Protein AF-C8WSC5-F1 (afdb_monomer_lite)

Secondary structure (DSSP, 8-state):
-------PPPP-----------PPP-------------------PPPPTT-----PPPPTT---EEEEEEEEEETTEEEEEEEEEESSTTTPPEEEEHHHHHHHHHHTT-EEEEETTTTEEEEE-SS--TTS-------SSEEEEETTEEEEEE--EEEEE-TT-SSPEEEEEEEHHHHHHHHHHTT-EEEEETTTTEEEEE--EEESS-BS-SSS-EEE-S-EEEEEEEEEEEEEEESS-EEEEEEEEEEEEEEEEEESSEEEEEEPTT-EEEEEEEEEEEEEEEESS-EEEEEEEEEEEEEEE-S-SS-EEEEEES-EEEEEEE--SSPEEEEES-EEEEEE-STT-EEEEES-EEEEEE-STTEEEEEPTT-EEEEEEE-TT-S-EEEEESSEEEEEEE-SSSPEEEESS-EEEEEES-EE---------------

Structure (mmCIF, N/CA/C/O backbone):
data_AF-C8WSC5-F1
#
_entry.id   AF-C8WSC5-F1
#
loop_
_atom_site.group_PDB
_atom_site.id
_atom_site.type_symbol
_atom_site.label_atom_id
_atom_site.label_alt_id
_atom_site.label_comp_id
_atom_site.label_asym_id
_atom_site.label_entity_id
_atom_site.label_seq_id
_atom_site.pdbx_PDB_ins_code
_atom_site.Cartn_x
_atom_site.Cartn_y
_atom_site.Cartn_z
_atom_site.occupancy
_atom_site.B_iso_or_equiv
_atom_site.auth_seq_id
_atom_site.auth_comp_id
_atom_site.auth_asym_id
_atom_site.auth_atom_id
_atom_site.pdbx_PDB_model_num
ATOM 1 N N . MET A 1 1 ? 73.359 50.278 -56.690 1.00 32.72 1 MET A N 1
ATOM 2 C CA . MET A 1 1 ? 73.506 49.893 -55.268 1.00 32.72 1 MET A CA 1
ATOM 3 C C . MET A 1 1 ? 72.119 49.590 -54.715 1.00 32.72 1 MET A C 1
ATOM 5 O O . MET A 1 1 ? 71.242 50.425 -54.876 1.00 32.72 1 MET A O 1
ATOM 9 N N . ARG A 1 2 ? 71.890 48.386 -54.171 1.00 31.44 2 ARG A N 1
ATOM 10 C CA . ARG A 1 2 ? 70.640 47.993 -53.488 1.00 31.44 2 ARG A CA 1
ATOM 11 C C . ARG A 1 2 ? 70.838 48.146 -51.980 1.00 31.44 2 ARG A C 1
ATOM 13 O O . ARG A 1 2 ? 71.867 47.702 -51.483 1.00 31.44 2 ARG A O 1
ATOM 20 N N . ALA A 1 3 ? 69.851 48.700 -51.281 1.00 26.72 3 ALA A N 1
ATOM 21 C CA . ALA A 1 3 ? 69.757 48.633 -49.827 1.00 26.72 3 ALA A CA 1
ATOM 22 C C . ALA A 1 3 ? 68.298 48.442 -49.389 1.00 26.72 3 ALA A C 1
ATOM 24 O O . ALA A 1 3 ? 67.372 49.033 -49.945 1.00 26.72 3 ALA A O 1
ATOM 25 N N . THR A 1 4 ? 68.156 47.547 -48.422 1.00 28.67 4 THR A N 1
ATOM 26 C CA . THR A 1 4 ? 66.962 46.999 -47.775 1.00 28.67 4 THR A CA 1
ATOM 27 C C . THR A 1 4 ? 66.506 47.887 -46.610 1.00 28.67 4 THR A C 1
ATOM 29 O O . THR A 1 4 ? 67.339 48.521 -45.969 1.00 28.67 4 THR A O 1
ATOM 32 N N . TRP A 1 5 ? 65.211 47.861 -46.272 1.00 26.12 5 TRP A N 1
ATOM 33 C CA . TRP A 1 5 ? 64.649 48.505 -45.074 1.00 26.12 5 TRP A CA 1
ATOM 34 C C . TRP A 1 5 ? 63.967 47.475 -44.159 1.00 26.12 5 TRP A C 1
ATOM 36 O O . TRP A 1 5 ? 63.264 46.585 -44.636 1.00 26.12 5 TRP A O 1
ATOM 46 N N . ARG A 1 6 ? 64.175 47.615 -42.841 1.00 28.05 6 ARG A N 1
ATOM 47 C CA . ARG A 1 6 ? 63.417 46.969 -41.752 1.00 28.05 6 ARG A CA 1
ATOM 48 C C . ARG A 1 6 ? 62.602 48.038 -41.024 1.00 28.05 6 ARG A C 1
ATOM 50 O O . ARG A 1 6 ? 63.104 49.138 -40.818 1.00 28.05 6 ARG A O 1
ATOM 57 N N . VAL A 1 7 ? 61.403 47.679 -40.570 1.00 34.06 7 VAL A N 1
ATOM 58 C CA . VAL A 1 7 ? 60.561 48.489 -39.675 1.00 34.06 7 VAL A CA 1
ATOM 59 C C . VAL A 1 7 ? 60.089 47.600 -38.518 1.00 34.06 7 VAL A C 1
ATOM 61 O O . VAL A 1 7 ? 59.642 46.479 -38.750 1.00 34.06 7 VAL A O 1
ATOM 64 N N . GLN A 1 8 ? 60.220 48.094 -37.283 1.00 35.59 8 GLN A N 1
ATOM 65 C CA . GLN A 1 8 ? 59.576 47.566 -36.071 1.00 35.59 8 GLN A CA 1
ATOM 66 C C . GLN A 1 8 ? 58.288 48.356 -35.789 1.00 35.59 8 GLN A C 1
ATOM 68 O O . GLN A 1 8 ? 58.288 49.563 -36.039 1.00 35.59 8 GLN A O 1
ATOM 73 N N . PRO A 1 9 ? 57.237 47.754 -35.202 1.00 39.75 9 PRO A N 1
ATOM 74 C CA . PRO A 1 9 ? 56.115 48.512 -34.673 1.00 39.75 9 PRO A CA 1
ATOM 75 C C . PRO A 1 9 ? 56.131 48.646 -33.143 1.00 39.75 9 PRO A C 1
ATOM 77 O O . PRO A 1 9 ? 56.631 47.796 -32.406 1.00 39.75 9 PRO A O 1
ATOM 80 N N . VAL A 1 10 ? 55.551 49.772 -32.730 1.00 32.19 10 VAL A N 1
ATOM 81 C CA . VAL A 1 10 ? 55.397 50.327 -31.383 1.00 32.19 10 VAL A CA 1
ATOM 82 C C . VAL A 1 10 ? 54.025 49.949 -30.810 1.00 32.19 10 VAL A C 1
ATOM 84 O O . VAL A 1 10 ? 53.044 49.830 -31.540 1.00 32.19 10 VAL A O 1
ATOM 87 N N . THR A 1 11 ? 53.978 49.786 -29.491 1.00 33.41 11 THR A N 1
ATOM 88 C CA . THR A 1 11 ? 52.814 49.486 -28.647 1.00 33.41 11 THR A CA 1
ATOM 89 C C . THR A 1 11 ? 51.817 50.651 -28.576 1.00 33.41 11 THR A C 1
ATOM 91 O O . THR A 1 11 ? 52.223 51.794 -28.377 1.00 33.41 11 THR A O 1
ATOM 94 N N . ALA A 1 12 ? 50.513 50.362 -28.627 1.00 30.44 12 ALA A N 1
ATOM 95 C CA . ALA A 1 12 ? 49.452 51.299 -28.253 1.00 30.44 12 ALA A CA 1
ATOM 96 C C . ALA A 1 12 ? 48.488 50.641 -27.254 1.00 30.44 12 ALA A C 1
ATOM 98 O O . ALA A 1 12 ? 48.054 49.507 -27.447 1.00 30.44 12 ALA A O 1
ATOM 99 N N . VAL A 1 13 ? 48.179 51.376 -26.186 1.00 34.44 13 VAL A N 1
ATOM 100 C CA . VAL A 1 13 ? 47.208 51.042 -25.137 1.00 34.44 13 VAL A CA 1
ATOM 101 C C . VAL A 1 13 ? 45.932 51.833 -25.410 1.00 34.44 13 VAL A C 1
ATOM 103 O O . VAL A 1 13 ? 45.999 53.053 -25.547 1.00 34.44 13 VAL A O 1
ATOM 106 N N . VAL A 1 14 ? 44.778 51.165 -25.426 1.00 28.23 14 VAL A N 1
ATOM 107 C CA . VAL A 1 14 ? 43.463 51.798 -25.249 1.00 28.23 14 VAL A CA 1
ATOM 108 C C . VAL A 1 14 ? 42.635 50.924 -24.312 1.00 28.23 14 VAL A C 1
ATOM 110 O O . VAL A 1 14 ? 42.521 49.717 -24.505 1.00 28.23 14 VAL A O 1
ATOM 113 N N . SER A 1 15 ? 42.099 51.568 -23.278 1.00 31.45 15 SER A N 1
ATOM 114 C CA . SER A 1 15 ? 41.223 51.006 -22.255 1.00 31.45 15 SER A CA 1
ATOM 115 C C . SER A 1 15 ? 39.762 51.219 -22.658 1.00 31.45 15 SER A C 1
ATOM 117 O O . SER A 1 15 ? 39.415 52.315 -23.101 1.00 31.45 15 SER A O 1
ATOM 119 N N . LEU A 1 16 ? 38.905 50.214 -22.468 1.00 27.38 16 LEU A N 1
ATOM 120 C CA . LEU A 1 16 ? 37.455 50.397 -22.413 1.00 27.38 16 LEU A CA 1
ATOM 121 C C . LEU A 1 16 ? 36.891 49.522 -21.289 1.00 27.38 16 LEU A C 1
ATOM 123 O O . LEU A 1 16 ? 36.988 48.297 -21.329 1.00 27.38 16 LEU A O 1
ATOM 127 N N . ALA A 1 17 ? 36.324 50.174 -20.279 1.00 33.12 17 ALA A N 1
ATOM 128 C CA . ALA A 1 17 ? 35.579 49.536 -19.208 1.00 33.12 17 ALA A CA 1
ATOM 129 C C . ALA A 1 17 ? 34.135 49.278 -19.661 1.00 33.12 17 ALA A C 1
ATOM 131 O O . ALA A 1 17 ? 33.486 50.175 -20.199 1.00 33.12 17 ALA A O 1
ATOM 132 N N . CYS A 1 18 ? 33.609 48.086 -19.378 1.00 26.58 18 CYS A N 1
ATOM 133 C CA . CYS A 1 18 ? 32.172 47.866 -19.280 1.00 26.58 18 CYS A CA 1
ATOM 134 C C . CYS A 1 18 ? 31.895 46.891 -18.131 1.00 26.58 18 CYS A C 1
ATOM 136 O O . CYS A 1 18 ? 32.432 45.787 -18.087 1.00 26.58 18 CYS A O 1
ATOM 138 N N . LEU A 1 19 ? 31.104 47.369 -17.174 1.00 34.03 19 LEU A N 1
ATOM 139 C CA . LEU A 1 19 ? 30.620 46.660 -15.998 1.00 34.03 19 LEU A CA 1
ATOM 140 C C . LEU A 1 19 ? 29.357 45.888 -16.408 1.00 34.03 19 LEU A C 1
ATOM 142 O O . LEU A 1 19 ? 28.382 46.514 -16.815 1.00 34.03 19 LEU A O 1
ATOM 146 N N . CYS A 1 20 ? 29.352 44.563 -16.281 1.00 27.62 20 CYS A N 1
ATOM 147 C CA . CYS A 1 20 ? 28.131 43.756 -16.215 1.00 27.62 20 CYS A CA 1
ATOM 148 C C . CYS A 1 20 ? 28.404 42.544 -15.322 1.00 27.62 20 CYS A C 1
ATOM 150 O O . CYS A 1 20 ? 29.174 41.653 -15.664 1.00 27.62 20 CYS A O 1
ATOM 152 N N . THR A 1 21 ? 27.782 42.560 -14.150 1.00 40.00 21 THR A N 1
ATOM 153 C CA . THR A 1 21 ? 27.680 41.463 -13.188 1.00 40.00 21 THR A CA 1
ATOM 154 C C . THR A 1 21 ? 26.959 40.270 -13.811 1.00 40.00 21 THR A C 1
ATOM 156 O O . THR A 1 21 ? 25.807 40.417 -14.216 1.00 40.00 21 THR A O 1
ATOM 159 N N . TRP A 1 22 ? 27.601 39.102 -13.839 1.00 28.38 22 TRP A N 1
ATOM 160 C CA . TRP A 1 22 ? 26.946 37.812 -14.056 1.00 28.38 22 TRP A CA 1
ATOM 161 C C . TRP A 1 22 ? 27.435 36.805 -13.017 1.00 28.38 22 TRP A C 1
ATOM 163 O O . TRP A 1 22 ? 28.603 36.784 -12.646 1.00 28.38 22 TRP A O 1
ATOM 173 N N . ILE A 1 23 ? 26.467 36.044 -12.521 1.00 32.72 23 ILE A N 1
ATOM 174 C CA . ILE A 1 23 ? 26.560 34.994 -11.514 1.00 32.72 23 ILE A CA 1
ATOM 175 C C . ILE A 1 23 ? 27.330 33.812 -12.117 1.00 32.72 23 ILE A C 1
ATOM 177 O O . ILE A 1 23 ? 26.934 33.295 -13.162 1.00 32.72 23 ILE A O 1
ATOM 181 N N . ASP A 1 24 ? 28.412 33.394 -11.462 1.00 29.98 24 ASP A N 1
ATOM 182 C CA . ASP A 1 24 ? 29.173 32.202 -11.829 1.00 29.98 24 ASP A CA 1
ATOM 183 C C . ASP A 1 24 ? 28.349 30.935 -11.549 1.00 29.98 24 ASP A C 1
ATOM 185 O O . ASP A 1 24 ? 28.020 30.624 -10.403 1.00 29.98 24 ASP A O 1
ATOM 189 N N . ALA A 1 25 ? 28.043 30.177 -12.601 1.00 34.03 25 ALA A N 1
ATOM 190 C CA . ALA A 1 25 ? 27.758 28.750 -12.494 1.00 34.03 25 ALA A CA 1
ATOM 191 C C . ALA A 1 25 ? 29.091 27.992 -12.642 1.00 34.03 25 ALA A C 1
ATOM 193 O O . ALA A 1 25 ? 29.854 28.308 -13.563 1.00 34.03 25 ALA A O 1
ATOM 194 N N . PRO A 1 26 ? 29.408 26.998 -11.794 1.00 35.03 26 PRO A N 1
ATOM 195 C CA . PRO A 1 26 ? 30.661 26.271 -11.925 1.00 35.03 26 PRO A CA 1
ATOM 196 C C . PRO A 1 26 ? 30.627 25.404 -13.189 1.00 35.03 26 PRO A C 1
ATOM 198 O O . PRO A 1 26 ? 29.871 24.438 -13.290 1.00 35.03 26 PRO A O 1
ATOM 201 N N . LYS A 1 27 ? 31.473 25.749 -14.165 1.00 31.86 27 LYS A N 1
ATOM 202 C CA . LYS A 1 27 ? 31.879 24.837 -15.236 1.00 31.86 27 LYS A CA 1
ATOM 203 C C . LYS A 1 27 ? 32.670 23.684 -14.617 1.00 31.86 27 LYS A C 1
ATOM 205 O O . LYS A 1 27 ? 33.62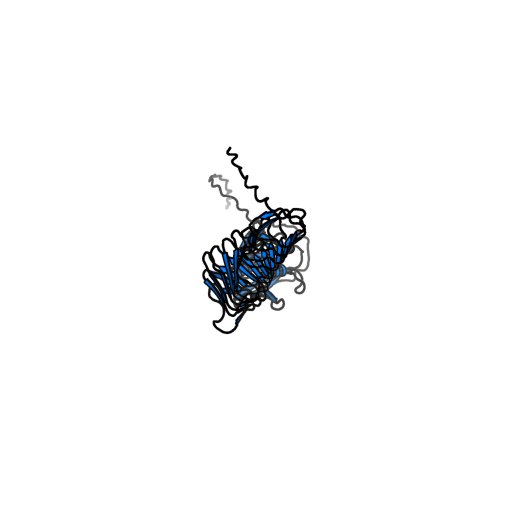2 23.919 -13.877 1.00 31.86 27 LYS A O 1
ATOM 210 N N . LEU A 1 28 ? 32.306 22.453 -14.970 1.00 30.97 28 LEU A N 1
ATOM 211 C CA . LEU A 1 28 ? 33.149 21.273 -14.789 1.00 30.97 28 LEU A CA 1
ATOM 212 C C . LEU A 1 28 ? 34.435 21.455 -15.612 1.00 30.97 28 LEU A C 1
ATOM 214 O O . LEU A 1 28 ? 34.480 21.155 -16.803 1.00 30.97 28 LEU A O 1
ATOM 218 N N . GLU A 1 29 ? 35.485 21.980 -14.987 1.00 29.72 29 GLU A N 1
ATOM 219 C CA . GLU A 1 29 ? 36.839 21.877 -15.520 1.00 29.72 29 GLU A CA 1
ATOM 220 C C . GLU A 1 29 ? 37.386 20.491 -15.176 1.00 29.72 29 GLU A C 1
ATOM 222 O O . GLU A 1 29 ? 37.747 20.198 -14.035 1.00 29.72 29 GLU A O 1
ATOM 227 N N . ALA A 1 30 ? 37.442 19.616 -16.179 1.00 31.42 30 ALA A N 1
ATOM 228 C CA . ALA A 1 30 ? 38.207 18.384 -16.095 1.00 31.42 30 ALA A CA 1
ATOM 229 C C . ALA A 1 30 ? 39.689 18.741 -15.878 1.00 31.42 30 ALA A C 1
ATOM 231 O O . ALA A 1 30 ? 40.370 19.215 -16.790 1.00 31.42 30 ALA A O 1
ATOM 232 N N . GLN A 1 31 ? 40.195 18.530 -14.661 1.00 27.47 31 GLN A N 1
ATOM 233 C CA . GLN A 1 31 ? 41.621 18.647 -14.378 1.00 27.47 31 GLN A CA 1
ATOM 234 C C . GLN A 1 31 ? 42.391 17.593 -15.181 1.00 27.47 31 GLN A C 1
ATOM 236 O O . GLN A 1 31 ? 42.363 16.399 -14.885 1.00 27.47 31 GLN A O 1
ATOM 241 N N . VAL A 1 32 ? 43.121 18.052 -16.196 1.00 27.70 32 VAL A N 1
ATOM 242 C CA . VAL A 1 32 ? 44.117 17.251 -16.910 1.00 27.70 32 VAL A CA 1
ATOM 243 C C . VAL A 1 32 ? 45.326 17.067 -15.989 1.00 27.70 32 VAL A C 1
ATOM 245 O O . VAL A 1 32 ? 46.221 17.909 -15.925 1.00 27.70 32 VAL A O 1
ATOM 248 N N . ILE A 1 33 ? 45.358 15.960 -15.246 1.00 27.14 33 ILE A N 1
ATOM 249 C CA . ILE A 1 33 ? 46.526 15.565 -14.453 1.00 27.14 33 ILE A CA 1
ATOM 250 C C . ILE A 1 33 ? 47.559 14.928 -15.393 1.00 27.14 33 ILE A C 1
ATOM 252 O O . ILE A 1 33 ? 47.468 13.758 -15.762 1.00 27.14 33 ILE A O 1
ATOM 256 N N . HIS A 1 34 ? 48.584 15.693 -15.769 1.00 28.08 34 HIS A N 1
ATOM 257 C CA . HIS A 1 34 ? 49.787 15.154 -16.402 1.00 28.08 34 HIS A CA 1
ATOM 258 C C . HIS A 1 34 ? 50.714 14.527 -15.351 1.00 28.08 34 HIS A C 1
ATOM 260 O O . HIS A 1 34 ? 51.577 15.216 -14.811 1.00 28.08 34 HIS A O 1
ATOM 266 N N . ARG A 1 35 ? 50.597 13.215 -15.105 1.00 28.25 35 ARG A N 1
ATOM 267 C CA . ARG A 1 35 ? 51.726 12.363 -14.675 1.00 28.25 35 ARG A CA 1
ATOM 268 C C . ARG A 1 35 ? 51.558 10.940 -15.211 1.00 28.25 35 ARG A C 1
ATOM 270 O O . ARG A 1 35 ? 50.638 10.233 -14.828 1.00 28.25 35 ARG A O 1
ATOM 277 N N . LEU A 1 36 ? 52.479 10.536 -16.083 1.00 29.09 36 LEU A N 1
ATOM 278 C CA . LEU A 1 36 ? 52.669 9.152 -16.523 1.00 29.09 36 LEU A CA 1
ATOM 279 C C . LEU A 1 36 ? 53.683 8.453 -15.604 1.00 29.09 36 LEU A C 1
ATOM 281 O O . LEU A 1 36 ? 54.706 9.055 -15.267 1.00 29.09 36 LEU A O 1
ATOM 285 N N . PRO A 1 37 ? 53.481 7.156 -15.336 1.00 30.27 37 PRO A N 1
ATOM 286 C CA . PRO A 1 37 ? 54.521 6.168 -15.562 1.00 30.27 37 PRO A CA 1
ATOM 287 C C . PRO A 1 37 ? 54.110 5.208 -16.688 1.00 30.27 37 PRO A C 1
ATOM 289 O O . PRO A 1 37 ? 52.939 4.900 -16.892 1.00 30.27 37 PRO A O 1
ATOM 292 N N . SER A 1 38 ? 55.110 4.791 -17.454 1.00 39.75 38 SER A N 1
ATOM 293 C CA . SER A 1 38 ? 55.037 3.892 -18.606 1.00 39.75 38 SER A CA 1
ATOM 294 C C . SER A 1 38 ? 54.356 2.553 -18.302 1.00 39.75 38 SER A C 1
ATOM 296 O O . SER A 1 38 ? 54.788 1.850 -17.390 1.00 39.75 38 SER A O 1
ATOM 298 N N . VAL A 1 39 ? 53.399 2.153 -19.143 1.00 30.36 39 VAL A N 1
ATOM 299 C CA . VAL A 1 39 ? 52.979 0.754 -19.300 1.00 30.36 39 VAL A CA 1
ATOM 300 C C . VAL A 1 39 ? 52.957 0.437 -20.796 1.00 30.36 39 VAL A C 1
ATOM 302 O O . VAL A 1 39 ? 52.232 1.058 -21.574 1.00 30.36 39 VAL A O 1
ATOM 305 N N . GLU A 1 40 ? 53.833 -0.486 -21.191 1.00 32.34 40 GLU A N 1
ATOM 306 C CA . GLU A 1 40 ? 53.875 -1.115 -22.508 1.00 32.34 40 GLU A CA 1
ATOM 307 C C . GLU A 1 40 ? 52.635 -1.988 -22.740 1.00 32.34 40 GLU A C 1
ATOM 309 O O . GLU A 1 40 ? 52.090 -2.569 -21.809 1.00 32.34 40 GLU A O 1
ATOM 314 N N . THR A 1 41 ? 52.263 -2.139 -24.015 1.00 32.47 41 THR A N 1
ATOM 315 C CA . THR A 1 41 ? 51.208 -3.007 -24.584 1.00 32.47 41 THR A CA 1
ATOM 316 C C . THR A 1 41 ? 49.756 -2.507 -24.588 1.00 32.47 41 THR A C 1
ATOM 318 O O . THR A 1 41 ? 48.842 -3.170 -24.119 1.00 32.47 41 THR A O 1
ATOM 321 N N . ALA A 1 42 ? 49.508 -1.413 -25.318 1.00 28.50 42 ALA A N 1
ATOM 322 C CA . ALA A 1 42 ? 48.234 -1.223 -26.019 1.00 28.50 42 ALA A CA 1
ATOM 323 C C . ALA A 1 42 ? 48.250 -2.009 -27.348 1.00 28.50 42 ALA A C 1
ATOM 325 O O . ALA A 1 42 ? 49.066 -1.729 -28.231 1.00 28.50 42 ALA A O 1
ATOM 326 N N . ARG A 1 43 ? 47.359 -2.998 -27.512 1.00 28.28 43 ARG A N 1
ATOM 327 C CA . ARG A 1 43 ? 47.069 -3.581 -28.833 1.00 28.28 43 ARG A CA 1
ATOM 328 C C . ARG A 1 43 ? 46.292 -2.556 -29.661 1.00 28.28 43 ARG A C 1
ATOM 330 O O . ARG A 1 43 ? 45.354 -1.937 -29.174 1.00 28.28 43 ARG A O 1
ATOM 337 N N . ALA A 1 44 ? 46.732 -2.367 -30.901 1.00 25.89 44 ALA A N 1
ATOM 338 C CA . ALA A 1 44 ? 46.262 -1.325 -31.799 1.00 25.89 44 ALA A CA 1
ATOM 339 C C . ALA A 1 44 ? 44.773 -1.473 -32.158 1.00 25.89 44 ALA A C 1
ATOM 341 O O . ALA A 1 44 ? 44.390 -2.369 -32.909 1.00 25.89 44 ALA A O 1
ATOM 342 N N . SER A 1 45 ? 43.957 -0.531 -31.694 1.00 31.28 45 SER A N 1
ATOM 343 C CA . SER A 1 45 ? 42.722 -0.137 -32.373 1.00 31.28 45 SER A CA 1
ATOM 344 C C . SER A 1 45 ? 43.103 0.761 -33.555 1.00 31.28 45 SER A C 1
ATOM 346 O O . SER A 1 45 ? 43.936 1.653 -33.400 1.00 31.28 45 SER A O 1
ATOM 348 N N . PHE A 1 46 ? 42.545 0.514 -34.743 1.00 30.39 46 PHE A N 1
ATOM 349 C CA . PHE A 1 46 ? 42.816 1.283 -35.965 1.00 30.39 46 PHE A CA 1
ATOM 350 C C . PHE A 1 46 ? 42.651 2.799 -35.734 1.00 30.39 46 PHE A C 1
ATOM 352 O O . PHE A 1 46 ? 41.563 3.273 -35.413 1.00 30.39 46 PHE A O 1
ATOM 359 N N . VAL A 1 47 ? 43.736 3.556 -35.924 1.00 30.75 47 VAL A N 1
ATOM 360 C CA . VAL A 1 47 ? 43.779 5.020 -35.792 1.00 30.75 47 VAL A CA 1
ATOM 361 C C . VAL A 1 47 ? 43.686 5.650 -37.182 1.00 30.75 47 VAL A C 1
ATOM 363 O O . VAL A 1 47 ? 44.570 5.447 -38.012 1.00 30.75 47 VAL A O 1
ATOM 366 N N . LEU A 1 48 ? 42.638 6.442 -37.431 1.00 32.09 48 LEU A N 1
ATOM 367 C CA . LEU A 1 48 ? 42.629 7.435 -38.511 1.00 32.09 48 LEU A CA 1
ATOM 368 C C . LEU A 1 48 ? 43.110 8.786 -37.943 1.00 32.09 48 LEU A C 1
ATOM 370 O O . LEU A 1 48 ? 42.637 9.193 -36.876 1.00 32.09 48 LEU A O 1
ATOM 374 N N . PRO A 1 49 ? 44.047 9.480 -38.611 1.00 34.16 49 PRO A N 1
ATOM 375 C CA . PRO A 1 49 ? 44.762 10.614 -38.042 1.00 34.16 49 PRO A CA 1
ATOM 376 C C . PRO A 1 49 ? 43.979 11.914 -38.246 1.00 34.16 49 PRO A C 1
ATOM 378 O O . PRO A 1 49 ? 44.316 12.674 -39.135 1.00 34.16 49 PRO A O 1
ATOM 381 N N . GLU A 1 50 ? 42.919 12.149 -37.466 1.00 29.11 50 GLU A N 1
ATOM 382 C CA . GLU A 1 50 ? 42.313 13.492 -37.293 1.00 29.11 50 GLU A CA 1
ATOM 383 C C . GLU A 1 50 ? 41.243 13.564 -36.177 1.00 29.11 50 GLU A C 1
ATOM 385 O O . GLU A 1 50 ? 40.443 14.495 -36.123 1.00 29.11 50 GLU A O 1
ATOM 390 N N . ARG A 1 51 ? 41.195 12.589 -35.256 1.00 38.25 51 ARG A N 1
ATOM 391 C CA . ARG A 1 51 ? 40.133 12.504 -34.240 1.00 38.25 51 ARG A CA 1
ATOM 392 C C . ARG A 1 51 ? 40.663 12.622 -32.818 1.00 38.25 51 ARG A C 1
ATOM 394 O O . ARG A 1 51 ? 41.453 11.794 -32.372 1.00 38.25 51 ARG A O 1
ATOM 401 N N . THR A 1 52 ? 40.148 13.606 -32.086 1.00 35.94 52 THR A N 1
ATOM 402 C CA . THR A 1 52 ? 40.211 13.645 -30.623 1.00 35.94 52 THR A CA 1
ATOM 403 C C . THR A 1 52 ? 39.312 12.533 -30.092 1.00 35.94 52 THR A C 1
ATOM 405 O O . THR A 1 52 ? 38.090 12.637 -30.129 1.00 35.94 52 THR A O 1
ATOM 408 N N . ILE A 1 53 ? 39.912 11.431 -29.647 1.00 40.12 53 ILE A N 1
ATOM 409 C CA . ILE A 1 53 ? 39.201 10.409 -28.880 1.00 40.12 53 ILE A CA 1
ATOM 410 C C . ILE A 1 53 ? 38.908 11.039 -27.519 1.00 40.12 53 ILE A C 1
ATOM 412 O O . ILE A 1 53 ? 39.845 11.371 -26.789 1.00 40.12 53 ILE A O 1
ATOM 416 N N . TYR A 1 54 ? 37.630 11.225 -27.184 1.00 37.72 54 TYR A N 1
ATOM 417 C CA . TYR A 1 54 ? 37.236 11.505 -25.808 1.00 37.72 54 TYR A CA 1
ATOM 418 C C . TYR A 1 54 ? 37.729 10.333 -24.968 1.00 37.72 54 TYR A C 1
ATOM 420 O O . TYR A 1 54 ? 37.267 9.200 -25.111 1.00 37.72 54 TYR A O 1
ATOM 428 N N . ARG A 1 55 ? 38.769 10.584 -24.173 1.00 43.19 55 ARG A N 1
ATOM 429 C CA . ARG A 1 55 ? 39.325 9.581 -23.278 1.00 43.19 55 ARG A CA 1
ATOM 430 C C . ARG A 1 55 ? 38.268 9.361 -22.207 1.00 43.19 55 ARG A C 1
ATOM 432 O O . ARG A 1 55 ? 38.092 10.208 -21.336 1.00 43.19 55 ARG A O 1
ATOM 439 N N . VAL A 1 56 ? 37.544 8.255 -22.327 1.00 50.22 56 VAL A N 1
ATOM 440 C CA . VAL A 1 56 ? 36.695 7.730 -21.261 1.00 50.22 56 VAL A CA 1
ATOM 441 C C . VAL A 1 56 ? 37.551 7.715 -19.993 1.00 50.22 56 VAL A C 1
ATOM 443 O O . VAL A 1 56 ? 38.706 7.271 -20.040 1.00 50.22 56 VAL A O 1
ATOM 446 N N . ALA A 1 57 ? 37.053 8.303 -18.903 1.00 52.84 57 ALA A N 1
ATOM 447 C CA . ALA A 1 57 ? 37.789 8.344 -17.647 1.00 52.84 57 ALA A CA 1
ATOM 448 C C . ALA A 1 57 ? 38.206 6.912 -17.275 1.00 52.84 57 ALA A C 1
ATOM 450 O O . ALA A 1 57 ? 37.413 5.982 -17.395 1.00 52.84 57 ALA A O 1
ATOM 451 N N . SER A 1 58 ? 39.463 6.703 -16.883 1.00 51.78 58 SER A N 1
ATOM 452 C CA . SER A 1 58 ? 39.900 5.382 -16.426 1.00 51.78 58 SER A CA 1
ATOM 453 C C . SER A 1 58 ? 39.001 4.930 -15.266 1.00 51.78 58 SER A C 1
ATOM 455 O O . SER A 1 58 ? 38.739 5.749 -14.380 1.00 51.78 58 SER A O 1
ATOM 457 N N . PRO A 1 59 ? 38.508 3.677 -15.256 1.00 51.53 59 PRO A N 1
ATOM 458 C CA . PRO A 1 59 ? 37.625 3.215 -14.193 1.00 51.53 59 PRO A CA 1
ATOM 459 C C . PRO A 1 59 ? 38.315 3.341 -12.823 1.00 51.53 59 PRO A C 1
ATOM 461 O O . PRO A 1 59 ? 39.548 3.254 -12.755 1.00 51.53 59 PRO A O 1
ATOM 464 N N . PRO A 1 60 ? 37.550 3.492 -11.722 1.00 52.28 60 PRO A N 1
ATOM 465 C CA . PRO A 1 60 ? 38.100 3.696 -10.376 1.00 52.28 60 PRO A CA 1
ATOM 466 C C . PRO A 1 60 ? 39.099 2.613 -9.939 1.00 52.28 60 PRO A C 1
ATOM 468 O O . PRO A 1 60 ? 39.966 2.866 -9.106 1.00 52.28 60 PRO A O 1
ATOM 471 N N . SER A 1 61 ? 38.988 1.410 -10.510 1.00 55.25 61 SER A N 1
ATOM 472 C CA . SER A 1 61 ? 39.780 0.224 -10.176 1.00 55.25 61 SER A CA 1
ATOM 473 C C . SER A 1 61 ? 40.952 -0.067 -11.128 1.00 55.25 61 SER A C 1
ATOM 475 O O . SER A 1 61 ? 41.632 -1.073 -10.949 1.00 55.25 61 SER A O 1
ATOM 477 N N . GLY A 1 62 ? 41.226 0.783 -12.128 1.00 55.84 62 GLY A N 1
ATOM 478 C CA . GLY A 1 62 ? 42.404 0.639 -13.000 1.00 55.84 62 GLY A CA 1
ATOM 479 C C . GLY A 1 62 ? 42.395 -0.569 -13.953 1.00 55.84 62 GLY A C 1
ATOM 480 O O . GLY A 1 62 ? 43.445 -0.907 -14.495 1.00 55.84 62 GLY A O 1
ATOM 481 N N . GLY A 1 63 ? 41.245 -1.218 -14.160 1.00 61.91 63 GLY A N 1
ATOM 482 C CA . GLY A 1 63 ? 41.078 -2.291 -15.148 1.00 61.91 63 GLY A CA 1
ATOM 483 C C . GLY A 1 63 ? 40.794 -1.777 -16.565 1.00 61.91 63 GLY A C 1
ATOM 484 O O . GLY A 1 63 ? 40.319 -0.655 -16.743 1.00 61.91 63 GLY A O 1
ATOM 485 N N . ASP A 1 64 ? 41.049 -2.612 -17.574 1.00 68.94 64 ASP A N 1
ATOM 486 C CA . ASP A 1 64 ? 40.638 -2.342 -18.954 1.00 68.94 64 ASP A CA 1
ATOM 487 C C . ASP A 1 64 ? 39.102 -2.271 -19.019 1.00 68.94 64 ASP A C 1
ATOM 489 O O . ASP A 1 64 ? 38.403 -3.223 -18.664 1.00 68.94 64 ASP A O 1
ATOM 493 N N . GLY A 1 65 ? 38.574 -1.114 -19.418 1.00 71.19 65 GLY A N 1
ATOM 494 C CA . GLY A 1 65 ? 37.157 -0.919 -19.709 1.00 71.19 65 GLY A CA 1
ATOM 495 C C . GLY A 1 65 ? 36.936 -0.858 -21.215 1.00 71.19 65 GLY A C 1
ATOM 496 O O . GLY A 1 65 ? 37.738 -0.255 -21.932 1.00 71.19 65 GLY A O 1
ATOM 497 N N . PHE A 1 66 ? 35.855 -1.459 -21.706 1.00 79.56 66 PHE A N 1
ATOM 498 C CA . PHE A 1 66 ? 35.463 -1.349 -23.111 1.00 79.56 66 PHE A CA 1
ATOM 499 C C . PHE A 1 66 ? 33.973 -1.042 -23.252 1.00 79.56 66 PHE A C 1
ATOM 501 O O . PHE A 1 66 ? 33.172 -1.338 -22.362 1.00 79.56 66 PHE A O 1
ATOM 508 N N . LEU A 1 67 ? 33.619 -0.443 -24.392 1.00 81.00 67 LEU A N 1
ATOM 509 C CA . LEU A 1 67 ? 32.232 -0.185 -24.757 1.00 81.00 67 LEU A CA 1
ATOM 510 C C . LEU A 1 67 ? 31.645 -1.392 -25.489 1.00 81.00 67 LEU A C 1
ATOM 512 O O . LEU A 1 67 ? 32.269 -1.947 -26.399 1.00 81.00 67 LEU A O 1
ATOM 516 N N . ALA A 1 68 ? 30.441 -1.791 -25.098 1.00 84.56 68 ALA A N 1
ATOM 517 C CA . ALA A 1 68 ? 29.695 -2.874 -25.719 1.00 84.56 68 ALA A CA 1
ATOM 518 C C . ALA A 1 68 ? 28.324 -2.380 -26.176 1.00 84.56 68 ALA A C 1
ATOM 520 O O . ALA A 1 68 ? 27.589 -1.793 -25.393 1.00 84.56 68 ALA A O 1
ATOM 521 N N . VAL A 1 69 ? 27.953 -2.683 -27.420 1.00 88.12 69 VAL A N 1
ATOM 522 C CA . VAL A 1 69 ? 26.601 -2.399 -27.913 1.00 88.12 69 VAL A CA 1
ATOM 523 C C . VAL A 1 69 ? 25.612 -3.367 -27.267 1.00 88.12 69 VAL A C 1
ATOM 525 O O . VAL A 1 69 ? 25.867 -4.575 -27.199 1.00 88.12 69 VAL A O 1
ATOM 528 N N . ALA A 1 70 ? 24.492 -2.822 -26.815 1.00 92.88 70 ALA A N 1
ATOM 529 C CA . ALA A 1 70 ? 23.389 -3.525 -26.185 1.00 92.88 70 ALA A CA 1
ATOM 530 C C . ALA A 1 70 ? 22.052 -2.889 -26.583 1.00 92.88 70 ALA A C 1
ATOM 532 O O . ALA A 1 70 ? 21.999 -1.897 -27.317 1.00 92.88 70 ALA A O 1
ATOM 533 N N . ALA A 1 71 ? 20.957 -3.462 -26.093 1.00 94.19 71 ALA A N 1
ATOM 534 C CA . ALA A 1 71 ? 19.635 -2.877 -26.254 1.00 94.19 71 ALA A CA 1
ATOM 535 C C . ALA A 1 71 ? 18.824 -2.965 -24.963 1.00 94.19 71 ALA A C 1
ATOM 537 O O . ALA A 1 71 ? 18.842 -3.986 -24.277 1.00 94.19 71 ALA A O 1
ATOM 538 N N . LEU A 1 72 ? 18.077 -1.904 -24.679 1.00 95.06 72 LEU A N 1
ATOM 539 C CA . LEU A 1 72 ? 17.006 -1.884 -23.697 1.00 95.06 72 LEU A CA 1
ATOM 540 C C . LEU A 1 72 ? 15.670 -2.086 -24.420 1.00 95.06 72 LEU A C 1
ATOM 542 O O . LEU A 1 72 ? 15.308 -1.301 -25.295 1.00 95.06 72 LEU A O 1
ATOM 546 N N . ARG A 1 73 ? 14.936 -3.141 -24.079 1.00 95.00 73 ARG A N 1
ATOM 547 C CA . ARG A 1 73 ? 13.604 -3.435 -24.611 1.00 95.00 73 ARG A CA 1
ATOM 548 C C . ARG A 1 73 ? 12.533 -3.055 -23.608 1.00 95.00 73 ARG A C 1
ATOM 550 O O . ARG A 1 73 ? 12.630 -3.435 -22.450 1.00 95.00 73 ARG A O 1
ATOM 557 N N . ILE A 1 74 ? 11.508 -2.351 -24.075 1.00 90.56 74 ILE A N 1
ATOM 558 C CA . ILE A 1 74 ? 10.359 -1.924 -23.272 1.00 90.56 74 ILE A CA 1
ATOM 559 C C . ILE A 1 74 ? 9.109 -2.198 -24.104 1.00 90.56 74 ILE A C 1
ATOM 561 O O . ILE A 1 74 ? 8.854 -1.517 -25.101 1.00 90.56 74 ILE A O 1
ATOM 565 N N . GLY A 1 75 ? 8.364 -3.247 -23.755 1.00 83.38 75 GLY A N 1
ATOM 566 C CA . GLY A 1 75 ? 7.286 -3.750 -24.610 1.00 83.38 75 GLY A CA 1
ATOM 567 C C . GLY A 1 75 ? 7.798 -4.094 -26.017 1.00 83.38 75 GLY A C 1
ATOM 568 O O . GLY A 1 75 ? 8.657 -4.957 -26.185 1.00 83.38 75 GLY A O 1
ATOM 569 N N . THR A 1 76 ? 7.284 -3.408 -27.042 1.00 82.38 76 THR A N 1
ATOM 570 C CA . THR A 1 76 ? 7.718 -3.577 -28.443 1.00 82.38 76 THR A CA 1
ATOM 571 C C . THR A 1 76 ? 8.853 -2.635 -28.857 1.00 82.38 76 THR A C 1
ATOM 573 O O . THR A 1 76 ? 9.429 -2.811 -29.933 1.00 82.38 76 THR A O 1
ATOM 576 N N . ALA A 1 77 ? 9.197 -1.646 -28.027 1.00 89.25 77 ALA A N 1
ATOM 577 C CA . ALA A 1 77 ? 10.281 -0.713 -28.300 1.00 89.25 77 ALA A CA 1
ATOM 578 C C . ALA A 1 77 ? 11.644 -1.342 -27.979 1.00 89.25 77 ALA A C 1
ATOM 580 O O . ALA A 1 77 ? 11.793 -2.092 -27.015 1.00 89.25 77 ALA A O 1
ATOM 581 N N . SER A 1 78 ? 12.656 -1.004 -28.778 1.00 94.00 78 SER A N 1
ATOM 582 C CA . SER A 1 78 ? 14.049 -1.396 -28.560 1.00 94.00 78 SER A CA 1
ATOM 583 C C . SER A 1 78 ? 14.931 -0.161 -28.687 1.00 94.00 78 SER A C 1
ATOM 585 O O . SER A 1 78 ? 15.037 0.420 -29.766 1.00 94.00 78 SER A O 1
ATOM 587 N N . ILE A 1 79 ? 15.564 0.230 -27.589 1.00 93.12 79 ILE A N 1
ATOM 588 C CA . ILE A 1 79 ? 16.423 1.405 -27.475 1.00 93.12 79 ILE A CA 1
ATOM 589 C C . ILE A 1 79 ? 17.876 0.915 -27.491 1.00 93.12 79 ILE A C 1
ATOM 591 O O . ILE A 1 79 ? 18.266 0.178 -26.583 1.00 93.12 79 ILE A O 1
ATOM 595 N N . PRO A 1 80 ? 18.684 1.249 -28.512 1.00 93.00 80 PRO A N 1
ATOM 596 C CA . PRO A 1 80 ? 20.101 0.906 -28.497 1.00 93.00 80 PRO A CA 1
ATOM 597 C C . PRO A 1 80 ? 20.803 1.643 -27.353 1.00 93.00 80 PRO A C 1
ATOM 599 O O . PRO A 1 80 ? 20.500 2.805 -27.089 1.00 93.00 80 PRO A O 1
ATOM 602 N N . MET A 1 81 ? 21.741 0.973 -26.689 1.00 92.69 81 MET A N 1
ATOM 603 C CA . MET A 1 81 ? 22.560 1.572 -25.636 1.00 92.69 81 MET A CA 1
ATOM 604 C C . MET A 1 81 ? 24.011 1.100 -25.723 1.00 92.69 81 MET A C 1
ATOM 606 O O . MET A 1 81 ? 24.269 -0.057 -26.066 1.00 92.69 81 MET A O 1
ATOM 610 N N . ASP A 1 82 ? 24.947 1.980 -25.378 1.00 90.12 82 ASP A N 1
ATOM 611 C CA . ASP A 1 82 ? 26.342 1.609 -25.164 1.00 90.12 82 ASP A CA 1
ATOM 612 C C . ASP A 1 82 ? 26.553 1.286 -23.688 1.00 90.12 82 ASP A C 1
ATOM 614 O O . ASP A 1 82 ? 26.277 2.100 -22.810 1.00 90.12 82 ASP A O 1
ATOM 618 N N . LEU A 1 83 ? 27.041 0.085 -23.409 1.00 89.88 83 LEU A N 1
ATOM 619 C CA . LEU A 1 83 ? 27.412 -0.350 -22.072 1.00 89.88 83 LEU A CA 1
ATOM 620 C C . LEU A 1 83 ? 28.874 -0.054 -21.821 1.00 89.88 83 LEU A C 1
ATOM 622 O O . LEU A 1 83 ? 29.710 -0.262 -22.700 1.00 89.88 83 LEU A O 1
ATOM 626 N N . TRP A 1 84 ? 29.195 0.288 -20.584 1.00 86.62 84 TRP A N 1
ATOM 627 C CA . TRP A 1 84 ? 30.565 0.246 -20.105 1.00 86.62 84 TRP A CA 1
ATOM 628 C C . TRP A 1 84 ? 30.767 -1.044 -19.320 1.00 86.62 84 TRP A C 1
ATOM 630 O O . TRP A 1 84 ? 30.145 -1.255 -18.286 1.00 86.62 84 TRP A O 1
ATOM 640 N N . VAL A 1 85 ? 31.645 -1.919 -19.804 1.00 85.69 85 VAL A N 1
ATOM 641 C CA . VAL A 1 85 ? 32.009 -3.157 -19.103 1.00 85.69 85 VAL A CA 1
ATOM 642 C C . VAL A 1 85 ? 33.381 -2.984 -18.462 1.00 85.69 85 VAL A C 1
ATOM 644 O O . VAL A 1 85 ? 34.326 -2.556 -19.127 1.00 85.69 85 VAL A O 1
ATOM 647 N N . THR A 1 86 ? 33.496 -3.284 -17.170 1.00 83.44 86 THR A N 1
ATOM 648 C CA . THR A 1 86 ? 34.782 -3.302 -16.454 1.00 83.44 86 THR A CA 1
ATOM 649 C C . THR A 1 86 ? 35.343 -4.719 -16.415 1.00 83.44 86 THR A C 1
ATOM 651 O O . THR A 1 86 ? 34.588 -5.654 -16.213 1.00 83.44 86 THR A O 1
ATOM 654 N N . GLY A 1 87 ? 36.652 -4.920 -16.577 1.00 76.25 87 GLY A N 1
ATOM 655 C CA . GLY A 1 87 ? 37.254 -6.255 -16.453 1.00 76.25 87 GLY A CA 1
ATOM 656 C C . GLY A 1 87 ? 37.031 -7.166 -17.670 1.00 76.25 87 GLY A C 1
ATOM 657 O O . GLY A 1 87 ? 36.843 -6.700 -18.792 1.00 76.25 87 GLY A O 1
ATOM 658 N N . SER A 1 88 ? 37.128 -8.485 -17.467 1.00 66.81 88 SER A N 1
ATOM 659 C CA . SER A 1 88 ? 36.970 -9.466 -18.554 1.00 66.81 88 SER A CA 1
ATOM 660 C C . SER A 1 88 ? 35.501 -9.634 -18.961 1.00 66.81 88 SER A C 1
ATOM 662 O O . SER A 1 88 ? 34.607 -9.397 -18.151 1.00 66.81 88 SER A O 1
ATOM 664 N N . SER A 1 89 ? 35.239 -10.079 -20.197 1.00 59.41 89 SER A N 1
ATOM 665 C CA . SER A 1 89 ? 33.875 -10.254 -20.733 1.00 59.41 89 SER A CA 1
ATOM 666 C C . SER A 1 89 ? 32.963 -11.147 -19.888 1.00 59.41 89 SER A C 1
ATOM 668 O O . SER A 1 89 ? 31.747 -11.025 -20.001 1.00 59.41 89 SER A O 1
ATOM 670 N N . ASP A 1 90 ? 33.544 -12.012 -19.054 1.00 64.75 90 ASP A N 1
ATOM 671 C CA . ASP A 1 90 ? 32.832 -13.087 -18.358 1.00 64.75 90 ASP A CA 1
ATOM 672 C C . ASP A 1 90 ? 32.650 -12.804 -16.857 1.00 64.75 90 ASP A C 1
ATOM 674 O O . ASP A 1 90 ? 31.898 -13.495 -16.175 1.00 64.75 90 ASP A O 1
ATOM 678 N N . SER A 1 91 ? 33.339 -11.793 -16.324 1.00 73.38 91 SER A N 1
ATOM 679 C CA . SER A 1 91 ? 33.345 -11.462 -14.890 1.00 73.38 91 SER A CA 1
ATOM 680 C C . SER A 1 91 ? 33.175 -9.969 -14.623 1.00 73.38 91 SER A C 1
ATOM 682 O O . SER A 1 91 ? 33.422 -9.506 -13.509 1.00 73.38 91 SER A O 1
ATOM 684 N N . GLY A 1 92 ? 32.890 -9.208 -15.673 1.00 82.06 92 GLY A N 1
ATOM 685 C CA . GLY A 1 92 ? 32.893 -7.765 -15.628 1.00 82.06 92 GLY A CA 1
ATOM 686 C C . GLY A 1 92 ? 31.615 -7.173 -15.070 1.00 82.06 92 GLY A C 1
ATOM 687 O O . GLY A 1 92 ? 30.522 -7.662 -15.351 1.00 82.06 92 GLY A O 1
ATOM 688 N N . GLU A 1 93 ? 31.741 -6.088 -14.309 1.00 89.31 93 GLU A N 1
ATOM 689 C CA . GLU A 1 93 ? 30.575 -5.297 -13.933 1.00 89.31 93 GLU A CA 1
ATOM 690 C C . GLU A 1 93 ? 30.144 -4.465 -15.141 1.00 89.31 93 GLU A C 1
ATOM 692 O O . GLU A 1 93 ? 30.954 -3.762 -15.758 1.00 89.31 93 GLU A O 1
ATOM 697 N N . VAL A 1 94 ? 28.867 -4.597 -15.492 1.00 93.25 94 VAL A N 1
ATOM 698 C CA . VAL A 1 94 ? 28.236 -3.898 -16.608 1.00 93.25 94 VAL A CA 1
ATOM 699 C C . VAL A 1 94 ? 27.612 -2.623 -16.078 1.00 93.25 94 VAL A C 1
ATOM 701 O O . VAL A 1 94 ? 26.848 -2.668 -15.119 1.00 93.25 94 VAL A O 1
ATOM 704 N N . TYR A 1 95 ? 27.890 -1.507 -16.735 1.00 94.50 95 TYR A N 1
ATOM 705 C CA . TYR A 1 95 ? 27.288 -0.227 -16.431 1.00 94.50 95 TYR A CA 1
ATOM 706 C C . TYR A 1 95 ? 26.451 0.278 -17.605 1.00 94.50 95 TYR A C 1
ATOM 708 O O . TYR A 1 95 ? 26.827 0.140 -18.772 1.00 94.50 95 TYR A O 1
ATOM 716 N N . VAL A 1 96 ? 25.325 0.896 -17.270 1.00 95.38 96 VAL A N 1
ATOM 717 C CA . VAL A 1 96 ? 24.316 1.416 -18.193 1.00 95.38 96 VAL A CA 1
ATOM 718 C C . VAL A 1 96 ? 24.267 2.947 -18.144 1.00 95.38 96 VAL A C 1
ATOM 720 O O . VAL A 1 96 ? 24.428 3.523 -17.065 1.00 95.38 96 VAL A O 1
ATOM 723 N N . PRO A 1 97 ? 24.050 3.622 -19.282 1.00 96.31 97 PRO A N 1
ATOM 724 C CA . PRO A 1 97 ? 24.051 5.080 -19.351 1.00 96.31 97 PRO A CA 1
ATOM 725 C C . PRO A 1 97 ? 22.749 5.673 -18.781 1.00 96.31 97 PRO A C 1
ATOM 727 O O . PRO A 1 97 ? 21.647 5.321 -19.207 1.00 96.31 97 PRO A O 1
ATOM 730 N N . LEU A 1 98 ? 22.866 6.596 -17.821 1.00 96.19 98 LEU A N 1
ATOM 731 C CA . LEU A 1 98 ? 21.739 7.145 -17.061 1.00 96.19 98 LEU A CA 1
ATOM 732 C C . LEU A 1 98 ? 20.732 7.891 -17.940 1.00 96.19 98 LEU A C 1
ATOM 734 O O . LEU A 1 98 ? 19.535 7.703 -17.772 1.00 96.19 98 LEU A O 1
ATOM 738 N N . ASN A 1 99 ? 21.177 8.684 -18.911 1.00 95.25 99 ASN A N 1
ATOM 739 C CA . ASN A 1 99 ? 20.291 9.363 -19.866 1.00 95.25 99 ASN A CA 1
ATOM 740 C C . ASN A 1 99 ? 19.326 8.395 -20.584 1.00 95.25 99 ASN A C 1
ATOM 742 O O . ASN A 1 99 ? 18.158 8.734 -20.783 1.00 95.25 99 ASN A O 1
ATOM 746 N N . ILE A 1 100 ? 19.776 7.183 -20.941 1.00 95.25 100 ILE A N 1
ATOM 747 C CA . ILE A 1 100 ? 18.910 6.157 -21.541 1.00 95.25 100 ILE A CA 1
ATOM 748 C C . ILE A 1 100 ? 17.900 5.643 -20.515 1.00 95.25 100 ILE A C 1
ATOM 750 O O . ILE A 1 100 ? 16.715 5.553 -20.835 1.00 95.25 100 ILE A O 1
ATOM 754 N N . LEU A 1 101 ? 18.336 5.383 -19.278 1.00 96.31 101 LEU A N 1
ATOM 755 C CA . LEU A 1 101 ? 17.436 4.981 -18.190 1.00 96.31 101 LEU A CA 1
ATOM 756 C C . LEU A 1 101 ? 16.379 6.048 -17.908 1.00 96.31 101 LEU A C 1
ATOM 758 O O . LEU A 1 101 ? 15.211 5.717 -17.742 1.00 96.31 101 LEU A O 1
ATOM 762 N N . GLN A 1 102 ? 16.761 7.325 -17.894 1.00 96.19 102 GLN A N 1
ATOM 763 C CA . GLN A 1 102 ? 15.838 8.432 -17.658 1.00 96.19 102 GLN A CA 1
ATOM 764 C C . GLN A 1 102 ? 14.768 8.501 -18.745 1.00 96.19 102 GLN A C 1
ATOM 766 O O . GLN A 1 102 ? 13.584 8.613 -18.440 1.00 96.19 102 GLN A O 1
ATOM 771 N N . ASN A 1 103 ? 15.169 8.393 -20.013 1.00 93.12 103 ASN A N 1
ATOM 772 C CA . ASN A 1 103 ? 14.237 8.384 -21.139 1.00 93.12 103 ASN A CA 1
ATOM 773 C C . ASN A 1 103 ? 13.305 7.168 -21.098 1.00 93.12 103 ASN A C 1
ATOM 775 O O . ASN A 1 103 ? 12.104 7.310 -21.320 1.00 93.12 103 ASN A O 1
ATOM 779 N N . ALA A 1 104 ? 13.848 5.993 -20.779 1.00 94.38 104 ALA A N 1
ATOM 780 C CA . ALA A 1 104 ? 13.093 4.759 -20.622 1.00 94.38 104 ALA A CA 1
ATOM 781 C C . ALA A 1 104 ? 12.049 4.862 -19.504 1.00 94.38 104 ALA A C 1
ATOM 783 O O . ALA A 1 104 ? 10.870 4.623 -19.753 1.00 94.38 104 ALA A O 1
ATOM 784 N N . LEU A 1 105 ? 12.454 5.300 -18.310 1.00 93.62 105 LEU A N 1
ATOM 785 C CA . LEU A 1 105 ? 11.567 5.530 -17.168 1.00 93.62 105 LEU A CA 1
ATOM 786 C C . LEU A 1 105 ? 10.463 6.537 -17.505 1.00 93.62 105 LEU A C 1
ATOM 788 O O . LEU A 1 105 ? 9.283 6.241 -17.320 1.00 93.62 105 LEU A O 1
ATOM 792 N N . ASN A 1 106 ? 10.827 7.679 -18.097 1.00 89.81 106 ASN A N 1
ATOM 793 C CA . ASN A 1 106 ? 9.859 8.698 -18.505 1.00 89.81 106 ASN A CA 1
ATOM 794 C C . ASN A 1 106 ? 8.839 8.134 -19.512 1.00 89.81 106 ASN A C 1
ATOM 796 O O . ASN A 1 106 ? 7.664 8.495 -19.458 1.00 89.81 106 ASN A O 1
ATOM 800 N N . SER A 1 107 ? 9.265 7.236 -20.412 1.00 87.00 107 SER A N 1
ATOM 801 C CA . SER A 1 107 ? 8.381 6.605 -21.405 1.00 87.00 107 SER A CA 1
ATOM 802 C C . SER A 1 107 ? 7.358 5.641 -20.801 1.00 87.00 107 SER A C 1
ATOM 804 O O . SER A 1 107 ? 6.318 5.409 -21.411 1.00 87.00 107 SER A O 1
ATOM 806 N N . ILE A 1 108 ? 7.629 5.127 -19.599 1.00 85.69 108 ILE A N 1
ATOM 807 C CA . ILE A 1 108 ? 6.728 4.259 -18.831 1.00 85.69 108 ILE A CA 1
ATOM 808 C C . ILE A 1 108 ? 6.081 5.007 -17.657 1.00 85.69 108 ILE A C 1
ATOM 810 O O . ILE A 1 108 ? 5.629 4.393 -16.700 1.00 85.69 108 ILE A O 1
ATOM 814 N N . GLY A 1 109 ? 6.053 6.343 -17.699 1.00 82.81 109 GLY A N 1
ATOM 815 C CA . GLY A 1 109 ? 5.356 7.177 -16.714 1.00 82.81 109 GLY A CA 1
ATOM 816 C C . GLY A 1 109 ? 6.086 7.392 -15.381 1.00 82.81 109 GLY A C 1
ATOM 817 O O . GLY A 1 109 ? 5.558 8.101 -14.527 1.00 82.81 109 GLY A O 1
ATOM 818 N N . LEU A 1 110 ? 7.297 6.855 -15.203 1.00 88.44 110 LEU A N 1
ATOM 819 C CA . LEU A 1 110 ? 8.149 7.123 -14.040 1.00 88.44 110 LEU A CA 1
ATOM 820 C C . LEU A 1 110 ? 9.020 8.351 -14.330 1.00 88.44 110 LEU A C 1
ATOM 822 O O . LEU A 1 110 ? 9.881 8.309 -15.209 1.00 88.44 110 LEU A O 1
ATOM 826 N N . ARG A 1 111 ? 8.823 9.468 -13.619 1.00 93.19 111 ARG A N 1
ATOM 827 C CA . ARG A 1 111 ? 9.624 10.671 -13.902 1.00 93.19 111 ARG A CA 1
ATOM 828 C C . ARG A 1 111 ? 11.036 10.479 -13.386 1.00 93.19 111 ARG A C 1
ATOM 830 O O . ARG A 1 111 ? 11.233 10.060 -12.253 1.00 93.19 111 ARG A O 1
ATOM 837 N N . SER A 1 112 ? 12.025 10.821 -14.197 1.00 95.56 112 SER A N 1
ATOM 838 C CA . SER A 1 112 ? 13.422 10.594 -13.854 1.00 95.56 112 SER A CA 1
ATOM 839 C C . SER A 1 112 ? 14.278 11.822 -14.144 1.00 95.56 112 SER A C 1
ATOM 841 O O . SER A 1 112 ? 14.221 12.388 -15.236 1.00 95.56 112 SER A O 1
ATOM 843 N N . SER A 1 113 ? 15.086 12.246 -13.170 1.00 96.56 113 SER A N 1
ATOM 844 C CA . SER A 1 113 ? 15.911 13.458 -13.257 1.00 96.56 113 SER A CA 1
ATOM 845 C C . SER A 1 113 ? 17.277 13.269 -12.597 1.00 96.56 113 SER A C 1
ATOM 847 O O . SER A 1 113 ? 17.411 12.535 -11.625 1.00 96.56 113 SER A O 1
ATOM 849 N N . TRP A 1 114 ? 18.306 13.910 -13.151 1.00 96.25 114 TRP A N 1
ATOM 850 C CA . TRP A 1 114 ? 19.682 13.817 -12.666 1.00 96.25 114 TRP A CA 1
ATOM 851 C C . TRP A 1 114 ? 20.165 15.205 -12.275 1.00 96.25 114 TRP A C 1
ATOM 853 O O . TRP A 1 114 ? 20.181 16.118 -13.103 1.00 96.25 114 TRP A O 1
ATOM 863 N N . ASN A 1 115 ? 20.580 15.357 -11.022 1.00 96.12 115 ASN A N 1
ATOM 864 C CA . ASN A 1 115 ? 21.230 16.556 -10.529 1.00 96.12 115 ASN A CA 1
ATOM 865 C C . ASN A 1 115 ? 22.746 16.341 -10.477 1.00 96.12 115 ASN A C 1
ATOM 867 O O . ASN A 1 115 ? 23.283 15.791 -9.516 1.00 96.12 115 ASN A O 1
ATOM 871 N N . ALA A 1 116 ? 23.443 16.830 -11.502 1.00 92.69 116 ALA A N 1
ATOM 872 C CA . ALA A 1 116 ? 24.889 16.676 -11.628 1.00 92.69 116 ALA A CA 1
ATOM 873 C C . ALA A 1 116 ? 25.700 17.408 -10.542 1.00 92.69 116 ALA A C 1
ATOM 875 O O . ALA A 1 116 ? 26.827 17.005 -10.274 1.00 92.69 116 ALA A O 1
ATOM 876 N N . SER A 1 117 ? 25.164 18.465 -9.913 1.00 92.75 117 SER A N 1
ATOM 877 C CA . SER A 1 117 ? 25.896 19.195 -8.864 1.00 92.75 117 SER A CA 1
ATOM 878 C C . SER A 1 117 ? 25.883 18.459 -7.523 1.00 92.75 117 SER A C 1
ATOM 880 O O . SER A 1 117 ? 26.840 18.558 -6.759 1.00 92.75 117 SER A O 1
ATOM 882 N N . GLN A 1 118 ? 24.823 17.690 -7.262 1.00 93.44 118 GLN A N 1
ATOM 883 C CA . GLN A 1 118 ? 24.657 16.888 -6.046 1.00 93.44 118 GLN A CA 1
ATOM 884 C C . GLN A 1 118 ? 24.945 15.396 -6.264 1.00 93.44 118 GLN A C 1
ATOM 886 O O . GLN A 1 118 ? 24.980 14.640 -5.298 1.00 93.44 118 GLN A O 1
ATOM 891 N N . PHE A 1 119 ? 25.173 14.978 -7.514 1.00 94.50 119 PHE A N 1
ATOM 892 C CA . PHE A 1 119 ? 25.231 13.575 -7.929 1.00 94.50 119 PHE A CA 1
ATOM 893 C C . PHE A 1 119 ? 23.991 12.779 -7.496 1.00 94.50 119 PHE A C 1
ATOM 895 O O . PHE A 1 119 ? 24.101 11.628 -7.078 1.00 94.50 119 PHE A O 1
ATOM 902 N N . THR A 1 120 ? 22.811 13.390 -7.597 1.00 96.38 120 THR A N 1
ATOM 903 C CA . THR A 1 120 ? 21.549 12.768 -7.179 1.00 96.38 120 THR A CA 1
ATOM 904 C C . THR A 1 120 ? 20.727 12.362 -8.392 1.00 96.38 120 THR A C 1
ATOM 906 O O . THR A 1 120 ? 20.383 13.200 -9.228 1.00 96.38 120 THR A O 1
ATOM 909 N N . TRP A 1 121 ? 20.383 11.082 -8.478 1.0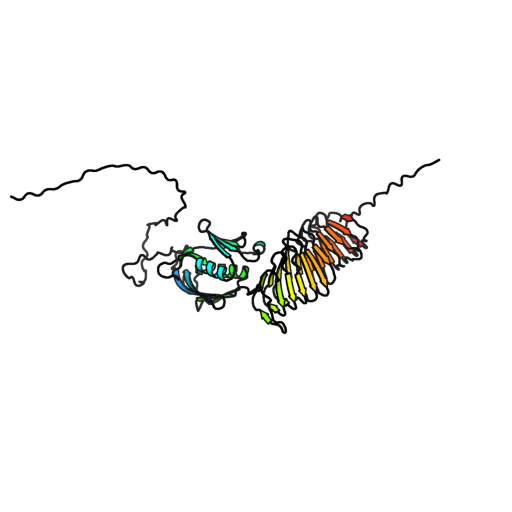0 97.25 121 TRP A N 1
ATOM 910 C CA . TRP A 1 121 ? 19.383 10.559 -9.397 1.00 97.25 121 TRP A CA 1
ATOM 911 C C . TRP A 1 121 ? 18.046 10.460 -8.671 1.00 97.25 121 TRP A C 1
ATOM 913 O O . TRP A 1 121 ? 17.914 9.672 -7.743 1.00 97.25 121 TRP A O 1
ATOM 923 N N . ALA A 1 122 ? 17.072 11.265 -9.084 1.00 96.31 122 ALA A N 1
ATOM 924 C CA . ALA A 1 122 ? 15.735 11.258 -8.511 1.00 96.31 122 ALA A CA 1
ATOM 925 C C . ALA A 1 122 ? 14.750 10.558 -9.456 1.00 96.31 122 ALA A C 1
ATOM 927 O O . ALA A 1 122 ? 14.636 10.932 -10.632 1.00 96.31 122 ALA A O 1
ATOM 928 N N . ILE A 1 123 ? 14.026 9.573 -8.930 1.00 94.69 123 ILE A N 1
ATOM 929 C CA . ILE A 1 123 ? 12.905 8.891 -9.581 1.00 94.69 123 ILE A CA 1
ATOM 930 C C . ILE A 1 123 ? 11.623 9.327 -8.864 1.00 94.69 123 ILE A C 1
ATOM 932 O O . ILE A 1 123 ? 11.585 9.403 -7.642 1.00 94.69 123 ILE A O 1
ATOM 936 N N . GLN A 1 124 ? 10.569 9.651 -9.602 1.00 90.38 124 GLN A N 1
ATOM 937 C CA . GLN A 1 124 ? 9.242 9.868 -9.033 1.00 90.38 124 GLN A CA 1
ATOM 938 C C . GLN A 1 124 ? 8.317 8.808 -9.598 1.00 90.38 124 GLN A C 1
ATOM 940 O O . GLN A 1 124 ? 8.132 8.716 -10.820 1.00 90.38 124 GLN A O 1
ATOM 945 N N . THR A 1 125 ? 7.760 8.007 -8.707 1.00 85.12 125 THR A N 1
ATOM 946 C CA . THR A 1 125 ? 6.728 7.050 -9.047 1.00 85.12 125 THR A CA 1
ATOM 947 C C . THR A 1 125 ? 5.360 7.743 -9.020 1.00 85.12 125 THR A C 1
ATOM 949 O O . THR A 1 125 ? 5.180 8.781 -8.380 1.00 85.12 125 THR A O 1
ATOM 952 N N . PRO A 1 126 ? 4.363 7.215 -9.743 1.00 67.81 126 PRO A N 1
ATOM 953 C CA . PRO A 1 126 ? 2.991 7.705 -9.663 1.00 67.81 126 PRO A CA 1
ATOM 954 C C . PRO A 1 126 ? 2.388 7.579 -8.261 1.00 67.81 126 PRO A C 1
ATOM 956 O O . PRO A 1 126 ? 1.409 8.256 -7.956 1.00 67.81 126 PRO A O 1
ATOM 959 N N . THR A 1 127 ? 2.954 6.705 -7.431 1.00 63.31 127 THR A N 1
ATOM 960 C CA . THR A 1 127 ? 2.417 6.290 -6.142 1.00 63.31 127 THR A CA 1
ATOM 961 C C . THR A 1 127 ? 3.540 6.319 -5.117 1.00 63.31 127 THR A C 1
ATOM 963 O O . THR A 1 127 ? 4.290 5.351 -5.036 1.00 63.31 127 THR A O 1
ATOM 966 N N . SER A 1 128 ? 3.683 7.419 -4.374 1.00 59.81 128 SER A N 1
ATOM 967 C CA . SER A 1 128 ? 4.762 7.583 -3.392 1.00 59.81 128 SER A CA 1
ATOM 968 C C . SER A 1 128 ? 4.857 6.365 -2.466 1.00 59.81 128 SER A C 1
ATOM 970 O O . SER A 1 128 ? 3.948 6.142 -1.674 1.00 59.81 128 SER A O 1
ATOM 972 N N . ARG A 1 129 ? 5.922 5.562 -2.598 1.00 61.41 129 ARG A N 1
ATOM 973 C CA . ARG A 1 129 ? 6.116 4.280 -1.871 1.00 61.41 129 ARG A CA 1
ATOM 974 C C . ARG A 1 129 ? 7.464 4.178 -1.144 1.00 61.41 129 ARG A C 1
ATOM 976 O O . ARG A 1 129 ? 7.825 3.118 -0.632 1.00 61.41 129 ARG A O 1
ATOM 983 N N . ALA A 1 130 ? 8.239 5.258 -1.148 1.00 56.19 130 ALA A N 1
ATOM 984 C CA . ALA A 1 130 ? 9.665 5.199 -0.852 1.00 56.19 130 ALA A CA 1
ATOM 985 C C . ALA A 1 130 ? 10.026 4.898 0.616 1.00 56.19 130 ALA A C 1
ATOM 987 O O . ALA A 1 130 ? 11.188 4.634 0.911 1.00 56.19 130 ALA A O 1
ATOM 988 N N . ASP A 1 131 ? 9.066 4.938 1.535 1.00 54.31 131 ASP A N 1
ATOM 989 C CA . ASP A 1 131 ? 9.237 4.654 2.963 1.00 54.31 131 ASP A CA 1
ATOM 990 C C . ASP A 1 131 ? 9.323 3.155 3.295 1.00 54.31 131 ASP A C 1
ATOM 992 O O . ASP A 1 131 ? 9.867 2.793 4.336 1.00 54.31 131 ASP A O 1
ATOM 996 N N . THR A 1 132 ? 8.854 2.280 2.404 1.00 56.59 132 THR A N 1
ATOM 997 C CA . THR A 1 132 ? 8.842 0.822 2.635 1.00 56.59 132 THR A CA 1
ATOM 998 C C . THR A 1 132 ? 10.037 0.076 2.049 1.00 56.59 132 THR A C 1
ATOM 1000 O O . THR A 1 132 ? 10.142 -1.141 2.210 1.00 56.59 132 THR A O 1
ATOM 1003 N N . TRP A 1 133 ? 10.943 0.763 1.353 1.00 67.94 133 TRP A N 1
ATOM 1004 C CA . TRP A 1 133 ? 11.996 0.068 0.629 1.00 67.94 133 TRP A CA 1
ATOM 1005 C C . TRP A 1 133 ? 13.272 -0.105 1.444 1.00 67.94 133 TRP A C 1
ATOM 1007 O O . TRP A 1 133 ? 14.029 0.835 1.691 1.00 67.94 133 TRP A O 1
ATOM 1017 N N . GLU A 1 134 ? 13.555 -1.353 1.802 1.00 63.47 134 GLU A N 1
ATOM 1018 C CA . GLU A 1 134 ? 14.794 -1.743 2.466 1.00 63.47 134 GLU A CA 1
ATOM 1019 C C . GLU A 1 134 ? 15.918 -1.954 1.452 1.00 63.47 134 GLU A C 1
ATOM 1021 O O . GLU A 1 134 ? 16.276 -3.073 1.082 1.00 63.47 134 GLU A O 1
ATOM 1026 N N . PHE A 1 135 ? 16.514 -0.859 1.000 1.00 67.44 135 PHE A N 1
ATOM 1027 C CA . PHE A 1 135 ? 17.703 -0.953 0.170 1.00 67.44 135 PHE A CA 1
ATOM 1028 C C . PHE A 1 135 ? 18.949 -1.159 1.029 1.00 67.44 135 PHE A C 1
ATOM 1030 O O . PHE A 1 135 ? 19.171 -0.422 1.996 1.00 67.44 135 PHE A O 1
ATOM 1037 N N . PRO A 1 136 ? 19.844 -2.092 0.661 1.00 72.81 136 PRO A N 1
ATOM 1038 C CA . PRO A 1 136 ? 21.160 -2.123 1.266 1.00 72.81 136 PRO A CA 1
ATOM 1039 C C . PRO A 1 136 ? 21.850 -0.777 1.013 1.00 72.81 136 PRO A C 1
ATOM 1041 O O . PRO A 1 136 ? 21.921 -0.292 -0.122 1.00 72.81 136 PRO A O 1
ATOM 1044 N N . ALA A 1 137 ? 22.351 -0.167 2.088 1.00 72.25 137 ALA A N 1
ATOM 1045 C CA . ALA A 1 137 ? 23.057 1.101 2.018 1.00 72.25 137 ALA A CA 1
ATOM 1046 C C . ALA A 1 137 ? 24.301 0.946 1.133 1.00 72.25 137 ALA A C 1
ATOM 1048 O O . ALA A 1 137 ? 25.304 0.349 1.531 1.00 72.25 137 ALA A O 1
ATOM 1049 N N . GLY A 1 138 ? 24.230 1.464 -0.091 1.00 77.62 138 GLY A N 1
ATOM 1050 C CA . GLY A 1 138 ? 25.373 1.483 -0.988 1.00 77.62 138 GLY A CA 1
ATOM 1051 C C . GLY A 1 138 ? 26.451 2.461 -0.512 1.00 77.62 138 GLY A C 1
ATOM 1052 O O . GLY A 1 138 ? 26.193 3.405 0.238 1.00 77.62 138 GLY A O 1
ATOM 1053 N N . THR A 1 139 ? 27.691 2.244 -0.947 1.00 82.44 139 THR A N 1
ATOM 1054 C CA . THR A 1 139 ? 28.852 3.069 -0.556 1.00 82.44 139 THR A CA 1
ATOM 1055 C C . THR A 1 139 ? 29.266 4.077 -1.628 1.00 82.44 139 THR A C 1
ATOM 1057 O O . THR A 1 139 ? 30.306 4.722 -1.500 1.00 82.44 139 THR A O 1
ATOM 1060 N N . GLY A 1 140 ? 28.504 4.171 -2.717 1.00 87.69 140 GLY A N 1
ATOM 1061 C CA . GLY A 1 140 ? 28.847 5.018 -3.849 1.00 87.69 140 GLY A CA 1
ATOM 1062 C C . GLY A 1 140 ? 28.669 6.513 -3.585 1.00 87.69 140 GLY A C 1
ATOM 1063 O O . GLY A 1 140 ? 28.079 6.943 -2.591 1.00 87.69 140 GLY A O 1
ATOM 1064 N N . ILE A 1 141 ? 29.192 7.331 -4.499 1.00 89.81 141 ILE A N 1
ATOM 1065 C CA . ILE A 1 141 ? 29.089 8.794 -4.395 1.00 89.81 141 ILE A CA 1
ATOM 1066 C C . ILE A 1 141 ? 27.759 9.335 -4.930 1.00 89.81 141 ILE A C 1
ATOM 1068 O O . ILE A 1 141 ? 27.351 10.413 -4.508 1.00 89.81 141 ILE A O 1
ATOM 1072 N N . GLY A 1 142 ? 27.086 8.612 -5.832 1.00 94.19 142 GLY A N 1
ATOM 1073 C CA . GLY A 1 142 ? 25.812 9.057 -6.388 1.00 94.19 142 GLY A CA 1
ATOM 1074 C C . GLY A 1 142 ? 24.655 8.661 -5.489 1.00 94.19 142 GLY A C 1
ATOM 1075 O O . GLY A 1 142 ? 24.518 7.486 -5.168 1.00 94.19 142 GLY A O 1
ATOM 1076 N N . ALA A 1 143 ? 23.833 9.620 -5.083 1.00 94.75 143 ALA A N 1
ATOM 1077 C CA . ALA A 1 143 ? 22.607 9.360 -4.343 1.00 94.75 143 ALA A CA 1
ATOM 1078 C C . ALA A 1 143 ? 21.489 8.937 -5.302 1.00 94.75 143 ALA A C 1
ATOM 1080 O O . ALA A 1 143 ? 21.362 9.494 -6.391 1.00 94.75 143 ALA A O 1
ATOM 1081 N N . VAL A 1 144 ? 20.673 7.972 -4.890 1.00 94.94 144 VAL A N 1
ATOM 1082 C CA . VAL A 1 144 ? 19.414 7.639 -5.555 1.00 94.94 144 VAL A CA 1
ATOM 1083 C C . VAL A 1 144 ? 18.291 7.997 -4.609 1.00 94.94 144 VAL A C 1
ATOM 1085 O O . VAL A 1 144 ? 18.194 7.440 -3.516 1.00 94.94 144 VAL A O 1
ATOM 1088 N N . GLU A 1 145 ? 17.464 8.932 -5.040 1.00 94.31 145 GLU A N 1
ATOM 1089 C CA . GLU A 1 145 ? 16.251 9.316 -4.346 1.00 94.31 145 GLU A CA 1
ATOM 1090 C C . GLU A 1 145 ? 15.052 8.791 -5.114 1.00 94.31 145 GLU A C 1
ATOM 1092 O O . GLU A 1 145 ? 15.012 8.857 -6.346 1.00 94.31 145 GLU A O 1
ATOM 1097 N N . VAL A 1 146 ? 14.053 8.309 -4.390 1.00 91.38 146 VAL A N 1
ATOM 1098 C CA . VAL A 1 146 ? 12.767 7.992 -4.989 1.00 91.38 146 VAL A CA 1
ATOM 1099 C C . VAL A 1 146 ? 11.665 8.625 -4.169 1.00 91.38 146 VAL A C 1
ATOM 1101 O O . VAL A 1 146 ? 11.700 8.583 -2.944 1.00 91.38 146 VAL A O 1
ATOM 1104 N N . ASP A 1 147 ? 10.757 9.318 -4.851 1.00 87.44 147 ASP A N 1
ATOM 1105 C CA . ASP A 1 147 ? 9.684 10.110 -4.241 1.00 87.44 147 ASP A CA 1
ATOM 1106 C C . ASP A 1 147 ? 10.177 11.077 -3.143 1.00 87.44 147 ASP A C 1
ATOM 1108 O O . ASP A 1 147 ? 9.452 11.424 -2.218 1.00 87.44 147 ASP A O 1
ATOM 1112 N N . GLY A 1 148 ? 11.426 11.547 -3.271 1.00 88.62 148 GLY A N 1
ATOM 1113 C CA . GLY A 1 148 ? 12.074 12.483 -2.345 1.00 88.62 148 GLY A CA 1
ATOM 1114 C C . GLY A 1 148 ? 12.815 11.844 -1.164 1.00 88.62 148 GLY A C 1
ATOM 1115 O O . GLY A 1 148 ? 13.504 12.561 -0.439 1.00 88.62 148 GLY A O 1
ATOM 1116 N N . SER A 1 149 ? 12.736 10.526 -0.982 1.00 89.00 149 SER A N 1
ATOM 1117 C CA . SER A 1 149 ? 13.479 9.802 0.055 1.00 89.00 149 SER A CA 1
ATOM 1118 C C . SER A 1 149 ? 14.793 9.261 -0.497 1.00 89.00 149 SER A C 1
ATOM 1120 O O . SER A 1 149 ? 14.828 8.741 -1.609 1.00 89.00 149 SER A O 1
ATOM 1122 N N . LEU A 1 150 ? 15.881 9.349 0.275 1.00 90.69 150 LEU A N 1
ATOM 1123 C CA . LEU A 1 150 ? 17.150 8.709 -0.083 1.00 90.69 150 LEU A CA 1
ATOM 1124 C C . LEU A 1 150 ? 17.015 7.197 0.074 1.00 90.69 150 LEU A C 1
ATOM 1126 O O . LEU A 1 150 ? 16.855 6.696 1.183 1.00 90.69 150 LEU A O 1
ATOM 1130 N N . VAL A 1 151 ? 17.155 6.492 -1.038 1.00 89.81 151 VAL A N 1
ATOM 1131 C CA . VAL A 1 151 ? 16.927 5.056 -1.121 1.00 89.81 151 VAL A CA 1
ATOM 1132 C C . VAL A 1 151 ? 18.250 4.293 -1.087 1.00 89.81 151 VAL A C 1
ATOM 1134 O O . VAL A 1 151 ? 18.456 3.416 -0.258 1.00 89.81 151 VAL A O 1
ATOM 1137 N N . THR A 1 152 ? 19.207 4.649 -1.944 1.00 92.56 152 THR A N 1
ATOM 1138 C CA . THR A 1 152 ? 20.529 4.005 -1.945 1.00 92.56 152 THR A CA 1
ATOM 1139 C C . THR A 1 152 ? 21.609 4.929 -2.502 1.00 92.56 152 THR A C 1
ATOM 1141 O O . THR A 1 152 ? 21.349 6.077 -2.872 1.00 92.56 152 THR A O 1
ATOM 1144 N N . ARG A 1 153 ? 22.853 4.445 -2.552 1.00 93.56 153 ARG A N 1
ATOM 1145 C CA . ARG A 1 153 ? 23.977 5.142 -3.179 1.00 93.56 153 ARG A CA 1
ATOM 1146 C C . ARG A 1 153 ? 24.715 4.240 -4.159 1.00 93.56 153 ARG A C 1
ATOM 1148 O O . ARG A 1 153 ? 25.169 3.162 -3.792 1.00 93.56 153 ARG A O 1
ATOM 1155 N N . LEU A 1 154 ? 24.908 4.711 -5.385 1.00 93.19 154 LEU A N 1
ATOM 1156 C CA . LEU A 1 154 ? 25.514 3.949 -6.477 1.00 93.19 154 LEU A CA 1
ATOM 1157 C C . LEU A 1 154 ? 26.910 4.470 -6.829 1.00 93.19 154 LEU A C 1
ATOM 1159 O O . LEU A 1 154 ? 27.220 5.663 -6.703 1.00 93.19 154 LEU A O 1
ATOM 1163 N N . ASN A 1 155 ? 27.765 3.566 -7.306 1.00 91.31 155 ASN A N 1
ATOM 1164 C CA . ASN A 1 155 ? 29.038 3.933 -7.918 1.00 91.31 155 ASN A CA 1
ATOM 1165 C C . ASN A 1 155 ? 28.764 4.506 -9.311 1.00 91.31 155 ASN A C 1
ATOM 1167 O O . ASN A 1 155 ? 28.502 3.762 -10.249 1.00 91.31 155 ASN A O 1
ATOM 1171 N N . VAL A 1 156 ? 28.800 5.831 -9.439 1.00 91.81 156 VAL A N 1
ATOM 1172 C CA . VAL A 1 156 ? 28.552 6.513 -10.715 1.00 91.81 156 VAL A CA 1
ATOM 1173 C C . VAL A 1 156 ? 29.865 6.763 -11.444 1.00 91.81 156 VAL A C 1
ATOM 1175 O O . VAL A 1 156 ? 30.853 7.172 -10.830 1.00 91.81 156 VAL A O 1
ATOM 1178 N N . VAL A 1 157 ? 29.877 6.549 -12.758 1.00 90.94 157 VAL A N 1
ATOM 1179 C CA . VAL A 1 157 ? 31.063 6.785 -13.589 1.00 90.94 157 VAL A CA 1
ATOM 1180 C C . VAL A 1 157 ? 30.730 7.795 -14.690 1.00 90.94 157 VAL A C 1
ATOM 1182 O O . VAL A 1 157 ? 29.945 7.476 -15.579 1.00 90.94 157 VAL A O 1
ATOM 1185 N N . PRO A 1 158 ? 31.281 9.020 -14.664 1.00 90.19 158 PRO A N 1
ATOM 1186 C CA . PRO A 1 158 ? 31.060 9.990 -15.734 1.00 90.19 158 PRO A CA 1
ATOM 1187 C C . PRO A 1 158 ? 31.588 9.477 -17.078 1.00 90.19 158 PRO A C 1
ATOM 1189 O O . PRO A 1 158 ? 32.686 8.921 -17.149 1.00 90.19 158 PRO A O 1
ATOM 1192 N N . GLY A 1 159 ? 30.836 9.696 -18.153 1.00 89.06 159 GLY A N 1
ATOM 1193 C CA . GLY A 1 159 ? 31.232 9.288 -19.497 1.00 89.06 159 GLY A CA 1
ATOM 1194 C C . GLY A 1 159 ? 30.375 9.924 -20.587 1.00 89.06 159 GLY A C 1
ATOM 1195 O O . GLY A 1 159 ? 29.620 10.859 -20.336 1.00 89.06 159 GLY A O 1
ATOM 1196 N N . VAL A 1 160 ? 30.507 9.408 -21.808 1.00 87.56 160 VAL A N 1
ATOM 1197 C CA . VAL A 1 160 ? 29.754 9.867 -22.981 1.00 87.56 160 VAL A CA 1
ATOM 1198 C C . VAL A 1 160 ? 29.036 8.667 -23.587 1.00 87.56 160 VAL A C 1
ATOM 1200 O O . VAL A 1 160 ? 29.677 7.665 -23.900 1.00 87.56 160 VAL A O 1
ATOM 1203 N N . ASP A 1 161 ? 27.722 8.770 -23.750 1.00 85.75 161 ASP A N 1
ATOM 1204 C CA . ASP A 1 161 ? 26.906 7.805 -24.488 1.00 85.75 161 ASP A CA 1
ATOM 1205 C C . ASP A 1 161 ? 27.018 8.090 -25.994 1.00 85.75 161 ASP A C 1
ATOM 1207 O O . ASP A 1 161 ? 26.693 9.191 -26.443 1.00 85.75 161 ASP A O 1
ATOM 1211 N N . LEU A 1 162 ? 27.501 7.121 -26.779 1.00 85.88 162 LEU A N 1
ATOM 1212 C CA . LEU A 1 162 ? 27.775 7.286 -28.212 1.00 85.88 162 LEU A CA 1
ATOM 1213 C C . LEU A 1 162 ? 26.627 6.784 -29.104 1.00 85.88 162 LEU A C 1
ATOM 1215 O O . LEU A 1 162 ? 26.743 6.821 -30.334 1.00 85.88 162 LEU A O 1
ATOM 1219 N N . THR A 1 163 ? 25.492 6.384 -28.525 1.00 82.00 163 THR A N 1
ATOM 1220 C CA . THR A 1 163 ? 24.328 5.873 -29.272 1.00 82.00 163 THR A CA 1
ATOM 1221 C C . THR A 1 163 ? 23.712 6.904 -30.217 1.00 82.00 163 THR A C 1
ATOM 1223 O O . THR A 1 163 ? 23.172 6.543 -31.264 1.00 82.00 163 THR A O 1
ATOM 1226 N N . SER A 1 164 ? 23.844 8.196 -29.905 1.00 73.31 164 SER A N 1
ATOM 1227 C CA . SER A 1 164 ? 23.425 9.319 -30.756 1.00 73.31 164 SER A CA 1
ATOM 1228 C C . SER A 1 164 ? 24.436 9.669 -31.862 1.00 73.31 164 SER A C 1
ATOM 1230 O O . SER A 1 164 ? 24.237 10.626 -32.618 1.00 73.31 164 SER A O 1
ATOM 1232 N N . GLY A 1 165 ? 25.514 8.892 -31.999 1.00 76.69 165 GLY A N 1
ATOM 1233 C CA . GLY A 1 165 ? 26.571 9.080 -32.985 1.00 76.69 165 GLY A CA 1
ATOM 1234 C C . GLY A 1 165 ? 27.749 9.909 -32.467 1.00 76.69 165 GLY A C 1
ATOM 1235 O O . GLY A 1 165 ? 28.054 9.945 -31.281 1.00 76.69 165 GLY A O 1
ATOM 1236 N N . TRP A 1 166 ? 28.456 10.578 -33.385 1.00 70.94 166 TRP A N 1
ATOM 1237 C CA . TRP A 1 166 ? 29.724 11.272 -33.098 1.00 70.94 166 TRP A CA 1
ATOM 1238 C C . TRP A 1 166 ? 29.615 12.437 -32.101 1.00 70.94 166 TRP A C 1
ATOM 1240 O O . TRP A 1 166 ? 30.634 12.857 -31.560 1.00 70.94 166 TRP A O 1
ATOM 1250 N N . ASN A 1 167 ? 28.401 12.938 -31.859 1.00 78.69 167 ASN A N 1
ATOM 1251 C CA . ASN A 1 167 ? 28.102 14.003 -30.901 1.00 78.69 167 ASN A CA 1
ATOM 1252 C C . ASN A 1 167 ? 27.503 13.411 -29.619 1.00 78.69 167 ASN A C 1
ATOM 1254 O O . ASN A 1 167 ? 26.430 13.843 -29.200 1.00 78.69 167 ASN A O 1
ATOM 1258 N N . GLY A 1 168 ? 28.147 12.374 -29.077 1.00 81.94 168 GLY A N 1
ATOM 1259 C CA . GLY A 1 168 ? 27.642 11.628 -27.930 1.00 81.94 168 GLY A CA 1
ATOM 1260 C C . GLY A 1 168 ? 27.177 12.521 -26.775 1.00 81.94 168 GLY A C 1
ATOM 1261 O O . GLY A 1 168 ? 27.597 13.672 -26.639 1.00 81.94 168 GLY A O 1
ATOM 1262 N N . VAL A 1 169 ? 26.271 11.998 -25.959 1.00 88.56 169 VAL A N 1
ATOM 1263 C CA . VAL A 1 169 ? 25.646 12.746 -24.865 1.00 88.56 169 VAL A CA 1
ATOM 1264 C C . VAL A 1 169 ? 26.432 12.503 -23.581 1.00 88.56 169 VAL A C 1
ATOM 1266 O O . VAL A 1 169 ? 26.584 11.356 -23.162 1.00 88.56 169 VAL A O 1
ATOM 1269 N N . ASP A 1 170 ? 26.919 13.576 -22.951 1.00 90.94 170 ASP A N 1
ATOM 1270 C CA . ASP A 1 170 ? 27.516 13.496 -21.614 1.00 90.94 170 ASP A CA 1
ATOM 1271 C C . ASP A 1 170 ? 26.505 12.875 -20.641 1.00 90.94 170 ASP A C 1
ATOM 1273 O O . ASP A 1 170 ? 25.357 13.312 -20.536 1.00 90.94 170 ASP A O 1
ATOM 1277 N N . THR A 1 171 ? 26.930 11.835 -19.933 1.00 93.94 171 THR A N 1
ATOM 1278 C CA . THR A 1 171 ? 26.075 11.044 -19.049 1.00 93.94 171 THR A CA 1
ATOM 1279 C C . THR A 1 171 ? 26.883 10.492 -17.877 1.00 93.94 171 THR A C 1
ATOM 1281 O O . THR A 1 171 ? 28.100 10.672 -17.775 1.00 93.94 171 THR A O 1
ATOM 1284 N N . VAL A 1 172 ? 26.205 9.795 -16.973 1.00 94.81 172 VAL A N 1
ATOM 1285 C CA . VAL A 1 172 ? 26.854 8.944 -15.975 1.00 94.81 172 VAL A CA 1
ATOM 1286 C C . VAL A 1 172 ? 26.430 7.504 -16.199 1.00 94.81 172 VAL A C 1
ATOM 1288 O O . VAL A 1 172 ? 25.300 7.226 -16.586 1.00 94.81 172 VAL A O 1
ATOM 1291 N N . PHE A 1 173 ? 27.349 6.587 -15.962 1.00 94.81 173 PHE A N 1
ATOM 1292 C CA . PHE A 1 173 ? 27.138 5.158 -16.069 1.00 94.81 173 PHE A CA 1
ATOM 1293 C C . PHE A 1 173 ? 26.869 4.586 -14.678 1.00 94.81 173 PHE A C 1
ATOM 1295 O O . PHE A 1 173 ? 27.583 4.910 -13.725 1.00 94.81 173 PHE A O 1
ATOM 1302 N N . LEU A 1 174 ? 25.834 3.754 -14.569 1.00 95.56 174 LEU A N 1
ATOM 1303 C CA . LEU A 1 174 ? 25.376 3.130 -13.327 1.00 95.56 174 LEU A CA 1
ATOM 1304 C C . LEU A 1 174 ? 25.499 1.604 -13.400 1.00 95.56 174 LEU A C 1
ATOM 1306 O O . LEU A 1 174 ? 25.230 1.048 -14.463 1.00 95.56 174 LEU A O 1
ATOM 1310 N N . PRO A 1 175 ? 25.852 0.909 -12.308 1.00 94.56 175 PRO A N 1
ATOM 1311 C CA . PRO A 1 175 ? 26.005 -0.544 -12.307 1.00 94.56 175 PRO A CA 1
ATOM 1312 C C . PRO A 1 175 ? 24.662 -1.248 -12.557 1.00 94.56 175 PRO A C 1
ATOM 1314 O O . PRO A 1 175 ? 23.722 -1.112 -11.773 1.00 94.56 175 PRO A O 1
ATOM 1317 N N . LEU A 1 176 ? 24.577 -2.024 -13.643 1.00 94.88 176 LEU A N 1
ATOM 1318 C CA . LEU A 1 176 ? 23.343 -2.640 -14.148 1.00 94.88 176 LEU A CA 1
ATOM 1319 C C . LEU A 1 176 ? 22.654 -3.496 -13.091 1.00 94.88 176 LEU A C 1
ATOM 1321 O O . LEU A 1 176 ? 21.443 -3.410 -12.961 1.00 94.88 176 LEU A O 1
ATOM 1325 N N . SER A 1 177 ? 23.399 -4.294 -12.323 1.00 93.19 177 SER A N 1
ATOM 1326 C CA . SER A 1 177 ? 22.823 -5.174 -11.297 1.00 93.19 177 SER A CA 1
ATOM 1327 C C . SER A 1 177 ? 22.105 -4.398 -10.190 1.00 93.19 177 SER A C 1
ATOM 1329 O O . SER A 1 177 ? 21.012 -4.781 -9.786 1.00 93.19 177 SER A O 1
ATOM 1331 N N . GLN A 1 178 ? 22.684 -3.286 -9.731 1.00 93.25 178 GLN A N 1
ATOM 1332 C CA . GLN A 1 178 ? 22.080 -2.449 -8.691 1.00 93.25 178 GLN A CA 1
ATOM 1333 C C . GLN A 1 178 ? 20.883 -1.670 -9.244 1.00 93.25 178 GLN A C 1
ATOM 1335 O O . GLN A 1 178 ? 19.868 -1.547 -8.567 1.00 93.25 178 GLN A O 1
ATOM 1340 N N . VAL A 1 179 ? 20.972 -1.193 -10.492 1.00 95.06 179 VAL A N 1
ATOM 1341 C CA . VAL A 1 179 ? 19.833 -0.550 -11.161 1.00 95.06 179 VAL A CA 1
ATOM 1342 C C . VAL A 1 179 ? 18.708 -1.559 -11.411 1.00 95.06 179 VAL A C 1
ATOM 1344 O O . VAL A 1 179 ? 17.554 -1.218 -11.213 1.00 95.06 179 VAL A O 1
ATOM 1347 N N . ALA A 1 180 ? 19.010 -2.798 -11.801 1.00 94.81 180 ALA A N 1
ATOM 1348 C CA . ALA A 1 180 ? 18.017 -3.854 -11.998 1.00 94.81 180 ALA A CA 1
ATOM 1349 C C . ALA A 1 180 ? 17.239 -4.171 -10.721 1.00 94.81 180 ALA A C 1
ATOM 1351 O O . ALA A 1 180 ? 16.019 -4.309 -10.788 1.00 94.81 180 ALA A O 1
ATOM 1352 N N . GLN A 1 181 ? 17.928 -4.221 -9.577 1.00 91.44 181 GLN A N 1
ATOM 1353 C CA . GLN A 1 181 ? 17.281 -4.373 -8.276 1.00 91.44 181 GLN A CA 1
ATOM 1354 C C . GLN A 1 181 ? 16.388 -3.167 -7.960 1.00 91.44 181 GLN A C 1
ATOM 1356 O O . GLN A 1 181 ? 15.196 -3.344 -7.750 1.00 91.44 181 GLN A O 1
ATOM 1361 N N . LEU A 1 182 ? 16.927 -1.945 -8.061 1.00 91.69 182 LEU A N 1
ATOM 1362 C CA . LEU A 1 182 ? 16.159 -0.709 -7.872 1.00 91.69 182 LEU A CA 1
ATOM 1363 C C . LEU A 1 182 ? 14.908 -0.651 -8.753 1.00 91.69 182 LEU A C 1
ATOM 1365 O O . LEU A 1 182 ? 13.854 -0.241 -8.288 1.00 91.69 182 LEU A O 1
ATOM 1369 N N . LEU A 1 183 ? 15.014 -1.058 -10.018 1.00 91.88 183 LEU A N 1
ATOM 1370 C CA . LEU A 1 183 ? 13.883 -1.093 -10.938 1.00 91.88 183 LEU A CA 1
ATOM 1371 C C . LEU A 1 183 ? 12.823 -2.104 -10.507 1.00 91.88 183 LEU A C 1
ATOM 1373 O O . LEU A 1 183 ? 11.645 -1.769 -10.545 1.00 91.88 183 LEU A O 1
ATOM 1377 N N . ALA A 1 184 ? 13.228 -3.299 -10.070 1.00 87.62 184 ALA A N 1
ATOM 1378 C CA . ALA A 1 184 ? 12.299 -4.290 -9.535 1.00 87.62 184 ALA A CA 1
ATOM 1379 C C . ALA A 1 184 ? 11.571 -3.756 -8.290 1.00 87.62 184 ALA A C 1
ATOM 1381 O O . ALA A 1 184 ? 10.355 -3.891 -8.195 1.00 87.62 184 ALA A O 1
ATOM 1382 N N . ASP A 1 185 ? 12.290 -3.070 -7.401 1.00 83.38 185 ASP A N 1
ATOM 1383 C CA . ASP A 1 185 ? 11.737 -2.502 -6.167 1.00 83.38 185 ASP A CA 1
ATOM 1384 C C . ASP A 1 185 ? 10.735 -1.361 -6.440 1.00 83.38 185 ASP A C 1
ATOM 1386 O O . ASP A 1 185 ? 9.767 -1.192 -5.698 1.00 83.38 185 ASP A O 1
ATOM 1390 N N . VAL A 1 186 ? 10.903 -0.614 -7.543 1.00 83.62 186 VAL A N 1
ATOM 1391 C CA . VAL A 1 186 ? 9.917 0.385 -8.008 1.00 83.62 186 VAL A CA 1
ATOM 1392 C C . VAL A 1 186 ? 8.845 -0.192 -8.951 1.00 83.62 186 VAL A C 1
ATOM 1394 O O . VAL A 1 186 ? 8.121 0.572 -9.591 1.00 83.62 186 VAL A O 1
ATOM 1397 N N . GLY A 1 187 ? 8.731 -1.522 -9.056 1.00 80.06 187 GLY A N 1
ATOM 1398 C CA . GLY A 1 187 ? 7.680 -2.212 -9.822 1.00 80.06 187 GLY A CA 1
ATOM 1399 C C . GLY A 1 187 ? 7.955 -2.368 -11.323 1.00 80.06 187 GLY A C 1
ATOM 1400 O O . GLY A 1 187 ? 7.053 -2.654 -12.106 1.00 80.06 187 GLY A O 1
ATOM 1401 N N . VAL A 1 188 ? 9.194 -2.163 -11.772 1.00 88.62 188 VAL A N 1
ATOM 1402 C CA . VAL A 1 188 ? 9.621 -2.424 -13.155 1.00 88.62 188 VAL A CA 1
ATOM 1403 C C . VAL A 1 188 ? 10.334 -3.769 -13.206 1.00 88.62 188 VAL A C 1
ATOM 1405 O O . VAL A 1 188 ? 11.556 -3.874 -13.033 1.00 88.62 188 VAL A O 1
ATOM 1408 N N . GLN A 1 189 ? 9.562 -4.818 -13.491 1.00 89.38 189 GLN A N 1
ATOM 1409 C CA . GLN A 1 189 ? 10.118 -6.144 -13.729 1.00 89.38 189 GLN A CA 1
ATOM 1410 C C . GLN A 1 189 ? 11.123 -6.080 -14.876 1.00 89.38 189 GLN A C 1
ATOM 1412 O O . GLN A 1 189 ? 10.885 -5.456 -15.914 1.00 89.38 189 GLN A O 1
ATOM 1417 N N . ASN A 1 190 ? 12.279 -6.711 -14.697 1.00 94.12 190 ASN A N 1
ATOM 1418 C CA . ASN A 1 190 ? 13.319 -6.657 -15.704 1.00 94.12 190 ASN A CA 1
ATOM 1419 C C . ASN A 1 190 ? 14.195 -7.911 -15.718 1.00 94.12 190 ASN A C 1
ATOM 1421 O O . ASN A 1 190 ? 14.415 -8.558 -14.700 1.00 94.12 190 ASN A O 1
ATOM 1425 N N . THR A 1 191 ? 14.705 -8.251 -16.900 1.00 95.88 191 THR A N 1
ATOM 1426 C CA . THR A 1 191 ? 15.575 -9.413 -17.114 1.00 95.88 191 THR A CA 1
ATOM 1427 C C . THR A 1 191 ? 16.730 -9.048 -18.031 1.00 95.88 191 THR A C 1
ATOM 1429 O O . THR A 1 191 ? 16.513 -8.540 -19.136 1.00 95.88 191 THR A O 1
ATOM 1432 N N . TRP A 1 192 ? 17.956 -9.329 -17.599 1.00 95.00 192 TRP A N 1
ATOM 1433 C CA . TRP A 1 192 ? 19.165 -9.137 -18.396 1.00 95.00 192 TRP A CA 1
ATOM 1434 C C . TRP A 1 192 ? 19.584 -10.442 -19.081 1.00 95.00 192 TRP A C 1
ATOM 1436 O O . TRP A 1 192 ? 19.955 -11.406 -18.414 1.00 95.00 192 TRP A O 1
ATOM 1446 N N . ASP A 1 193 ? 19.570 -10.463 -20.414 1.00 94.38 193 ASP A N 1
ATOM 1447 C CA . ASP A 1 193 ? 20.190 -11.525 -21.207 1.00 94.38 193 ASP A CA 1
ATOM 1448 C C . ASP A 1 193 ? 21.626 -11.119 -21.556 1.00 94.38 193 ASP A C 1
ATOM 1450 O O . ASP A 1 193 ? 21.873 -10.366 -22.501 1.00 94.38 193 ASP A O 1
ATOM 1454 N N . GLY A 1 194 ? 22.591 -11.632 -20.791 1.00 89.62 194 GLY A N 1
ATOM 1455 C CA . GLY A 1 194 ? 24.011 -11.344 -20.998 1.00 89.62 194 GLY A CA 1
ATOM 1456 C C . GLY A 1 194 ? 24.592 -11.893 -22.306 1.00 89.62 194 GLY A C 1
ATOM 1457 O O . GLY A 1 194 ? 25.594 -11.359 -22.783 1.00 89.62 194 GLY A O 1
ATOM 1458 N N . ALA A 1 195 ? 23.972 -12.912 -22.915 1.00 89.50 195 ALA A N 1
ATOM 1459 C CA . ALA A 1 195 ? 24.451 -13.500 -24.164 1.00 89.50 195 ALA A CA 1
ATOM 1460 C C . ALA A 1 195 ? 24.103 -12.613 -25.364 1.00 89.50 195 ALA A C 1
ATOM 1462 O O . ALA A 1 195 ? 24.949 -12.377 -26.228 1.00 89.50 195 ALA A O 1
ATOM 1463 N N . THR A 1 196 ? 22.876 -12.089 -25.404 1.00 91.75 196 THR A N 1
ATOM 1464 C CA . THR A 1 196 ? 22.438 -11.156 -26.456 1.00 91.75 196 THR A CA 1
ATOM 1465 C C . THR A 1 196 ? 22.647 -9.689 -26.090 1.00 91.75 196 THR A C 1
ATOM 1467 O O . THR A 1 196 ? 22.493 -8.819 -26.947 1.00 91.75 196 THR A O 1
ATOM 1470 N N . ARG A 1 197 ? 23.041 -9.412 -24.840 1.00 93.19 197 ARG A N 1
ATOM 1471 C CA . ARG A 1 197 ? 23.169 -8.071 -24.253 1.00 93.19 197 ARG A CA 1
ATOM 1472 C C . ARG A 1 197 ? 21.878 -7.270 -24.383 1.00 93.19 197 ARG A C 1
ATOM 1474 O O . ARG A 1 197 ? 21.885 -6.089 -24.731 1.00 93.19 197 ARG A O 1
ATOM 1481 N N . VAL A 1 198 ? 20.759 -7.937 -24.129 1.00 94.88 198 VAL A N 1
ATOM 1482 C CA . VAL A 1 198 ? 19.434 -7.327 -24.157 1.00 94.88 198 VAL A CA 1
ATOM 1483 C C . VAL A 1 198 ? 18.907 -7.249 -22.737 1.00 94.88 198 VAL A C 1
ATOM 1485 O O . VAL A 1 198 ? 18.713 -8.265 -22.072 1.00 94.88 198 VAL A O 1
ATOM 1488 N N . TRP A 1 199 ? 18.637 -6.031 -22.284 1.00 96.62 199 TRP A N 1
ATOM 1489 C CA . TRP A 1 199 ? 17.908 -5.800 -21.050 1.00 96.62 199 TRP A CA 1
ATOM 1490 C C . TRP A 1 199 ? 16.442 -5.613 -21.389 1.00 96.62 199 TRP A C 1
ATOM 1492 O O . TRP A 1 199 ? 16.111 -4.723 -22.162 1.00 96.62 199 TRP A O 1
ATOM 1502 N N . THR A 1 200 ? 15.563 -6.454 -20.864 1.00 96.12 200 THR A N 1
ATOM 1503 C CA . THR A 1 200 ? 14.121 -6.338 -21.107 1.00 96.12 200 THR A CA 1
ATOM 1504 C C . THR A 1 200 ? 13.454 -5.802 -19.859 1.00 96.12 200 THR A C 1
ATOM 1506 O O . THR A 1 200 ? 13.666 -6.358 -18.788 1.00 96.12 200 THR A O 1
ATOM 1509 N N . TRP A 1 201 ? 12.677 -4.732 -19.997 1.00 94.06 201 TRP A N 1
ATOM 1510 C CA . TRP A 1 201 ? 11.798 -4.188 -18.971 1.00 94.06 201 TRP A CA 1
ATOM 1511 C C . TRP A 1 201 ? 10.351 -4.502 -19.335 1.00 94.06 201 TRP A C 1
ATOM 1513 O O . TRP A 1 201 ? 9.920 -4.319 -20.480 1.00 94.06 201 TRP A O 1
ATOM 1523 N N . VAL A 1 202 ? 9.602 -4.940 -18.336 1.00 88.12 202 VAL A N 1
ATOM 1524 C CA . VAL A 1 202 ? 8.157 -5.116 -18.378 1.00 88.12 202 VAL A CA 1
ATOM 1525 C C . VAL A 1 202 ? 7.589 -4.074 -17.413 1.00 88.12 202 VAL A C 1
ATOM 1527 O O . VAL A 1 202 ? 7.649 -4.277 -16.200 1.00 88.12 202 VAL A O 1
ATOM 1530 N N . PRO A 1 203 ? 7.151 -2.904 -17.917 1.00 80.75 203 PRO A N 1
ATOM 1531 C CA . PRO A 1 203 ? 6.563 -1.888 -17.057 1.00 80.75 203 PRO A CA 1
ATOM 1532 C C . PRO A 1 203 ? 5.223 -2.374 -16.494 1.00 80.75 203 PRO A C 1
ATOM 1534 O O . PRO A 1 203 ? 4.588 -3.236 -17.113 1.00 80.75 203 PRO A O 1
ATOM 1537 N N . PRO A 1 204 ? 4.753 -1.783 -15.384 1.00 80.44 204 PRO A N 1
ATOM 1538 C CA . PRO A 1 204 ? 3.394 -2.019 -14.927 1.00 80.44 204 PRO A CA 1
ATOM 1539 C C . PRO A 1 204 ? 2.406 -1.628 -16.030 1.00 80.44 204 PRO A C 1
ATOM 1541 O O . PRO A 1 204 ? 2.594 -0.630 -16.738 1.00 80.44 204 PRO A O 1
ATOM 1544 N N . LEU A 1 205 ? 1.339 -2.407 -16.175 1.00 83.94 205 LEU A N 1
ATOM 1545 C CA . LEU A 1 205 ? 0.249 -2.099 -17.084 1.00 83.94 205 LEU A CA 1
ATOM 1546 C C . LEU A 1 205 ? -0.473 -0.850 -16.577 1.00 83.94 205 LEU A C 1
ATOM 1548 O O . LEU A 1 205 ? -1.193 -0.888 -15.580 1.00 83.94 205 LEU A O 1
ATOM 1552 N N . GLN A 1 206 ? -0.273 0.265 -17.274 1.00 84.81 206 GLN A N 1
ATOM 1553 C CA . GLN A 1 206 ? -0.933 1.524 -16.955 1.00 84.81 206 GLN A CA 1
ATOM 1554 C C . GLN A 1 206 ? -2.274 1.619 -17.667 1.00 84.81 206 GLN A C 1
ATOM 1556 O O . GLN A 1 206 ? -2.344 1.502 -18.891 1.00 84.81 206 GLN A O 1
ATOM 1561 N N . THR A 1 207 ? -3.334 1.876 -16.906 1.00 87.06 207 THR A N 1
ATOM 1562 C CA . THR A 1 207 ? -4.666 2.114 -17.464 1.00 87.06 207 THR A CA 1
ATOM 1563 C C . THR A 1 207 ? -5.351 3.294 -16.786 1.00 87.06 207 THR A C 1
ATOM 1565 O O . THR A 1 207 ? -5.265 3.485 -15.575 1.00 87.06 207 THR A O 1
ATOM 1568 N N . SER A 1 208 ? -6.052 4.096 -17.580 1.00 86.25 208 SER A N 1
ATOM 1569 C CA . SER A 1 208 ? -7.041 5.065 -17.093 1.00 86.25 208 SER A CA 1
ATOM 1570 C C . SER A 1 208 ? -8.470 4.679 -17.463 1.00 86.25 208 SER A C 1
ATOM 1572 O O . SER A 1 208 ? -9.420 5.299 -16.988 1.00 86.25 208 SER A O 1
ATOM 1574 N N . ASP A 1 209 ? -8.606 3.667 -18.319 1.00 89.88 209 ASP A N 1
ATOM 1575 C CA . ASP A 1 209 ? -9.870 3.144 -18.809 1.00 89.88 209 ASP A CA 1
ATOM 1576 C C . ASP A 1 209 ? -10.209 1.829 -18.102 1.00 89.88 209 ASP A C 1
ATOM 1578 O O . ASP A 1 209 ? -9.396 1.244 -17.377 1.00 89.88 209 ASP A O 1
ATOM 1582 N N . ALA A 1 210 ? -11.431 1.349 -18.332 1.00 93.94 210 ALA A N 1
ATOM 1583 C CA . ALA A 1 210 ? -11.851 0.060 -17.814 1.00 93.94 210 ALA A CA 1
ATOM 1584 C C . ALA A 1 210 ? -10.965 -1.069 -18.371 1.00 93.94 210 ALA A C 1
ATOM 1586 O O . ALA A 1 210 ? -10.845 -1.209 -19.589 1.00 93.94 210 ALA A O 1
ATOM 1587 N N . LEU A 1 211 ? -10.407 -1.894 -17.488 1.00 96.44 211 LEU A N 1
ATOM 1588 C CA . LEU A 1 211 ? -9.576 -3.043 -17.837 1.00 96.44 211 LEU A CA 1
ATOM 1589 C C . LEU A 1 211 ? -10.285 -4.355 -17.489 1.00 96.44 211 LEU A C 1
ATOM 1591 O O . LEU A 1 211 ? -10.955 -4.468 -16.459 1.00 96.44 211 LEU A O 1
ATOM 1595 N N . GLY A 1 212 ? -10.108 -5.344 -18.360 1.00 96.69 212 GLY A N 1
ATOM 1596 C CA . GLY A 1 212 ? -10.658 -6.682 -18.216 1.00 96.69 212 GLY A CA 1
ATOM 1597 C C . GLY A 1 212 ? -11.981 -6.903 -18.958 1.00 96.69 212 GLY A C 1
ATOM 1598 O O . GLY A 1 212 ? -12.702 -5.953 -19.310 1.00 96.69 212 GLY A O 1
ATOM 1599 N N . PRO A 1 213 ? -12.307 -8.169 -19.256 1.00 96.62 213 PRO A N 1
ATOM 1600 C CA . PRO A 1 213 ? -13.406 -8.519 -20.135 1.00 96.62 213 PRO A CA 1
ATOM 1601 C C . PRO A 1 213 ? -14.757 -8.383 -19.428 1.00 96.62 213 PRO A C 1
ATOM 1603 O O . PRO A 1 213 ? -14.885 -8.463 -18.210 1.00 96.62 213 PRO A O 1
ATOM 1606 N N . SER A 1 214 ? -15.821 -8.226 -20.215 1.00 95.06 214 SER A N 1
ATOM 1607 C CA . SER A 1 214 ? -17.189 -8.237 -19.672 1.00 95.06 214 SER A CA 1
ATOM 1608 C C . SER A 1 214 ? -17.652 -9.626 -19.215 1.00 95.06 214 SER A C 1
ATOM 1610 O O . SER A 1 214 ? -18.629 -9.708 -18.475 1.00 95.06 214 SER A O 1
ATOM 1612 N N . GLN A 1 215 ? -16.994 -10.695 -19.680 1.00 95.06 215 GLN A N 1
ATOM 1613 C CA . GLN A 1 215 ? -17.290 -12.104 -19.404 1.00 95.06 215 GLN A CA 1
ATOM 1614 C C . GLN A 1 215 ? -16.003 -12.940 -19.494 1.00 95.06 215 GLN A C 1
ATOM 1616 O O . GLN A 1 215 ? -15.173 -12.680 -20.365 1.00 95.06 215 GLN A O 1
ATOM 1621 N N . GLY A 1 216 ? -15.892 -13.994 -18.677 1.00 96.25 216 GLY A N 1
ATOM 1622 C CA . GLY A 1 216 ? -14.677 -14.819 -18.586 1.00 96.25 216 GLY A CA 1
ATOM 1623 C C . GLY A 1 216 ? -13.550 -14.108 -17.835 1.00 96.25 216 GLY A C 1
ATOM 1624 O O . GLY A 1 216 ? -13.703 -12.943 -17.508 1.00 96.25 216 GLY A O 1
ATOM 1625 N N . VAL A 1 217 ? -12.448 -14.804 -17.547 1.00 97.75 217 VAL A N 1
ATOM 1626 C CA . VAL A 1 217 ? -11.306 -14.251 -16.794 1.00 97.75 217 VAL A CA 1
ATOM 1627 C C . VAL A 1 217 ? -10.141 -13.960 -17.741 1.00 97.75 217 VAL A C 1
ATOM 1629 O O . VAL A 1 217 ? -9.826 -14.793 -18.593 1.00 97.75 217 VAL A O 1
ATOM 1632 N N . GLU A 1 218 ? -9.505 -12.798 -17.591 1.00 96.88 218 GLU A N 1
ATOM 1633 C CA . GLU A 1 218 ? -8.256 -12.431 -18.272 1.00 96.88 218 GLU A CA 1
ATOM 1634 C C . GLU A 1 218 ? -7.069 -12.520 -17.301 1.00 96.88 218 GLU A C 1
ATOM 1636 O O . GLU A 1 218 ? -7.112 -11.967 -16.204 1.00 96.88 218 GLU A O 1
ATOM 1641 N N . GLU A 1 219 ? -6.013 -13.228 -17.710 1.00 95.75 219 GLU A N 1
ATOM 1642 C CA . GLU A 1 219 ? -4.771 -13.359 -16.941 1.00 95.75 219 GLU A CA 1
ATOM 1643 C C . GLU A 1 219 ? -3.820 -12.203 -17.290 1.00 95.75 219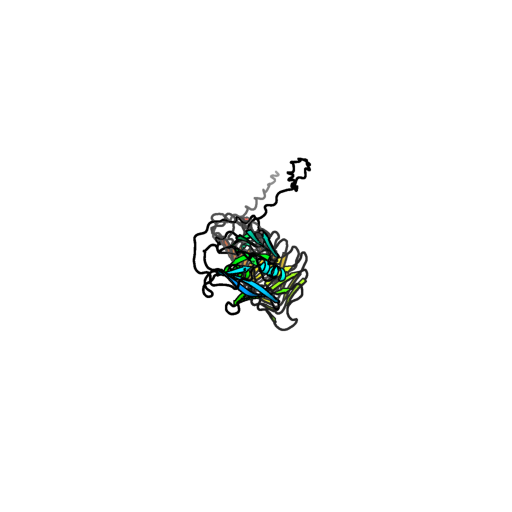 GLU A C 1
ATOM 1645 O O . GLU A 1 219 ? -3.457 -12.019 -18.455 1.00 95.75 219 GLU A O 1
ATOM 1650 N N . VAL A 1 220 ? -3.386 -11.450 -16.280 1.00 91.75 220 VAL A N 1
ATOM 1651 C CA . VAL A 1 220 ? -2.421 -10.351 -16.400 1.00 91.75 220 VAL A CA 1
ATOM 1652 C C . VAL A 1 220 ? -1.174 -10.716 -15.601 1.00 91.75 220 VAL A C 1
ATOM 1654 O O . VAL A 1 220 ? -1.224 -10.826 -14.382 1.00 91.75 220 VAL A O 1
ATOM 1657 N N . ARG A 1 221 ? -0.044 -10.904 -16.292 1.00 87.56 221 ARG A N 1
ATOM 1658 C CA . ARG A 1 221 ? 1.254 -11.277 -15.691 1.00 87.56 221 ARG A CA 1
ATOM 1659 C C . ARG A 1 221 ? 2.169 -10.075 -15.507 1.00 87.56 221 ARG A C 1
ATOM 1661 O O . ARG A 1 221 ? 3.278 -10.034 -16.039 1.00 87.56 221 ARG A O 1
ATOM 1668 N N . SER A 1 222 ? 1.638 -9.048 -14.869 1.00 83.19 222 SER A N 1
ATOM 1669 C CA . SER A 1 222 ? 2.343 -7.807 -14.578 1.00 83.19 222 SER A CA 1
ATOM 1670 C C . SER A 1 222 ? 1.589 -7.048 -13.505 1.00 83.19 222 SER A C 1
ATOM 1672 O O . SER A 1 222 ? 0.364 -7.156 -13.422 1.00 83.19 222 SER A O 1
ATOM 1674 N N . ASP A 1 223 ? 2.295 -6.178 -12.797 1.00 86.75 223 ASP A N 1
ATOM 1675 C CA . ASP A 1 223 ? 1.652 -5.201 -11.931 1.00 86.75 223 ASP A CA 1
ATOM 1676 C C . ASP A 1 223 ? 0.713 -4.301 -12.747 1.00 86.75 223 ASP A C 1
ATOM 1678 O O . ASP A 1 223 ? 0.970 -3.997 -13.918 1.00 86.75 223 ASP A O 1
ATOM 1682 N N . ILE A 1 224 ? -0.378 -3.853 -12.134 1.00 91.19 224 ILE A N 1
ATOM 1683 C CA . ILE A 1 224 ? -1.336 -2.925 -12.737 1.00 91.19 224 ILE A CA 1
ATOM 1684 C C . ILE A 1 224 ? -1.271 -1.607 -11.984 1.00 91.19 224 ILE A C 1
ATOM 1686 O O . ILE A 1 224 ? -1.436 -1.567 -10.768 1.00 91.19 224 ILE A O 1
ATOM 1690 N N . LEU A 1 225 ? -1.115 -0.510 -12.720 1.00 90.44 225 LEU A N 1
ATOM 1691 C CA . LEU A 1 225 ? -1.287 0.837 -12.197 1.00 90.44 225 LEU A CA 1
ATOM 1692 C C . LEU A 1 225 ? -2.501 1.482 -12.865 1.00 90.44 225 LEU A C 1
ATOM 1694 O O . LEU A 1 225 ? -2.444 1.918 -14.017 1.00 90.44 225 LEU A O 1
ATOM 1698 N N . ALA A 1 226 ? -3.602 1.571 -12.128 1.00 93.44 226 ALA A N 1
ATOM 1699 C CA . ALA A 1 226 ? -4.817 2.213 -12.592 1.00 93.44 226 ALA A CA 1
ATOM 1700 C C . ALA A 1 226 ? -4.967 3.604 -11.963 1.00 93.44 226 ALA A C 1
ATOM 1702 O O . ALA A 1 226 ? -4.982 3.749 -10.742 1.00 93.44 226 ALA A O 1
ATOM 1703 N N . SER A 1 227 ? -5.088 4.645 -12.784 1.00 90.56 227 SER A N 1
ATOM 1704 C CA . SER A 1 227 ? -5.215 6.027 -12.301 1.00 90.56 227 SER A CA 1
ATOM 1705 C C . SER A 1 227 ? -6.233 6.818 -13.117 1.00 90.56 227 SER A C 1
ATOM 1707 O O . SER A 1 227 ? -6.363 6.620 -14.322 1.00 90.56 227 SER A O 1
ATOM 1709 N N . GLY A 1 228 ? -6.974 7.723 -12.476 1.00 89.44 228 GLY A N 1
ATOM 1710 C CA . GLY A 1 228 ? -7.976 8.551 -13.154 1.00 89.44 228 GLY A CA 1
ATOM 1711 C C . GLY A 1 228 ? -9.280 8.704 -12.377 1.00 89.44 228 GLY A C 1
ATOM 1712 O O . GLY A 1 228 ? -9.368 8.358 -11.205 1.00 89.44 228 GLY A O 1
ATOM 1713 N N . ALA A 1 229 ? -10.303 9.261 -13.025 1.00 91.38 229 ALA A N 1
ATOM 1714 C CA . ALA A 1 229 ? -11.559 9.597 -12.354 1.00 91.38 229 ALA A CA 1
ATOM 1715 C C . ALA A 1 229 ? -12.536 8.422 -12.210 1.00 91.38 229 ALA A C 1
ATOM 1717 O O . ALA A 1 229 ? -13.387 8.466 -11.334 1.00 91.38 229 ALA A O 1
ATOM 1718 N N . ASN A 1 230 ? -12.456 7.395 -13.057 1.00 94.31 230 ASN A N 1
ATOM 1719 C CA . ASN A 1 230 ? -13.393 6.266 -13.050 1.00 94.31 230 ASN A CA 1
ATOM 1720 C C . ASN A 1 230 ? -12.632 4.969 -13.325 1.00 94.31 230 ASN A C 1
ATOM 1722 O O . ASN A 1 230 ? -12.655 4.446 -14.439 1.00 94.31 230 ASN A O 1
ATOM 1726 N N . ILE A 1 231 ? -11.912 4.486 -12.319 1.00 96.31 231 ILE A N 1
ATOM 1727 C CA . ILE A 1 231 ? -11.114 3.269 -12.433 1.00 96.31 231 ILE A CA 1
ATOM 1728 C C . ILE A 1 231 ? -12.052 2.068 -12.349 1.00 96.31 231 ILE A C 1
ATOM 1730 O O . ILE A 1 231 ? -12.774 1.910 -11.365 1.00 96.31 231 ILE A O 1
ATOM 1734 N N . VAL A 1 232 ? -12.025 1.213 -13.371 1.00 97.81 232 VAL A N 1
ATOM 1735 C CA . VAL A 1 232 ? -12.806 -0.027 -13.404 1.00 97.81 232 VAL A CA 1
ATOM 1736 C C . VAL A 1 232 ? -11.893 -1.184 -13.780 1.00 97.81 232 VAL A C 1
ATOM 1738 O O . VAL A 1 232 ? -11.362 -1.197 -14.886 1.00 97.81 232 VAL A O 1
ATOM 1741 N N . LEU A 1 233 ? -11.741 -2.168 -12.901 1.00 98.31 233 LEU A N 1
ATOM 1742 C CA . LEU A 1 233 ? -11.042 -3.420 -13.200 1.00 98.31 233 LEU A CA 1
ATOM 1743 C C . LEU A 1 233 ? -12.025 -4.571 -12.996 1.00 98.31 233 LEU A C 1
ATOM 1745 O O . LEU A 1 233 ? -12.697 -4.616 -11.967 1.00 98.31 233 LEU A O 1
ATOM 1749 N N . ARG A 1 234 ? -12.145 -5.491 -13.954 1.00 98.31 234 ARG A N 1
ATOM 1750 C CA . ARG A 1 234 ? -13.119 -6.584 -13.834 1.00 98.31 234 ARG A CA 1
ATOM 1751 C C . ARG A 1 234 ? -12.664 -7.902 -14.423 1.00 98.31 234 ARG A C 1
ATOM 1753 O O . ARG A 1 234 ? -12.047 -7.918 -15.481 1.00 98.31 234 ARG A O 1
ATOM 1760 N N . ASN A 1 235 ? -13.059 -8.997 -13.783 1.00 98.25 235 ASN A N 1
ATOM 1761 C CA . ASN A 1 235 ? -12.769 -10.359 -14.225 1.00 98.25 235 ASN A CA 1
ATOM 1762 C C . ASN A 1 235 ? -11.279 -10.580 -14.556 1.00 98.25 235 ASN A C 1
ATOM 1764 O O . ASN A 1 235 ? -10.935 -11.124 -15.609 1.00 98.25 235 ASN A O 1
ATOM 1768 N N . LEU A 1 236 ? -10.397 -10.112 -13.675 1.00 98.25 236 LEU A N 1
ATOM 1769 C CA . LEU A 1 236 ? -8.949 -10.214 -13.850 1.00 98.25 236 LEU A CA 1
ATOM 1770 C C . LEU A 1 236 ? -8.362 -11.233 -12.876 1.00 98.25 236 LEU A C 1
ATOM 1772 O O . LEU A 1 236 ? -8.757 -11.288 -11.712 1.00 98.25 236 LEU A O 1
ATOM 1776 N N . GLN A 1 237 ? -7.375 -11.987 -13.346 1.00 98.00 237 GLN A N 1
ATOM 1777 C CA . GLN A 1 237 ? -6.429 -12.708 -12.504 1.00 98.00 237 GLN A CA 1
ATOM 1778 C C . GLN A 1 237 ? -5.055 -12.065 -12.685 1.00 98.00 237 GLN A C 1
ATOM 1780 O O . GLN A 1 237 ? -4.472 -12.152 -13.765 1.00 98.00 237 GLN A O 1
ATOM 1785 N N . VAL A 1 238 ? -4.572 -11.385 -11.650 1.00 96.00 238 VAL A N 1
ATOM 1786 C CA . VAL A 1 238 ? -3.346 -10.586 -11.685 1.00 96.00 238 VAL A CA 1
ATOM 1787 C C . VAL A 1 238 ? -2.245 -11.315 -10.923 1.00 96.00 238 VAL A C 1
ATOM 1789 O O . VAL A 1 238 ? -2.302 -11.434 -9.701 1.00 96.00 238 VAL A O 1
ATOM 1792 N N . ASP A 1 239 ? -1.237 -11.774 -11.659 1.00 91.06 239 ASP A N 1
ATOM 1793 C CA . ASP A 1 239 ? 0.033 -12.267 -11.121 1.00 91.06 239 ASP A CA 1
ATOM 1794 C C . ASP A 1 239 ? 0.972 -11.063 -10.935 1.00 91.06 239 ASP A C 1
ATOM 1796 O O . ASP A 1 239 ? 1.798 -10.741 -11.795 1.00 91.06 239 ASP A O 1
ATOM 1800 N N . GLY A 1 240 ? 0.719 -10.308 -9.863 1.00 87.75 240 GLY A N 1
ATOM 1801 C CA . GLY A 1 240 ? 1.396 -9.052 -9.544 1.00 87.75 240 GLY A CA 1
ATOM 1802 C C . GLY A 1 240 ? 0.619 -8.191 -8.548 1.00 87.75 240 GLY A C 1
ATOM 1803 O O . GLY A 1 240 ? -0.421 -8.596 -8.021 1.00 87.75 240 GLY A O 1
ATOM 1804 N N . ASP A 1 241 ? 1.128 -6.987 -8.307 1.00 90.00 241 ASP A N 1
ATOM 1805 C CA . ASP A 1 241 ? 0.464 -5.960 -7.505 1.00 90.00 241 ASP A CA 1
ATOM 1806 C C . ASP A 1 241 ? -0.599 -5.215 -8.325 1.00 90.00 241 ASP A C 1
ATOM 1808 O O . ASP A 1 241 ? -0.465 -4.999 -9.531 1.00 90.00 241 ASP A O 1
ATOM 1812 N N . VAL A 1 242 ? -1.638 -4.721 -7.655 1.00 95.25 242 VAL A N 1
ATOM 1813 C CA . VAL A 1 242 ? -2.582 -3.765 -8.245 1.00 95.25 242 VAL A CA 1
ATOM 1814 C C . VAL A 1 242 ? -2.537 -2.478 -7.449 1.00 95.25 242 VAL A C 1
ATOM 1816 O O . VAL A 1 242 ? -2.710 -2.471 -6.235 1.00 95.25 242 VAL A O 1
ATOM 1819 N N . ILE A 1 243 ? -2.334 -1.364 -8.136 1.00 93.56 243 ILE A N 1
ATOM 1820 C CA . ILE A 1 243 ? -2.256 -0.041 -7.536 1.00 93.56 243 ILE A CA 1
ATOM 1821 C C . ILE A 1 243 ? -3.341 0.823 -8.155 1.00 93.56 243 ILE A C 1
ATOM 1823 O O . ILE A 1 243 ? -3.380 1.004 -9.373 1.00 93.56 243 ILE A O 1
ATOM 1827 N N . VAL A 1 244 ? -4.224 1.364 -7.321 1.00 95.38 244 VAL A N 1
ATOM 1828 C CA . VAL A 1 244 ? -5.310 2.243 -7.756 1.00 95.38 244 VAL A CA 1
ATOM 1829 C C . VAL A 1 244 ? -5.136 3.630 -7.157 1.00 95.38 244 VAL A C 1
ATOM 1831 O O . VAL A 1 244 ? -5.054 3.796 -5.944 1.00 95.38 244 VAL A O 1
ATOM 1834 N N . ALA A 1 245 ? -5.085 4.636 -8.022 1.00 92.50 245 ALA A N 1
ATOM 1835 C CA . ALA A 1 245 ? -4.909 6.036 -7.656 1.00 92.50 245 ALA A CA 1
ATOM 1836 C C . ALA A 1 245 ? -6.038 6.879 -8.276 1.00 92.50 245 ALA A C 1
ATOM 1838 O O . ALA A 1 245 ? -5.849 7.499 -9.334 1.00 92.50 245 ALA A O 1
ATOM 1839 N N . PRO A 1 246 ? -7.250 6.868 -7.686 1.00 92.88 246 PRO A N 1
ATOM 1840 C CA . PRO A 1 246 ? -8.338 7.707 -8.161 1.00 92.88 246 PRO A CA 1
ATOM 1841 C C . PRO A 1 246 ? -7.982 9.190 -8.035 1.00 92.88 246 PRO A C 1
ATOM 1843 O O . PRO A 1 246 ? -7.424 9.631 -7.028 1.00 92.88 246 PRO A O 1
ATOM 1846 N N . SER A 1 247 ? -8.360 9.988 -9.033 1.00 88.50 247 SER A N 1
ATOM 1847 C CA . SER A 1 247 ? -8.304 11.449 -8.921 1.00 88.50 247 SER A CA 1
ATOM 1848 C C . SER A 1 247 ? -9.238 11.948 -7.804 1.00 88.50 247 SER A C 1
ATOM 1850 O O . SER A 1 247 ? -10.163 11.227 -7.427 1.00 88.50 247 SER A O 1
ATOM 1852 N N . PRO A 1 248 ? -9.100 13.193 -7.313 1.00 87.06 248 PRO A N 1
ATOM 1853 C CA . PRO A 1 248 ? -10.056 13.770 -6.364 1.00 87.06 248 PRO A CA 1
ATOM 1854 C C . PRO A 1 248 ? -11.507 13.661 -6.853 1.00 87.06 248 PRO A C 1
ATOM 1856 O O . PRO A 1 248 ? -11.802 14.028 -7.992 1.00 87.06 248 PRO A O 1
ATOM 1859 N N . ASN A 1 249 ? -12.410 13.168 -5.996 1.00 85.00 249 ASN A N 1
ATOM 1860 C CA . ASN A 1 249 ? -13.806 12.822 -6.326 1.00 85.00 249 ASN A CA 1
ATOM 1861 C C . ASN A 1 249 ? -13.985 11.747 -7.420 1.00 85.00 249 ASN A C 1
ATOM 1863 O O . ASN A 1 249 ? -15.080 11.598 -7.963 1.00 85.00 249 ASN A O 1
ATOM 1867 N N . GLY A 1 250 ? -12.920 11.034 -7.785 1.00 90.75 250 GLY A N 1
ATOM 1868 C CA . GLY A 1 250 ? -12.989 9.886 -8.678 1.00 90.75 250 GLY A CA 1
ATOM 1869 C C . GLY A 1 250 ? -13.608 8.673 -7.989 1.00 90.75 250 GLY A C 1
ATOM 1870 O O . GLY A 1 250 ? -13.816 8.674 -6.783 1.00 90.75 250 GLY A O 1
ATOM 1871 N N . SER A 1 251 ? -13.892 7.626 -8.748 1.00 94.56 251 SER A N 1
ATOM 1872 C CA . SER A 1 251 ? -14.422 6.363 -8.245 1.00 94.56 251 SER A CA 1
ATOM 1873 C C . SER A 1 251 ? -13.527 5.197 -8.641 1.00 94.56 251 SER A C 1
ATOM 1875 O O . SER A 1 251 ? -12.845 5.234 -9.671 1.00 94.56 251 SER A O 1
ATOM 1877 N N . VAL A 1 252 ? -13.542 4.162 -7.808 1.00 97.44 252 VAL A N 1
ATOM 1878 C CA . VAL A 1 252 ? -12.855 2.896 -8.052 1.00 97.44 252 VAL A CA 1
ATOM 1879 C C . VAL A 1 252 ? -13.878 1.771 -7.950 1.00 97.44 252 VAL A C 1
ATOM 1881 O O . VAL A 1 252 ? -14.596 1.673 -6.957 1.00 97.44 252 VAL A O 1
ATOM 1884 N N . SER A 1 253 ? -13.935 0.916 -8.965 1.00 97.88 253 SER A N 1
ATOM 1885 C CA . SER A 1 253 ? -14.742 -0.301 -8.974 1.00 97.88 253 SER A CA 1
ATOM 1886 C C . SER A 1 253 ? -13.878 -1.477 -9.416 1.00 97.88 253 SER A C 1
ATOM 1888 O O . SER A 1 253 ? -13.447 -1.537 -10.568 1.00 97.88 253 SER A O 1
ATOM 1890 N N . LEU A 1 254 ? -13.593 -2.394 -8.496 1.00 98.25 254 LEU A N 1
ATOM 1891 C CA . LEU A 1 254 ? -12.982 -3.681 -8.817 1.00 98.25 254 LEU A CA 1
ATOM 1892 C C . LEU A 1 254 ? -14.062 -4.751 -8.656 1.00 98.25 254 LEU A C 1
ATOM 1894 O O . LEU A 1 254 ? -14.735 -4.788 -7.627 1.00 98.25 254 LEU A O 1
ATOM 1898 N N . ASP A 1 255 ? -14.236 -5.595 -9.667 1.00 98.31 255 ASP A N 1
ATOM 1899 C CA . ASP A 1 255 ? -15.323 -6.575 -9.729 1.00 98.31 255 ASP A CA 1
ATOM 1900 C C . ASP A 1 255 ? -14.808 -7.938 -10.210 1.00 98.31 255 ASP A C 1
ATOM 1902 O O . ASP A 1 255 ? -14.369 -8.066 -11.353 1.00 98.31 255 ASP A O 1
ATOM 1906 N N . HIS A 1 256 ? -14.843 -8.961 -9.352 1.00 98.19 256 HIS A N 1
ATOM 1907 C CA . HIS A 1 256 ? -14.295 -10.296 -9.630 1.00 98.19 256 HIS A CA 1
ATOM 1908 C C . HIS A 1 256 ? -12.809 -10.250 -10.031 1.00 98.19 256 HIS A C 1
ATOM 1910 O O . HIS A 1 256 ? -12.413 -10.733 -11.094 1.00 98.19 256 HIS A O 1
ATOM 1916 N N . VAL A 1 257 ? -11.977 -9.624 -9.197 1.00 98.38 257 VAL A N 1
ATOM 1917 C CA . VAL A 1 257 ? -10.529 -9.513 -9.427 1.00 98.38 257 VAL A CA 1
ATOM 1918 C C . VAL A 1 257 ? -9.778 -10.334 -8.380 1.00 98.38 257 VAL A C 1
ATOM 1920 O O . VAL A 1 257 ? -9.959 -10.133 -7.180 1.00 98.38 257 VAL A O 1
ATOM 1923 N N . SER A 1 258 ? -8.928 -11.250 -8.842 1.00 98.25 258 SER A N 1
ATOM 1924 C CA . SER A 1 258 ? -7.992 -12.014 -8.012 1.00 98.25 258 SER A CA 1
ATOM 1925 C C . SER A 1 258 ? -6.591 -11.446 -8.180 1.00 98.25 258 SER A C 1
ATOM 1927 O O . SER A 1 258 ? -6.133 -11.285 -9.309 1.00 98.25 258 SER A O 1
ATOM 1929 N N . ILE A 1 259 ? -5.926 -11.147 -7.071 1.00 98.00 259 ILE A N 1
ATOM 1930 C CA . ILE A 1 259 ? -4.610 -10.511 -7.017 1.00 98.00 259 ILE A CA 1
ATOM 1931 C C . ILE A 1 259 ? -3.697 -11.426 -6.205 1.00 98.00 259 ILE A C 1
ATOM 1933 O O . ILE A 1 259 ? -3.977 -11.685 -5.034 1.00 98.00 259 ILE A O 1
ATOM 1937 N N . ASP A 1 260 ? -2.628 -11.920 -6.824 1.00 94.06 260 ASP A N 1
ATOM 1938 C CA . ASP A 1 260 ? -1.648 -12.777 -6.145 1.00 94.06 260 ASP A CA 1
ATOM 1939 C C . ASP A 1 260 ? -0.673 -11.946 -5.286 1.00 94.06 260 ASP A C 1
ATOM 1941 O O . ASP A 1 260 ? -0.211 -12.416 -4.244 1.00 94.06 260 ASP A O 1
ATOM 1945 N N . GLY A 1 261 ? -0.380 -10.707 -5.709 1.00 91.56 261 GLY A N 1
ATOM 1946 C CA . GLY A 1 261 ? 0.370 -9.704 -4.946 1.00 91.56 261 GLY A CA 1
ATOM 1947 C C . GLY A 1 261 ? -0.516 -8.931 -3.967 1.00 91.56 261 GLY A C 1
ATOM 1948 O O . GLY A 1 261 ? -1.446 -9.482 -3.386 1.00 91.56 261 GLY A O 1
ATOM 1949 N N . LYS A 1 262 ? -0.258 -7.635 -3.767 1.00 93.38 262 LYS A N 1
ATOM 1950 C CA . LYS A 1 262 ? -1.108 -6.776 -2.923 1.00 93.38 262 LYS A CA 1
ATOM 1951 C C . LYS A 1 262 ? -1.916 -5.764 -3.728 1.00 93.38 262 LYS A C 1
ATOM 1953 O O . LYS A 1 262 ? -1.490 -5.282 -4.778 1.00 93.38 262 LYS A O 1
ATOM 1958 N N . LEU A 1 263 ? -3.070 -5.383 -3.186 1.00 96.56 263 LEU A N 1
ATOM 1959 C CA . LEU A 1 263 ? -3.835 -4.231 -3.655 1.00 96.56 263 LEU A CA 1
ATOM 1960 C C . LEU A 1 263 ? -3.427 -3.001 -2.845 1.00 96.56 263 LEU A C 1
ATOM 1962 O O . LEU A 1 26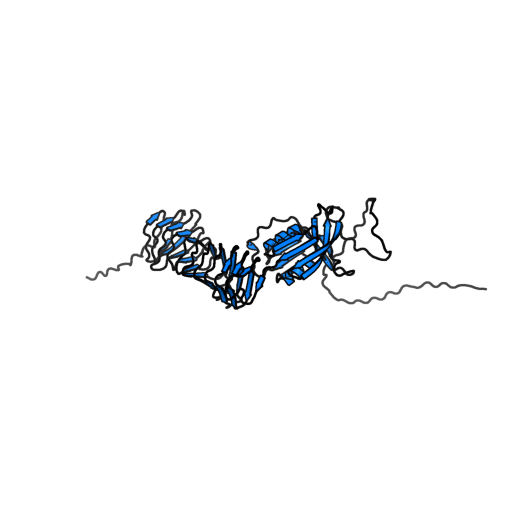3 ? -3.544 -3.005 -1.627 1.00 96.56 263 LEU A O 1
ATOM 1966 N N . VAL A 1 264 ? -2.992 -1.934 -3.504 1.00 94.62 264 VAL A N 1
ATOM 1967 C CA . VAL A 1 264 ? -2.704 -0.653 -2.852 1.00 94.62 264 VAL A CA 1
ATOM 1968 C C . VAL A 1 264 ? -3.637 0.415 -3.379 1.00 94.62 264 VAL A C 1
ATOM 1970 O O . VAL A 1 264 ? -3.727 0.651 -4.584 1.00 94.62 264 VAL A O 1
ATOM 1973 N N . ILE A 1 265 ? -4.325 1.069 -2.459 1.00 95.06 265 ILE A N 1
ATOM 1974 C CA . ILE A 1 265 ? -5.307 2.099 -2.741 1.00 95.06 265 ILE A CA 1
ATOM 1975 C C . ILE A 1 265 ? -4.738 3.427 -2.265 1.00 95.06 265 ILE A C 1
ATOM 1977 O O . ILE A 1 265 ? -4.652 3.671 -1.066 1.00 95.06 265 ILE A O 1
ATOM 1981 N N . LEU A 1 266 ? -4.392 4.293 -3.215 1.00 92.50 266 LEU A N 1
ATOM 1982 C CA . LEU A 1 266 ? -4.013 5.677 -2.947 1.00 92.50 266 LEU A CA 1
ATOM 1983 C C . LEU A 1 266 ? -5.246 6.564 -3.037 1.00 92.50 266 LEU A C 1
ATOM 1985 O O . LEU A 1 266 ? -5.555 7.160 -4.074 1.00 92.50 266 LEU A O 1
ATOM 1989 N N . ALA A 1 267 ? -6.012 6.580 -1.961 1.00 88.62 267 ALA A N 1
ATOM 1990 C CA . ALA A 1 267 ? -7.326 7.168 -1.950 1.00 88.62 267 ALA A CA 1
ATOM 1991 C C . ALA A 1 267 ? -7.262 8.700 -1.834 1.00 88.62 267 ALA A C 1
ATOM 1993 O O . ALA A 1 267 ? -6.751 9.282 -0.873 1.00 88.62 267 ALA A O 1
ATOM 1994 N N . SER A 1 268 ? -7.844 9.367 -2.831 1.00 88.06 268 SER A N 1
ATOM 1995 C CA . SER A 1 268 ? -8.126 10.799 -2.764 1.00 88.06 268 SER A CA 1
ATOM 1996 C C . SER A 1 268 ? -9.384 11.064 -1.919 1.00 88.06 268 SER A C 1
ATOM 1998 O O . SER A 1 268 ? -10.301 10.236 -1.919 1.00 88.06 268 SER A O 1
ATOM 2000 N N . PRO A 1 269 ? -9.500 12.233 -1.257 1.00 89.12 269 PRO A N 1
ATOM 2001 C CA . PRO A 1 269 ? -10.672 12.569 -0.452 1.00 89.12 269 PRO A CA 1
ATOM 2002 C C . PRO A 1 269 ? -11.985 12.416 -1.235 1.00 89.12 269 PRO A C 1
ATOM 2004 O O . PRO A 1 269 ? -12.104 12.904 -2.365 1.00 89.12 269 PRO A O 1
ATOM 2007 N N . GLY A 1 270 ? -12.975 11.765 -0.620 1.00 86.38 270 GLY A N 1
ATOM 2008 C CA . GLY A 1 270 ? -14.324 11.613 -1.170 1.00 86.38 270 GLY A CA 1
ATOM 2009 C C . GLY A 1 270 ? -14.463 10.603 -2.311 1.00 86.38 270 GLY A C 1
ATOM 2010 O O . GLY A 1 270 ? -15.540 10.526 -2.898 1.00 86.38 270 GLY A O 1
ATOM 2011 N N . ALA A 1 271 ? -13.416 9.841 -2.642 1.00 86.94 271 ALA A N 1
ATOM 2012 C CA . ALA A 1 271 ? -13.499 8.804 -3.663 1.00 86.94 271 ALA A CA 1
ATOM 2013 C C . ALA A 1 271 ? -14.249 7.564 -3.130 1.00 86.94 271 ALA A C 1
ATOM 2015 O O . ALA A 1 271 ? -13.751 6.921 -2.203 1.00 86.94 271 ALA A O 1
ATOM 2016 N N . PRO A 1 272 ? -15.427 7.191 -3.676 1.00 93.25 272 PRO A N 1
ATOM 2017 C CA . PRO A 1 272 ? -16.045 5.916 -3.338 1.00 93.25 272 PRO A CA 1
ATOM 2018 C C . PRO A 1 272 ? -15.241 4.770 -3.955 1.00 93.25 272 PRO A C 1
ATOM 2020 O O . PRO A 1 272 ? -14.961 4.769 -5.160 1.00 93.25 272 PRO A O 1
ATOM 2023 N N . ILE A 1 273 ? -14.916 3.773 -3.137 1.00 96.56 273 ILE A N 1
ATOM 2024 C CA . ILE A 1 273 ? -14.208 2.572 -3.576 1.00 96.56 273 ILE A CA 1
ATOM 2025 C C . ILE A 1 273 ? -15.111 1.365 -3.355 1.00 96.56 273 ILE A C 1
ATOM 2027 O O . ILE A 1 273 ? -15.508 1.065 -2.231 1.00 96.56 273 ILE A O 1
ATOM 2031 N N . GLN A 1 274 ? -15.435 0.672 -4.440 1.00 97.56 274 GLN A N 1
ATOM 2032 C CA . GLN A 1 274 ? -16.259 -0.530 -4.436 1.00 97.56 274 GLN A CA 1
ATOM 2033 C C . GLN A 1 274 ? -15.416 -1.727 -4.859 1.00 97.56 274 GLN A C 1
ATOM 2035 O O . GLN A 1 274 ? -14.930 -1.782 -5.987 1.00 97.56 274 GLN A O 1
ATOM 2040 N N . LEU A 1 275 ? -15.266 -2.688 -3.956 1.00 97.44 275 LEU A N 1
ATOM 2041 C CA . LEU A 1 275 ? -14.530 -3.927 -4.158 1.00 97.44 275 LEU A CA 1
ATOM 2042 C C . LEU A 1 275 ? -15.525 -5.088 -4.073 1.00 97.44 275 LEU A C 1
ATOM 2044 O O . LEU A 1 275 ? -15.997 -5.428 -2.990 1.00 97.44 275 LEU A O 1
ATOM 2048 N N . THR A 1 276 ? -15.884 -5.665 -5.217 1.00 97.56 276 THR A N 1
ATOM 2049 C CA . THR A 1 276 ? -16.832 -6.783 -5.311 1.00 97.56 276 THR A CA 1
ATOM 2050 C C . THR A 1 276 ? -16.097 -8.061 -5.693 1.00 97.56 276 THR A C 1
ATOM 2052 O O . THR A 1 276 ? -15.359 -8.075 -6.675 1.00 97.56 276 THR A O 1
ATOM 2055 N N . ASP A 1 277 ? -16.288 -9.121 -4.907 1.00 97.06 277 ASP A N 1
ATOM 2056 C CA . ASP A 1 277 ? -15.684 -10.442 -5.106 1.00 97.06 277 ASP A CA 1
ATOM 2057 C C . ASP A 1 277 ? -14.165 -10.384 -5.350 1.00 97.06 277 ASP A C 1
ATOM 2059 O O . ASP A 1 277 ? -13.625 -11.005 -6.265 1.00 97.06 277 ASP A O 1
ATOM 2063 N N . ILE A 1 278 ? -13.471 -9.605 -4.512 1.00 97.31 278 ILE A N 1
ATOM 2064 C CA . ILE A 1 278 ? -12.014 -9.445 -4.570 1.00 97.31 278 ILE A CA 1
ATOM 2065 C C . ILE A 1 278 ? -11.319 -10.529 -3.762 1.00 97.31 278 ILE A C 1
ATOM 2067 O O . ILE A 1 278 ? -11.635 -10.742 -2.592 1.00 97.31 278 ILE A O 1
ATOM 2071 N N . ALA A 1 279 ? -10.335 -11.179 -4.376 1.00 97.75 279 ALA A N 1
ATOM 2072 C CA . ALA A 1 279 ? -9.383 -12.031 -3.682 1.00 97.75 279 ALA A CA 1
ATOM 2073 C C . ALA A 1 279 ? -8.024 -11.327 -3.649 1.00 97.75 279 ALA A C 1
ATOM 2075 O O . ALA A 1 279 ? -7.459 -11.039 -4.700 1.00 97.75 279 ALA A O 1
ATOM 2076 N N . SER A 1 280 ? -7.520 -11.025 -2.455 1.00 96.75 280 SER A N 1
ATOM 2077 C CA . SER A 1 280 ? -6.182 -10.458 -2.272 1.00 96.75 280 SER A CA 1
ATOM 2078 C C . SER A 1 280 ? -5.610 -10.903 -0.927 1.00 96.75 280 SER A C 1
ATOM 2080 O O . SER A 1 280 ? -6.317 -10.819 0.083 1.00 96.75 280 SER A O 1
ATOM 2082 N N . PRO A 1 281 ? -4.340 -11.335 -0.844 1.00 95.88 281 PRO A N 1
ATOM 2083 C CA . PRO A 1 281 ? -3.713 -11.615 0.443 1.00 95.88 281 PRO A CA 1
ATOM 2084 C C . PRO A 1 281 ? -3.607 -10.351 1.304 1.00 95.88 281 PRO A C 1
ATOM 2086 O O . PRO A 1 281 ? -3.614 -10.452 2.530 1.00 95.88 281 PRO A O 1
ATOM 2089 N N . ARG A 1 282 ? -3.528 -9.167 0.681 1.00 95.88 282 ARG A N 1
ATOM 2090 C CA . ARG A 1 282 ? -3.367 -7.901 1.392 1.00 95.88 282 ARG A CA 1
ATOM 2091 C C . ARG A 1 282 ? -3.962 -6.711 0.645 1.00 95.88 282 ARG A C 1
ATOM 2093 O O . ARG A 1 282 ? -3.864 -6.622 -0.581 1.00 95.88 282 ARG A O 1
ATOM 2100 N N . ILE A 1 283 ? -4.552 -5.785 1.389 1.00 96.31 283 ILE A N 1
ATOM 2101 C CA . ILE A 1 283 ? -4.972 -4.473 0.901 1.00 96.31 283 ILE A CA 1
ATOM 2102 C C . ILE A 1 283 ? -4.300 -3.412 1.769 1.00 96.31 283 ILE A C 1
ATOM 2104 O O . ILE A 1 283 ? -4.520 -3.401 2.972 1.00 96.31 283 ILE A O 1
ATOM 2108 N N . ASP A 1 284 ? -3.529 -2.514 1.162 1.00 95.50 284 ASP A N 1
ATOM 2109 C CA . ASP A 1 284 ? -3.036 -1.306 1.827 1.00 95.50 284 ASP A CA 1
ATOM 2110 C C . ASP A 1 284 ? -3.906 -0.118 1.400 1.00 95.50 284 ASP A C 1
ATOM 2112 O O . ASP A 1 284 ? -4.106 0.117 0.202 1.00 95.50 284 ASP A O 1
ATOM 2116 N N . VAL A 1 285 ? -4.400 0.656 2.362 1.00 95.12 285 VAL A N 1
ATOM 2117 C CA . VAL A 1 285 ? -5.147 1.893 2.115 1.00 95.12 285 VAL A CA 1
ATOM 2118 C C . VAL A 1 285 ? -4.339 3.072 2.632 1.00 95.12 285 VAL A C 1
ATOM 2120 O O . VAL A 1 285 ? -4.206 3.257 3.837 1.00 95.12 285 VAL A O 1
ATOM 2123 N N . ASP A 1 286 ? -3.840 3.889 1.710 1.00 92.31 286 ASP A N 1
ATOM 2124 C CA . ASP A 1 286 ? -3.236 5.186 2.001 1.00 92.31 286 ASP A CA 1
ATOM 2125 C C . ASP A 1 286 ? -4.228 6.279 1.609 1.00 92.31 286 ASP A C 1
ATOM 2127 O O . ASP A 1 286 ? -4.646 6.374 0.451 1.00 92.31 286 ASP A O 1
ATOM 2131 N N . SER A 1 287 ? -4.649 7.083 2.583 1.00 90.56 287 SER A N 1
ATOM 2132 C CA . SER A 1 287 ? -5.696 8.073 2.386 1.00 90.56 287 SER A CA 1
ATOM 2133 C C . SER A 1 287 ? -5.242 9.491 2.707 1.00 90.56 287 SER A C 1
ATOM 2135 O O . SER A 1 287 ? -4.840 9.824 3.824 1.00 90.56 287 SER A O 1
ATOM 2137 N N . GLN A 1 288 ? -5.439 10.391 1.743 1.00 88.25 288 GLN A N 1
ATOM 2138 C CA . GLN A 1 288 ? -5.220 11.827 1.935 1.00 88.25 288 GLN A CA 1
ATOM 2139 C C . GLN A 1 288 ? -6.443 12.553 2.526 1.00 88.25 288 GLN A C 1
ATOM 2141 O O . GLN A 1 288 ? -6.380 13.757 2.783 1.00 88.25 288 GLN A O 1
ATOM 2146 N N . GLY A 1 289 ? -7.570 11.862 2.730 1.00 89.12 289 GLY A N 1
ATOM 2147 C CA . GLY A 1 289 ? -8.802 12.446 3.268 1.00 89.12 289 GLY A CA 1
ATOM 2148 C C . GLY A 1 289 ? -9.832 11.410 3.713 1.00 89.12 289 GLY A C 1
ATOM 2149 O O . GLY A 1 289 ? -9.512 10.249 3.908 1.00 89.12 289 GLY A O 1
ATOM 2150 N N . ALA A 1 290 ? -11.078 11.827 3.940 1.00 91.25 290 ALA A N 1
ATOM 2151 C CA . ALA A 1 290 ? -12.121 10.872 4.310 1.00 91.25 290 ALA A CA 1
ATOM 2152 C C . ALA A 1 290 ? -12.454 9.960 3.119 1.00 91.25 290 ALA A C 1
ATOM 2154 O O . ALA A 1 290 ? -12.716 10.465 2.018 1.00 91.25 290 ALA A O 1
ATOM 2155 N N . VAL A 1 291 ? -12.440 8.644 3.335 1.00 94.00 291 VAL A N 1
ATOM 2156 C CA . VAL A 1 291 ? -12.628 7.634 2.282 1.00 94.00 291 VAL A CA 1
ATOM 2157 C C . VAL A 1 291 ? -13.565 6.531 2.758 1.00 94.00 291 VAL A C 1
ATOM 2159 O O . VAL A 1 291 ? -13.486 6.085 3.901 1.00 94.00 291 VAL A O 1
ATOM 2162 N N . SER A 1 292 ? -14.439 6.079 1.857 1.00 94.88 292 SER A N 1
ATOM 2163 C CA . SER A 1 292 ? -15.347 4.956 2.093 1.00 94.88 292 SER A CA 1
ATOM 2164 C C . SER A 1 292 ? -14.977 3.786 1.185 1.00 94.88 292 SER A C 1
ATOM 2166 O O . SER A 1 292 ? -15.031 3.893 -0.044 1.00 94.88 292 SER A O 1
ATOM 2168 N N . LEU A 1 293 ? -14.624 2.667 1.809 1.00 95.81 293 LEU A N 1
ATOM 2169 C CA . LEU A 1 293 ? -14.295 1.397 1.184 1.00 95.81 293 LEU A CA 1
ATOM 2170 C C . LEU A 1 293 ? -15.443 0.412 1.406 1.00 95.81 293 LEU A C 1
ATOM 2172 O O . LEU A 1 293 ? -15.762 0.062 2.540 1.00 95.81 293 LEU A O 1
ATOM 2176 N N . HIS A 1 294 ? -16.073 -0.041 0.328 1.00 96.75 294 HIS A N 1
ATOM 2177 C CA . HIS A 1 294 ? -17.140 -1.036 0.379 1.00 96.75 294 HIS A CA 1
ATOM 2178 C C . HIS A 1 294 ? -16.619 -2.373 -0.146 1.00 96.75 294 HIS A C 1
ATOM 2180 O O . HIS A 1 294 ? -16.337 -2.500 -1.337 1.00 96.75 294 HIS A O 1
ATOM 2186 N N . LEU A 1 295 ? -16.525 -3.363 0.739 1.00 96.19 295 LEU A N 1
ATOM 2187 C CA . LEU A 1 295 ? -16.165 -4.742 0.426 1.00 96.19 295 LEU A CA 1
ATOM 2188 C C . LEU A 1 295 ? -17.450 -5.573 0.300 1.00 96.19 295 LEU A C 1
ATOM 2190 O O . LEU A 1 295 ? -18.297 -5.577 1.198 1.00 96.19 295 LEU A O 1
ATOM 2194 N N . ASN A 1 296 ? -17.635 -6.256 -0.824 1.00 95.88 296 ASN A N 1
ATOM 2195 C CA . ASN A 1 296 ? -18.803 -7.097 -1.065 1.00 95.88 296 ASN A CA 1
ATOM 2196 C C . ASN A 1 296 ? -18.394 -8.448 -1.658 1.00 95.88 296 ASN A C 1
ATOM 2198 O O . ASN A 1 296 ? -18.144 -8.546 -2.854 1.00 95.88 296 ASN A O 1
ATOM 2202 N N . GLY A 1 297 ? -18.341 -9.490 -0.829 1.00 93.19 297 GLY A N 1
ATOM 2203 C CA . GLY A 1 297 ? -17.838 -10.811 -1.217 1.00 93.19 297 GLY A CA 1
ATOM 2204 C C . GLY A 1 297 ? -16.311 -10.885 -1.361 1.00 93.19 297 GLY A C 1
ATOM 2205 O O . GLY A 1 297 ? -15.592 -9.921 -1.092 1.00 93.19 297 GLY A O 1
ATOM 2206 N N . GLY A 1 298 ? -15.806 -12.051 -1.756 1.00 93.50 298 GLY A N 1
ATOM 2207 C CA . GLY A 1 298 ? -14.368 -12.309 -1.871 1.00 93.50 298 GLY A CA 1
ATOM 2208 C C . GLY A 1 298 ? -13.654 -12.625 -0.548 1.00 93.50 298 GLY A C 1
ATOM 2209 O O . GLY A 1 298 ? -14.285 -12.825 0.494 1.00 93.50 298 GLY A O 1
ATOM 2210 N N . ALA A 1 299 ? -12.326 -12.707 -0.617 1.00 94.62 299 ALA A N 1
ATOM 2211 C CA . ALA A 1 299 ? -11.448 -13.071 0.489 1.00 94.62 299 ALA A CA 1
ATOM 2212 C C . ALA A 1 299 ? -10.256 -12.111 0.557 1.00 94.62 299 ALA A C 1
ATOM 2214 O O . ALA A 1 299 ? -9.422 -12.068 -0.348 1.00 94.62 299 ALA A O 1
ATOM 2215 N N . VAL A 1 300 ? -10.179 -11.357 1.648 1.00 95.12 300 VAL A N 1
ATOM 2216 C CA . VAL A 1 300 ? -9.084 -10.435 1.938 1.00 95.12 300 VAL A CA 1
ATOM 2217 C C . VAL A 1 300 ? -8.325 -10.982 3.137 1.00 95.12 300 VAL A C 1
ATOM 2219 O O . VAL A 1 300 ? -8.921 -11.221 4.184 1.00 95.12 300 VAL A O 1
ATOM 2222 N N . GLY A 1 301 ? -7.020 -11.202 2.985 1.00 94.81 301 GLY A N 1
ATOM 2223 C CA . GLY A 1 301 ? -6.177 -11.620 4.104 1.00 94.81 301 GLY A CA 1
ATOM 2224 C C . GLY A 1 301 ? -6.086 -10.511 5.149 1.00 94.81 301 GLY A C 1
ATOM 2225 O O . GLY A 1 301 ? -6.819 -10.524 6.134 1.00 94.81 301 GLY A O 1
ATOM 2226 N N . VAL A 1 302 ? -5.221 -9.530 4.904 1.00 95.69 302 VAL A N 1
ATOM 2227 C CA . VAL A 1 302 ? -5.020 -8.385 5.806 1.00 95.69 302 VAL A CA 1
ATOM 2228 C C . VAL A 1 302 ? -5.431 -7.081 5.123 1.00 95.69 302 VAL A C 1
ATOM 2230 O O . VAL A 1 302 ? -5.143 -6.878 3.942 1.00 95.69 302 VAL A O 1
ATOM 2233 N N . LEU A 1 303 ? -6.113 -6.204 5.853 1.00 96.62 303 LEU A N 1
ATOM 2234 C CA . LEU A 1 303 ? -6.405 -4.832 5.453 1.00 96.62 303 LEU A CA 1
ATOM 2235 C C . LEU A 1 303 ? -5.616 -3.864 6.340 1.00 96.62 303 LEU A C 1
ATOM 2237 O O . LEU A 1 303 ? -5.980 -3.649 7.493 1.00 96.62 303 LEU A O 1
ATOM 2241 N N . ASP A 1 304 ? -4.590 -3.241 5.778 1.00 95.94 304 ASP A N 1
ATOM 2242 C CA . ASP A 1 304 ? -3.784 -2.241 6.468 1.00 95.94 304 ASP A CA 1
ATOM 2243 C C . ASP A 1 304 ? -4.328 -0.849 6.149 1.00 95.94 304 ASP A C 1
ATOM 2245 O O . ASP A 1 304 ? -4.373 -0.428 4.987 1.00 95.94 304 ASP A O 1
ATOM 2249 N N . VAL A 1 305 ? -4.714 -0.108 7.184 1.00 95.25 305 VAL A N 1
ATOM 2250 C CA . VAL A 1 305 ? -5.009 1.321 7.068 1.00 95.25 305 VAL A CA 1
ATOM 2251 C C . VAL A 1 305 ? -3.750 2.087 7.445 1.00 95.25 305 VAL A C 1
ATOM 2253 O O . VAL A 1 305 ? -3.352 2.116 8.607 1.00 95.25 305 VAL A O 1
ATOM 2256 N N . LEU A 1 306 ? -3.092 2.669 6.445 1.00 92.12 306 LEU A N 1
ATOM 2257 C CA . LEU A 1 306 ? -1.802 3.334 6.605 1.00 92.12 306 LEU A CA 1
ATOM 2258 C C . LEU A 1 306 ? -1.956 4.735 7.228 1.00 92.12 306 LEU A C 1
ATOM 2260 O O . LEU A 1 306 ? -3.056 5.297 7.211 1.00 92.12 306 LEU A O 1
ATOM 2264 N N . PRO A 1 307 ? -0.866 5.333 7.758 1.00 86.12 307 PRO A N 1
ATOM 2265 C CA . PRO A 1 307 ? -0.890 6.678 8.327 1.00 86.12 307 PRO A CA 1
ATOM 2266 C C . PRO A 1 307 ? -1.370 7.738 7.319 1.00 86.12 307 PRO A C 1
ATOM 2268 O O . PRO A 1 307 ? -0.601 8.259 6.517 1.00 86.12 307 PRO A O 1
ATOM 2271 N N . GLY A 1 308 ? -2.659 8.076 7.381 1.00 82.88 308 GLY A N 1
ATOM 2272 C CA . GLY A 1 308 ? -3.320 9.023 6.486 1.00 82.88 308 GLY A CA 1
ATOM 2273 C C . GLY A 1 308 ? -3.939 10.212 7.220 1.00 82.88 308 GLY A C 1
ATOM 2274 O O . GLY A 1 308 ? -4.257 10.150 8.411 1.00 82.88 308 GLY A O 1
ATOM 2275 N N . MET A 1 309 ? -4.151 11.316 6.497 1.00 80.81 309 MET A N 1
ATOM 2276 C CA . MET A 1 309 ? -4.718 12.548 7.071 1.00 80.81 309 MET A CA 1
ATOM 2277 C C . MET A 1 309 ? -6.236 12.497 7.281 1.00 80.81 309 MET A C 1
ATOM 2279 O O . MET A 1 309 ? -6.789 13.390 7.924 1.00 80.81 309 MET A O 1
ATOM 2283 N N . GLY A 1 310 ? -6.935 11.508 6.724 1.00 83.88 310 GLY A N 1
ATOM 2284 C CA . GLY A 1 310 ? -8.382 11.417 6.856 1.00 83.88 310 GLY A CA 1
ATOM 2285 C C . GLY A 1 310 ? -8.864 10.017 7.176 1.00 83.88 310 GLY A C 1
ATOM 2286 O O . GLY A 1 310 ? -8.242 9.031 6.797 1.00 83.88 310 GLY A O 1
ATOM 2287 N N . GLY A 1 311 ? -9.987 9.974 7.895 1.00 90.56 311 GLY A N 1
ATOM 2288 C CA . GLY A 1 311 ? -10.545 8.730 8.397 1.00 90.56 311 GLY A CA 1
ATOM 2289 C C . GLY A 1 311 ? -11.002 7.789 7.286 1.00 90.56 311 GLY A C 1
ATOM 2290 O O . GLY A 1 311 ? -11.448 8.221 6.217 1.00 90.56 311 GLY A O 1
ATOM 2291 N N . VAL A 1 312 ? -10.919 6.495 7.565 1.00 95.19 312 VAL A N 1
ATOM 2292 C CA . VAL A 1 312 ? -11.285 5.431 6.631 1.00 95.19 312 VAL A CA 1
ATOM 2293 C C . VAL A 1 312 ? -12.500 4.701 7.173 1.00 95.19 312 VAL A C 1
ATOM 2295 O O . VAL A 1 312 ? -12.473 4.157 8.271 1.00 95.19 312 VAL A O 1
ATOM 2298 N N . GLN A 1 313 ? -13.578 4.673 6.397 1.00 96.25 313 GLN A N 1
ATOM 2299 C CA . GLN A 1 313 ? -14.741 3.847 6.690 1.00 96.25 313 GLN A CA 1
ATOM 2300 C C . GLN A 1 313 ? -14.704 2.597 5.819 1.00 96.25 313 GLN A C 1
ATOM 2302 O O . GLN A 1 313 ? -14.760 2.691 4.595 1.00 96.25 313 GLN A O 1
ATOM 2307 N N . VAL A 1 314 ? -14.660 1.431 6.449 1.00 95.94 314 VAL A N 1
ATOM 2308 C CA . VAL A 1 314 ? -14.706 0.131 5.786 1.00 95.94 314 VAL A CA 1
ATOM 2309 C C . VAL A 1 314 ? -16.053 -0.507 6.088 1.00 95.94 314 VAL A C 1
ATOM 2311 O O . VAL A 1 314 ? -16.372 -0.788 7.240 1.00 95.94 314 VAL A O 1
ATOM 2314 N N . ALA A 1 315 ? -16.847 -0.745 5.051 1.00 95.50 315 ALA A N 1
ATOM 2315 C CA . ALA A 1 315 ? -18.103 -1.474 5.145 1.00 95.50 315 ALA A CA 1
ATOM 2316 C C . ALA A 1 315 ? -17.958 -2.818 4.427 1.00 95.50 315 ALA A C 1
ATOM 2318 O O . ALA A 1 315 ? -17.769 -2.842 3.211 1.00 95.50 315 ALA A O 1
ATOM 2319 N N . SER A 1 316 ? -18.063 -3.928 5.158 1.00 93.75 316 SER A N 1
ATOM 2320 C CA . SER A 1 316 ? -17.972 -5.277 4.588 1.00 93.75 316 SER A CA 1
ATOM 2321 C C . SER A 1 316 ? -19.319 -5.997 4.577 1.00 93.75 316 SER A C 1
ATOM 2323 O O . SER A 1 316 ? -20.045 -6.054 5.574 1.00 93.75 316 SER A O 1
ATOM 2325 N N . SER A 1 317 ? -19.663 -6.588 3.436 1.00 88.00 317 SER A N 1
ATOM 2326 C CA . SER A 1 317 ? -20.838 -7.437 3.266 1.00 88.00 317 SER A CA 1
ATOM 2327 C C . SER A 1 317 ? -20.430 -8.745 2.593 1.00 88.00 317 SER A C 1
ATOM 2329 O O . SER A 1 317 ? -20.140 -8.785 1.406 1.00 88.00 317 SER A O 1
ATOM 2331 N N . LYS A 1 318 ? -20.419 -9.849 3.349 1.00 84.94 318 LYS A N 1
ATOM 2332 C CA . LYS A 1 318 ? -20.051 -11.204 2.878 1.00 84.94 318 LYS A CA 1
ATOM 2333 C C . LYS A 1 318 ? -18.567 -11.436 2.544 1.00 84.94 318 LYS A C 1
ATOM 2335 O O . LYS A 1 318 ? -18.230 -12.579 2.251 1.00 84.94 318 LYS A O 1
ATOM 2340 N N . SER A 1 319 ? -17.706 -10.420 2.563 1.00 80.69 319 SER A N 1
ATOM 2341 C CA . SER A 1 319 ? -16.258 -10.592 2.362 1.00 80.69 319 SER A CA 1
ATOM 2342 C C . SER A 1 319 ? -15.613 -11.119 3.634 1.00 80.69 319 SER A C 1
ATOM 2344 O O . SER A 1 319 ? -15.828 -10.522 4.679 1.00 80.69 319 SER A O 1
ATOM 2346 N N . SER A 1 320 ? -14.794 -12.167 3.577 1.00 85.31 320 SER A N 1
ATOM 2347 C CA . SER A 1 320 ? -13.977 -12.546 4.737 1.00 85.31 320 SER A CA 1
ATOM 2348 C C . SER A 1 320 ? -12.720 -11.679 4.775 1.00 85.31 320 SER A C 1
ATOM 2350 O O . SER A 1 320 ? -11.826 -11.887 3.954 1.00 85.31 320 SER A O 1
ATOM 2352 N N . VAL A 1 321 ? -12.672 -10.709 5.687 1.00 87.75 321 VAL A N 1
ATOM 2353 C CA . VAL A 1 321 ? -11.457 -9.965 6.040 1.00 87.75 321 VAL A CA 1
ATOM 2354 C C . VAL A 1 321 ? -10.882 -10.624 7.288 1.00 87.75 321 VAL A C 1
ATOM 2356 O O . VAL A 1 321 ? -11.524 -10.592 8.341 1.00 87.75 321 VAL A O 1
ATOM 2359 N N . LEU A 1 322 ? -9.715 -11.262 7.183 1.00 89.06 322 LEU A N 1
ATOM 2360 C CA . LEU A 1 322 ? -9.152 -11.967 8.342 1.00 89.06 322 LEU A CA 1
ATOM 2361 C C . LEU A 1 322 ? -8.718 -10.961 9.411 1.00 89.06 322 LEU A C 1
ATOM 2363 O O . LEU A 1 322 ? -9.087 -11.084 10.575 1.00 89.06 322 LEU A O 1
ATOM 2367 N N . GLU A 1 323 ? -7.993 -9.922 9.014 1.00 95.75 323 GLU A N 1
ATOM 2368 C CA . GLU A 1 323 ? -7.405 -8.973 9.956 1.00 95.75 323 GLU A CA 1
ATOM 2369 C C . GLU A 1 323 ? -7.430 -7.550 9.400 1.00 95.75 323 GLU A C 1
ATOM 2371 O O . GLU A 1 323 ? -7.241 -7.338 8.201 1.00 95.75 323 GLU A O 1
ATOM 2376 N N . VAL A 1 324 ? -7.691 -6.578 10.275 1.00 96.50 324 VAL A N 1
ATOM 2377 C CA . VAL A 1 324 ? -7.545 -5.150 9.977 1.00 96.50 324 VAL A CA 1
ATOM 2378 C C . VAL A 1 324 ? -6.473 -4.570 10.886 1.00 96.50 324 VAL A C 1
ATOM 2380 O O . VAL A 1 324 ? -6.682 -4.530 12.097 1.00 96.50 324 VAL A O 1
ATOM 2383 N N . ASP A 1 325 ? -5.383 -4.074 10.311 1.00 95.38 325 ASP A N 1
ATOM 2384 C CA . ASP A 1 325 ? -4.322 -3.387 11.046 1.00 95.38 325 ASP A CA 1
ATOM 2385 C C . ASP A 1 325 ? -4.474 -1.867 10.869 1.00 95.38 325 ASP A C 1
ATOM 2387 O O . ASP A 1 325 ? -4.334 -1.324 9.771 1.00 95.38 325 ASP A O 1
ATOM 2391 N N . ASP A 1 326 ? -4.768 -1.164 11.962 1.00 94.25 326 ASP A N 1
ATOM 2392 C CA . ASP A 1 326 ? -4.900 0.291 11.998 1.00 94.25 326 ASP A CA 1
ATOM 2393 C C . ASP A 1 326 ? -3.571 0.956 12.384 1.00 94.25 326 ASP A C 1
ATOM 2395 O O . ASP A 1 326 ? -3.169 0.971 13.554 1.00 94.25 326 ASP A O 1
ATOM 2399 N N . PHE A 1 327 ? -2.892 1.521 11.386 1.00 91.56 327 PHE A N 1
ATOM 2400 C CA . PHE A 1 327 ? -1.711 2.368 11.545 1.00 91.56 327 PHE A CA 1
ATOM 2401 C C . PHE A 1 327 ? -2.044 3.864 11.413 1.00 91.56 327 PHE A C 1
ATOM 2403 O O . PHE A 1 327 ? -1.132 4.695 11.414 1.00 91.56 327 PHE A O 1
ATOM 2410 N N . ALA A 1 328 ? -3.321 4.242 11.330 1.00 88.50 328 ALA A N 1
ATOM 2411 C CA . ALA A 1 328 ? -3.743 5.625 11.206 1.00 88.50 328 ALA A CA 1
ATOM 2412 C C . ALA A 1 328 ? -3.992 6.287 12.568 1.00 88.50 328 ALA A C 1
ATOM 2414 O O . ALA A 1 328 ? -4.552 5.720 13.499 1.00 88.50 328 ALA A O 1
ATOM 2415 N N . THR A 1 329 ? -3.621 7.562 12.664 1.00 89.81 329 THR A N 1
ATOM 2416 C CA . THR A 1 329 ? -4.037 8.432 13.778 1.00 89.81 329 THR A CA 1
ATOM 2417 C C . THR A 1 329 ? -5.404 9.073 13.525 1.00 89.81 329 THR A C 1
ATOM 2419 O O . THR A 1 329 ? -5.994 9.691 14.410 1.00 89.81 329 THR A O 1
AT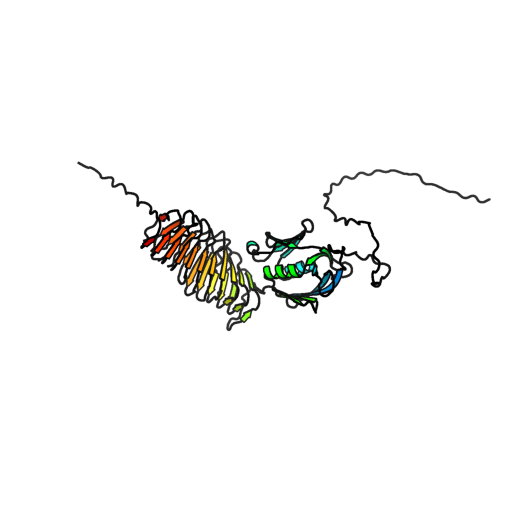OM 2422 N N . SER A 1 330 ? -5.914 8.960 12.296 1.00 93.56 330 SER A N 1
ATOM 2423 C CA . SER A 1 330 ? -7.256 9.394 11.929 1.00 93.56 330 SER A CA 1
ATOM 2424 C C . SER A 1 330 ? -8.275 8.270 12.167 1.00 93.56 330 SER A C 1
ATOM 2426 O O . SER A 1 330 ? -7.900 7.101 12.169 1.00 93.56 330 SER A O 1
ATOM 2428 N N . PRO A 1 331 ? -9.569 8.588 12.375 1.00 96.31 331 PRO A N 1
ATOM 2429 C CA . PRO A 1 331 ? -10.543 7.568 12.750 1.00 96.31 331 PRO A CA 1
ATOM 2430 C C . PRO A 1 331 ? -10.742 6.485 11.685 1.00 96.31 331 PRO A C 1
ATOM 2432 O O . PRO A 1 331 ? -11.103 6.794 10.547 1.00 96.31 331 PRO A O 1
ATOM 2435 N N . VAL A 1 332 ? -10.617 5.222 12.082 1.00 97.44 332 VAL A N 1
ATOM 2436 C CA . VAL A 1 332 ? -10.999 4.054 11.285 1.00 97.44 332 VAL A CA 1
ATOM 2437 C C . VAL A 1 332 ? -12.354 3.547 11.763 1.00 97.44 332 VAL A C 1
ATOM 2439 O O . VAL A 1 332 ? -12.554 3.299 12.947 1.00 97.44 332 VAL A O 1
ATOM 2442 N N . VAL A 1 333 ? -13.316 3.404 10.854 1.00 97.69 333 VAL A N 1
ATOM 2443 C CA . VAL A 1 333 ? -14.663 2.899 11.152 1.00 97.69 333 VAL A CA 1
ATOM 2444 C C . VAL A 1 333 ? -14.850 1.555 10.464 1.00 97.69 333 VAL A C 1
ATOM 2446 O O . VAL A 1 333 ? -14.776 1.482 9.239 1.00 97.69 333 VAL A O 1
ATOM 2449 N N . LEU A 1 334 ? -15.132 0.506 11.233 1.00 97.50 334 LEU A N 1
ATOM 2450 C CA . LEU A 1 334 ? -15.461 -0.822 10.711 1.00 97.50 334 LEU A CA 1
ATOM 2451 C C . LEU A 1 334 ? -16.957 -1.068 10.854 1.00 97.50 334 LEU A C 1
ATOM 2453 O O . LEU A 1 334 ? -17.492 -0.987 11.957 1.00 97.50 334 LEU A O 1
ATOM 2457 N N . ALA A 1 335 ? -17.623 -1.394 9.751 1.00 96.69 335 ALA A N 1
ATOM 2458 C CA . ALA A 1 335 ? -19.058 -1.632 9.703 1.00 96.69 335 ALA A CA 1
ATOM 2459 C C . ALA A 1 335 ? -19.396 -2.886 8.885 1.00 96.69 335 ALA A C 1
ATOM 2461 O O . ALA A 1 335 ? -18.666 -3.294 7.979 1.00 96.69 335 ALA A O 1
ATOM 2462 N N . GLY A 1 336 ? -20.561 -3.472 9.159 1.00 94.06 336 GLY A N 1
ATOM 2463 C CA . GLY A 1 336 ? -21.086 -4.603 8.398 1.00 94.06 336 GLY A CA 1
ATOM 2464 C C . GLY A 1 336 ? -20.823 -5.946 9.069 1.00 94.06 336 GLY A C 1
ATOM 2465 O O . GLY A 1 336 ? -21.296 -6.184 10.171 1.00 94.06 336 GLY A O 1
ATOM 2466 N N . SER A 1 337 ? -20.185 -6.879 8.368 1.00 83.75 337 SER A N 1
ATOM 2467 C CA . SER A 1 337 ? -19.926 -8.227 8.887 1.00 83.75 337 SER A CA 1
ATOM 2468 C C . SER A 1 337 ? -18.687 -8.831 8.236 1.00 83.75 337 SER A C 1
ATOM 2470 O O . SER A 1 337 ? -18.330 -8.425 7.135 1.00 83.75 337 SER A O 1
ATOM 2472 N N . ALA A 1 338 ? -18.109 -9.845 8.887 1.00 82.88 338 ALA A N 1
ATOM 2473 C CA . ALA A 1 338 ? -17.020 -10.686 8.378 1.00 82.88 338 ALA A CA 1
ATOM 2474 C C . ALA A 1 338 ? -15.583 -10.148 8.535 1.00 82.88 338 ALA A C 1
ATOM 2476 O O . ALA A 1 338 ? -14.720 -10.389 7.696 1.00 82.88 338 ALA A O 1
ATOM 2477 N N . TYR A 1 339 ? -15.330 -9.513 9.681 1.00 94.50 339 TYR A N 1
ATOM 2478 C CA . TYR A 1 339 ? -13.989 -9.319 10.236 1.00 94.50 339 TYR A CA 1
ATOM 2479 C C . TYR A 1 339 ? -13.688 -10.428 11.256 1.00 94.50 339 TYR A C 1
ATOM 2481 O O . TYR A 1 339 ? -14.553 -10.723 12.088 1.00 94.50 339 TYR A O 1
ATOM 2489 N N . GLU A 1 340 ? -12.496 -11.032 11.231 1.00 95.75 340 GLU A N 1
ATOM 2490 C CA . GLU A 1 340 ? -12.089 -11.990 12.278 1.00 95.75 340 GLU A CA 1
ATOM 2491 C C . GLU A 1 340 ? -11.320 -11.317 13.422 1.00 95.75 340 GLU A C 1
ATOM 2493 O O . GLU A 1 340 ? -11.532 -11.656 14.590 1.00 95.75 340 GLU A O 1
ATOM 2498 N N . ALA A 1 341 ? -10.480 -10.330 13.109 1.00 97.12 341 ALA A N 1
ATOM 2499 C CA . ALA A 1 341 ? -9.742 -9.540 14.087 1.00 97.12 341 ALA A CA 1
ATOM 2500 C C . ALA A 1 341 ? -9.521 -8.090 13.626 1.00 97.12 341 ALA A C 1
ATOM 2502 O O . ALA A 1 341 ? -9.538 -7.790 12.431 1.00 97.12 341 ALA A O 1
ATOM 2503 N N . ALA A 1 342 ? -9.282 -7.200 14.588 1.00 97.94 342 ALA A N 1
ATOM 2504 C CA . ALA A 1 342 ? -8.760 -5.858 14.347 1.00 97.94 342 ALA A CA 1
ATOM 2505 C C . ALA A 1 342 ? -7.618 -5.540 15.321 1.00 97.94 342 ALA A C 1
ATOM 2507 O O . ALA A 1 342 ? -7.664 -5.927 16.493 1.00 97.94 342 ALA A O 1
ATOM 2508 N N . GLU A 1 343 ? -6.614 -4.806 14.861 1.00 98.38 343 GLU A N 1
ATOM 2509 C CA . GLU A 1 343 ? -5.478 -4.367 15.659 1.00 98.38 343 GLU A CA 1
ATOM 2510 C C . GLU A 1 343 ? -5.307 -2.848 15.589 1.00 98.38 343 GLU A C 1
ATOM 2512 O O . GLU A 1 343 ? -5.292 -2.273 14.507 1.00 98.38 343 GLU A O 1
ATOM 2517 N N . ILE A 1 344 ? -5.124 -2.194 16.739 1.00 97.94 344 ILE A N 1
ATOM 2518 C CA . ILE A 1 344 ? -4.772 -0.769 16.812 1.00 97.94 344 ILE A CA 1
ATOM 2519 C C . ILE A 1 344 ? -3.269 -0.656 17.053 1.00 97.94 344 ILE A C 1
ATOM 2521 O O . ILE A 1 344 ? -2.772 -1.020 18.128 1.00 97.94 344 ILE A O 1
ATOM 2525 N N . ARG A 1 345 ? -2.544 -0.178 16.042 1.00 96.69 345 ARG A N 1
ATOM 2526 C CA . ARG A 1 345 ? -1.076 -0.096 16.012 1.00 96.69 345 ARG A CA 1
ATOM 2527 C C . ARG A 1 345 ? -0.539 1.332 15.947 1.00 96.69 345 ARG A C 1
ATOM 2529 O O . ARG A 1 345 ? 0.659 1.515 16.151 1.00 96.69 345 ARG A O 1
ATOM 2536 N N . ALA A 1 346 ? -1.388 2.324 15.699 1.00 94.62 346 ALA A N 1
ATOM 2537 C CA . ALA A 1 346 ? -1.025 3.734 15.779 1.00 94.62 346 ALA A CA 1
ATOM 2538 C C . ALA A 1 346 ? -1.110 4.276 17.207 1.00 94.62 346 ALA A C 1
ATOM 2540 O O . ALA A 1 346 ? -2.112 4.070 17.898 1.00 94.62 346 ALA A O 1
ATOM 2541 N N . ASP A 1 347 ? -0.087 5.027 17.623 1.00 94.56 347 ASP A N 1
ATOM 2542 C CA . ASP A 1 347 ? -0.197 5.856 18.823 1.00 94.56 347 ASP A CA 1
ATOM 2543 C C . ASP A 1 347 ? -1.297 6.903 18.607 1.00 94.56 347 ASP A C 1
ATOM 2545 O O . ASP A 1 347 ? -1.402 7.488 17.528 1.00 94.56 347 ASP A O 1
ATOM 2549 N N . ASP A 1 348 ? -2.144 7.100 19.617 1.00 96.19 348 ASP A N 1
ATOM 2550 C CA . ASP A 1 348 ? -3.363 7.914 19.539 1.00 96.19 348 ASP A CA 1
ATOM 2551 C C . ASP A 1 348 ? -4.346 7.472 18.424 1.00 96.19 348 ASP A C 1
ATOM 2553 O O . ASP A 1 348 ? -5.206 8.249 18.003 1.00 96.19 348 ASP A O 1
ATOM 2557 N N . GLY A 1 349 ? -4.242 6.223 17.947 1.00 96.31 349 GLY A N 1
ATOM 2558 C CA . GLY A 1 349 ? -5.143 5.645 16.946 1.00 96.31 349 GLY A CA 1
ATOM 2559 C C . GLY A 1 349 ? -6.589 5.557 17.435 1.00 96.31 349 GLY A C 1
ATOM 2560 O O . GLY A 1 349 ? -6.848 5.345 18.624 1.00 96.31 349 GLY A O 1
ATOM 2561 N N . VAL A 1 350 ? -7.552 5.715 16.525 1.00 97.19 350 VAL A N 1
ATOM 2562 C CA . VAL A 1 350 ? -8.985 5.732 16.858 1.00 97.19 350 VAL A CA 1
ATOM 2563 C C . VAL A 1 350 ? -9.727 4.707 16.010 1.00 97.19 350 VAL A C 1
ATOM 2565 O O . VAL A 1 350 ? -9.998 4.950 14.836 1.00 97.19 350 VAL A O 1
ATOM 2568 N N . LEU A 1 351 ? -10.148 3.608 16.636 1.00 98.19 351 LEU A N 1
ATOM 2569 C CA . LEU A 1 351 ? -10.944 2.563 15.998 1.00 98.19 351 LEU A CA 1
ATOM 2570 C C . LEU A 1 351 ? -12.400 2.623 16.471 1.00 98.19 351 LEU A C 1
ATOM 2572 O O . LEU A 1 351 ? -12.692 2.485 17.657 1.00 98.19 351 LEU A O 1
ATOM 2576 N N . ASN A 1 352 ? -13.334 2.757 15.535 1.00 98.31 352 ASN A N 1
ATOM 2577 C CA . ASN A 1 352 ? -14.772 2.720 15.774 1.00 98.31 352 ASN A CA 1
ATOM 2578 C C . ASN A 1 352 ? -15.357 1.418 15.214 1.00 98.31 352 ASN A C 1
ATOM 2580 O O . ASN A 1 352 ? -15.517 1.258 14.004 1.00 98.31 352 ASN A O 1
ATOM 2584 N N . ALA A 1 353 ? -15.694 0.487 16.101 1.00 97.75 353 ALA A N 1
ATOM 2585 C CA . ALA A 1 353 ? -16.326 -0.777 15.754 1.00 97.75 353 ALA A CA 1
ATOM 2586 C C . ALA A 1 353 ? -17.857 -0.621 15.723 1.00 97.75 353 ALA A C 1
ATOM 2588 O O . ALA A 1 353 ? -18.539 -0.797 16.733 1.00 97.75 353 ALA A O 1
ATOM 2589 N N . GLU A 1 354 ? -18.406 -0.320 14.545 1.00 97.56 354 GLU A N 1
ATOM 2590 C CA . GLU A 1 354 ? -19.848 -0.353 14.229 1.00 97.56 354 GLU A CA 1
ATOM 2591 C C . GLU A 1 354 ? -20.287 -1.745 13.730 1.00 97.56 354 GLU A C 1
ATOM 2593 O O . GLU A 1 354 ? -21.226 -1.903 12.950 1.00 97.56 354 GLU A O 1
ATOM 2598 N N . THR A 1 355 ? -19.551 -2.768 14.152 1.00 96.88 355 THR A N 1
ATOM 2599 C CA . THR A 1 355 ? -19.784 -4.181 13.880 1.00 96.88 355 THR A CA 1
ATOM 2600 C C . THR A 1 355 ? -19.220 -4.995 15.032 1.00 96.88 355 THR A C 1
ATOM 2602 O O . THR A 1 355 ? -18.274 -4.587 15.709 1.00 96.88 355 THR A O 1
ATOM 2605 N N . SER A 1 356 ? -19.757 -6.191 15.214 1.00 97.00 356 SER A N 1
ATOM 2606 C CA . SER A 1 356 ? -19.238 -7.147 16.173 1.00 97.00 356 SER A CA 1
ATOM 2607 C C . SER A 1 356 ? -17.904 -7.712 15.679 1.00 97.00 356 SER A C 1
ATOM 2609 O O . SER A 1 356 ? -17.788 -8.126 14.523 1.00 97.00 356 SER A O 1
ATOM 2611 N N . LEU A 1 357 ? -16.904 -7.719 16.560 1.00 97.31 357 LEU A N 1
ATOM 2612 C CA . LEU A 1 357 ? -15.536 -8.158 16.292 1.00 97.31 357 LEU A CA 1
ATOM 2613 C C . LEU A 1 357 ? -15.183 -9.317 17.233 1.00 97.31 357 LEU A C 1
ATOM 2615 O O . LEU A 1 357 ? -15.252 -9.156 18.454 1.00 97.31 357 LEU A O 1
ATOM 2619 N N . PRO A 1 358 ? -14.780 -10.492 16.722 1.00 97.88 358 PRO A N 1
ATOM 2620 C CA . PRO A 1 358 ? -14.373 -11.598 17.587 1.00 97.88 358 PRO A CA 1
ATOM 2621 C C . PRO A 1 358 ? -13.159 -11.252 18.457 1.00 97.88 358 PRO A C 1
ATOM 2623 O O . PRO A 1 358 ? -13.105 -11.646 19.624 1.00 97.88 358 PRO A O 1
ATOM 2626 N N . LEU A 1 359 ? -12.210 -10.495 17.904 1.00 98.19 359 LEU A N 1
ATOM 2627 C CA . LEU A 1 359 ? -10.961 -10.127 18.556 1.00 98.19 359 LEU A CA 1
ATOM 2628 C C . LEU A 1 359 ? -10.561 -8.689 18.218 1.00 98.19 359 LEU A C 1
ATOM 2630 O O . LEU A 1 359 ? -10.553 -8.299 17.054 1.00 98.19 359 LEU A O 1
ATOM 2634 N N . VAL A 1 360 ? -10.166 -7.931 19.237 1.00 98.56 360 VAL A N 1
ATOM 2635 C CA . VAL A 1 360 ? -9.485 -6.644 19.095 1.00 98.56 360 VAL A CA 1
ATOM 2636 C C . VAL A 1 360 ? -8.190 -6.678 19.899 1.00 98.56 360 VAL A C 1
ATOM 2638 O O . VAL A 1 360 ? -8.201 -7.035 21.082 1.00 98.56 360 VAL A O 1
ATOM 2641 N N . ARG A 1 361 ? -7.071 -6.302 19.278 1.00 98.50 361 ARG A N 1
ATOM 2642 C CA . ARG A 1 361 ? -5.772 -6.150 19.946 1.00 98.50 361 ARG A CA 1
ATOM 2643 C C . ARG A 1 361 ? -5.315 -4.701 19.911 1.00 98.50 361 ARG A C 1
ATOM 2645 O O . ARG A 1 361 ? -5.499 -4.001 18.924 1.00 98.50 361 ARG A O 1
ATOM 2652 N N . VAL A 1 362 ? -4.690 -4.260 20.993 1.00 98.31 362 VAL A N 1
ATOM 2653 C CA . VAL A 1 362 ? -4.164 -2.900 21.129 1.00 98.31 362 VAL A CA 1
ATOM 2654 C C . VAL A 1 362 ? -2.675 -2.981 21.412 1.00 98.31 362 VAL A C 1
ATOM 2656 O O . VAL A 1 362 ? -2.259 -3.551 22.428 1.00 98.31 362 VAL A O 1
ATOM 2659 N N . TRP A 1 363 ? -1.885 -2.418 20.504 1.00 97.69 363 TRP A N 1
ATOM 2660 C CA . TRP A 1 363 ? -0.424 -2.444 20.544 1.00 97.69 363 TRP A CA 1
ATOM 2661 C C . TRP A 1 363 ? 0.197 -1.085 20.854 1.00 97.69 363 TRP A C 1
ATOM 2663 O O . TRP A 1 363 ? 1.330 -1.049 21.331 1.00 97.69 363 TRP A O 1
ATOM 2673 N N . ALA A 1 364 ? -0.540 -0.002 20.619 1.00 95.06 364 ALA A N 1
ATOM 2674 C CA . ALA A 1 364 ? -0.041 1.362 20.708 1.00 95.06 364 ALA A CA 1
ATOM 2675 C C . ALA A 1 364 ? -0.695 2.177 21.829 1.00 95.06 364 ALA A C 1
ATOM 2677 O O . ALA A 1 364 ? -1.777 1.844 22.323 1.00 95.06 364 ALA A O 1
ATOM 2678 N N . SER A 1 365 ? 0.008 3.218 22.267 1.00 97.19 365 SER A N 1
ATOM 2679 C CA . SER A 1 365 ? -0.361 4.033 23.428 1.00 97.19 365 SER A CA 1
ATOM 2680 C C . SER A 1 365 ? -1.322 5.150 23.037 1.00 97.19 365 SER A C 1
ATOM 2682 O O . SER A 1 365 ? -1.363 5.562 21.885 1.00 97.19 365 SER A O 1
ATOM 2684 N N . GLY A 1 366 ? -2.139 5.629 23.975 1.00 96.69 366 GLY A N 1
ATOM 2685 C CA . GLY A 1 366 ? -3.113 6.701 23.717 1.00 96.69 366 GLY A CA 1
ATOM 2686 C C . GLY A 1 366 ? -4.297 6.300 22.826 1.00 96.69 366 GLY A C 1
ATOM 2687 O O . GLY A 1 366 ? -5.216 7.093 22.630 1.00 96.69 366 GLY A O 1
ATOM 2688 N N . ALA A 1 367 ? -4.317 5.060 22.327 1.00 97.69 367 ALA A N 1
ATOM 2689 C CA . ALA A 1 367 ? -5.357 4.556 21.446 1.00 97.69 367 ALA A CA 1
ATOM 2690 C C . ALA A 1 367 ? -6.760 4.631 22.077 1.00 97.69 367 ALA A C 1
ATOM 2692 O O . ALA A 1 367 ? -6.942 4.498 23.295 1.00 97.69 367 ALA A O 1
ATOM 2693 N N . THR A 1 368 ? -7.768 4.796 21.223 1.00 98.06 368 THR A N 1
ATOM 2694 C CA . THR A 1 368 ? -9.183 4.799 21.596 1.00 98.06 368 THR A CA 1
ATOM 2695 C C . THR A 1 368 ? -9.958 3.775 20.778 1.00 98.06 368 THR A C 1
ATOM 2697 O O . THR A 1 368 ? -9.864 3.738 19.553 1.00 98.06 368 THR A O 1
ATOM 2700 N N . LEU A 1 369 ? -10.761 2.961 21.462 1.00 98.50 369 LEU A N 1
ATOM 2701 C CA . LEU A 1 369 ? -11.718 2.042 20.850 1.00 98.50 369 LEU A CA 1
ATOM 2702 C C . LEU A 1 369 ? -13.149 2.481 21.172 1.00 98.50 369 LEU A C 1
ATOM 2704 O O . LEU A 1 369 ? -13.532 2.508 22.339 1.00 98.50 369 LEU A O 1
ATOM 2708 N N . THR A 1 370 ? -13.973 2.717 20.157 1.00 98.56 370 THR A N 1
ATOM 2709 C CA . THR A 1 370 ? -15.425 2.861 20.321 1.00 98.56 370 THR A CA 1
ATOM 2710 C C . THR A 1 370 ? -16.111 1.552 19.959 1.00 98.56 370 THR A C 1
ATOM 2712 O O . THR A 1 370 ? -15.931 1.047 18.853 1.00 98.56 370 THR A O 1
ATOM 2715 N N . VAL A 1 371 ? -16.937 1.014 20.858 1.00 98.44 371 VAL A N 1
ATOM 2716 C CA . VAL A 1 371 ? -17.791 -0.152 20.574 1.00 98.44 371 VAL A CA 1
ATOM 2717 C C . VAL A 1 371 ? -19.221 0.333 20.375 1.00 98.44 371 VAL A C 1
ATOM 2719 O O . VAL A 1 371 ? -19.823 0.876 21.305 1.00 98.44 371 VAL A O 1
ATOM 2722 N N . GLY A 1 372 ? -19.757 0.147 19.169 1.00 97.94 372 GLY A N 1
ATOM 2723 C CA . GLY A 1 372 ? -21.092 0.594 18.781 1.00 97.94 372 GLY A CA 1
ATOM 2724 C C . GLY A 1 372 ? -22.220 -0.028 19.611 1.00 97.94 372 GLY A C 1
ATOM 2725 O O . GLY A 1 372 ? -22.088 -1.100 20.205 1.00 97.94 372 GLY A O 1
ATOM 2726 N N . GLN A 1 373 ? -23.366 0.655 19.657 1.00 97.69 373 GLN A N 1
ATOM 2727 C CA . GLN A 1 373 ? -24.530 0.169 20.394 1.00 97.69 373 GLN A CA 1
ATOM 2728 C C . GLN A 1 373 ? -25.050 -1.149 19.809 1.00 97.69 373 GLN A C 1
ATOM 2730 O O . GLN A 1 373 ? -25.396 -1.217 18.636 1.00 97.69 373 GLN A O 1
ATOM 2735 N N . GLY A 1 374 ? -25.184 -2.168 20.661 1.00 97.00 374 GLY A N 1
ATOM 2736 C CA . GLY A 1 374 ? -25.646 -3.500 20.253 1.00 97.00 374 GLY A CA 1
ATOM 2737 C C . GLY A 1 374 ? -24.553 -4.389 19.658 1.00 97.00 374 GLY A C 1
ATOM 2738 O O . GLY A 1 374 ? -24.800 -5.577 19.461 1.00 97.00 374 GLY A O 1
ATOM 2739 N N . GLU A 1 375 ? -23.349 -3.854 19.449 1.00 98.00 375 GLU A N 1
ATOM 2740 C CA . GLU A 1 375 ? -22.213 -4.614 18.939 1.00 98.00 375 GLU A CA 1
ATOM 2741 C C . GLU A 1 375 ? -21.458 -5.335 20.053 1.00 98.00 375 GLU A C 1
ATOM 2743 O O . GLU A 1 375 ? -21.525 -4.970 21.232 1.00 98.00 375 GLU A O 1
ATOM 2748 N N . THR A 1 376 ? -20.747 -6.396 19.673 1.00 98.00 376 THR A N 1
ATOM 2749 C CA . THR A 1 376 ? -19.981 -7.233 20.597 1.00 98.00 376 THR A CA 1
ATOM 2750 C C . THR A 1 376 ? -18.516 -7.312 20.196 1.00 98.00 376 THR A C 1
ATOM 2752 O O . THR A 1 376 ? -18.200 -7.714 19.081 1.00 98.00 376 THR A O 1
ATOM 2755 N N . VAL A 1 377 ? -17.619 -7.024 21.137 1.00 98.44 377 VAL A N 1
ATOM 2756 C CA . VAL A 1 377 ? -16.216 -7.438 21.072 1.00 98.44 377 VAL A CA 1
ATOM 2757 C C . VAL A 1 377 ? -16.059 -8.720 21.888 1.00 98.44 377 VAL A C 1
ATOM 2759 O O . VAL A 1 377 ? -16.298 -8.723 23.097 1.00 98.44 377 VAL A O 1
ATOM 276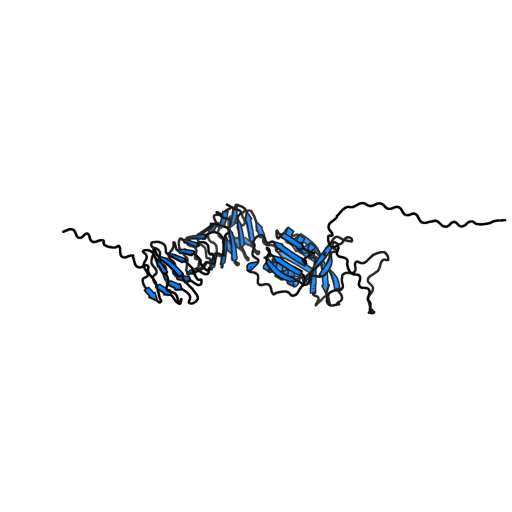2 N N . GLY A 1 378 ? -15.679 -9.820 21.238 1.00 98.25 378 GLY A N 1
ATOM 2763 C CA . GLY A 1 378 ? -15.479 -11.107 21.909 1.00 98.25 378 GLY A CA 1
ATOM 2764 C C . GLY A 1 378 ? -14.310 -11.043 22.891 1.00 98.25 378 GLY A C 1
ATOM 2765 O O . GLY A 1 378 ? -14.475 -11.201 24.099 1.00 98.25 378 GLY A O 1
ATOM 2766 N N . LEU A 1 379 ? -13.120 -10.746 22.384 1.00 98.50 379 LEU A N 1
ATOM 2767 C CA . LEU A 1 379 ? -11.915 -10.599 23.190 1.00 98.50 379 LEU A CA 1
ATOM 2768 C C . LEU A 1 379 ? -11.222 -9.272 22.880 1.00 98.50 379 LEU A C 1
ATOM 2770 O O . LEU A 1 379 ? -10.861 -9.017 21.739 1.00 98.50 379 LEU A O 1
ATOM 2774 N N . LEU A 1 380 ? -10.998 -8.453 23.904 1.00 98.62 380 LEU A N 1
ATOM 2775 C CA . LEU A 1 380 ? -10.198 -7.233 23.845 1.00 98.62 380 LEU A CA 1
ATOM 2776 C C . LEU A 1 380 ? -8.881 -7.452 24.596 1.00 98.62 380 LEU A C 1
ATOM 2778 O O . LEU A 1 380 ? -8.878 -7.618 25.817 1.00 98.62 380 LEU A O 1
ATOM 2782 N N . GLN A 1 381 ? -7.762 -7.466 23.875 1.00 98.50 381 GLN A N 1
ATOM 2783 C CA . GLN A 1 381 ? -6.415 -7.666 24.415 1.00 98.50 381 GLN A CA 1
ATOM 2784 C C . GLN A 1 381 ? -5.598 -6.376 24.343 1.00 98.50 381 GLN A C 1
ATOM 2786 O O . GLN A 1 381 ? -5.389 -5.833 23.264 1.00 98.50 381 GLN A O 1
ATOM 2791 N N . VAL A 1 382 ? -5.075 -5.923 25.482 1.00 98.50 382 VAL A N 1
ATOM 2792 C CA . VAL A 1 382 ? -4.179 -4.760 25.565 1.00 98.50 382 VAL A CA 1
ATOM 2793 C C . VAL A 1 382 ? -2.765 -5.234 25.883 1.00 98.50 382 VAL A C 1
ATOM 2795 O O . VAL A 1 382 ? -2.546 -5.943 26.874 1.00 98.50 382 VAL A O 1
ATOM 2798 N N . SER A 1 383 ? -1.814 -4.861 25.027 1.00 98.06 383 SER A N 1
ATOM 2799 C CA . SER A 1 383 ? -0.410 -5.263 25.121 1.00 98.06 383 SER A CA 1
ATOM 2800 C C . SER A 1 383 ? 0.295 -4.658 26.352 1.00 98.06 383 SER A C 1
ATOM 2802 O O . SER A 1 383 ? -0.033 -3.543 26.763 1.00 98.06 383 SER A O 1
ATOM 2804 N N . PRO A 1 384 ? 1.305 -5.339 26.937 1.00 97.62 384 PRO A N 1
ATOM 2805 C CA . PRO A 1 384 ? 2.071 -4.815 28.073 1.00 97.62 384 PRO A CA 1
ATOM 2806 C C . PRO A 1 384 ? 2.806 -3.495 27.818 1.00 97.62 384 PRO A C 1
ATOM 2808 O O . PRO A 1 384 ? 3.139 -2.798 28.773 1.00 97.62 384 PRO A O 1
ATOM 2811 N N . ALA A 1 385 ? 3.099 -3.177 26.554 1.00 96.31 385 ALA A N 1
ATOM 2812 C CA . ALA A 1 385 ? 3.838 -1.974 26.171 1.00 96.31 385 ALA A CA 1
ATOM 2813 C C . ALA A 1 385 ? 2.960 -0.712 26.068 1.00 96.31 385 ALA A C 1
ATOM 2815 O O . ALA A 1 385 ? 3.502 0.380 25.939 1.00 96.31 385 ALA A O 1
ATOM 2816 N N . VAL A 1 386 ? 1.632 -0.855 26.122 1.00 97.50 386 VAL A N 1
ATOM 2817 C CA . VAL A 1 386 ? 0.679 0.249 25.937 1.00 97.50 386 VAL A CA 1
ATOM 2818 C C . VAL A 1 386 ? 0.681 1.166 27.161 1.00 97.50 386 VAL A C 1
ATOM 2820 O O . VAL A 1 386 ? 0.388 0.719 28.272 1.00 97.50 386 VAL A O 1
ATOM 2823 N N . ASP A 1 387 ? 0.963 2.453 26.970 1.00 95.88 387 ASP A N 1
ATOM 2824 C CA . ASP A 1 387 ? 0.912 3.497 27.997 1.00 95.88 387 ASP A CA 1
ATOM 2825 C C . ASP A 1 387 ? -0.362 4.342 27.841 1.00 95.88 387 ASP A C 1
ATOM 2827 O O . ASP A 1 387 ? -0.376 5.408 27.231 1.00 95.88 387 ASP A O 1
ATOM 2831 N N . GLY A 1 388 ? -1.471 3.817 28.368 1.00 93.94 388 GLY A N 1
ATOM 2832 C CA . GLY A 1 388 ? -2.789 4.447 28.284 1.00 93.94 388 GLY A CA 1
ATOM 2833 C C . GLY A 1 388 ? -3.613 3.950 27.096 1.00 93.94 388 GLY A C 1
ATOM 2834 O O . GLY A 1 388 ? -3.127 3.846 25.975 1.00 93.94 388 GLY A O 1
ATOM 2835 N N . PHE A 1 389 ? -4.875 3.622 27.367 1.00 97.69 389 PHE A N 1
ATOM 2836 C CA . PHE A 1 389 ? -5.856 3.162 26.386 1.00 97.69 389 PHE A CA 1
ATOM 2837 C C . PHE A 1 389 ? -7.261 3.511 26.888 1.00 97.69 389 PHE A C 1
ATOM 2839 O O . PHE A 1 389 ? -7.563 3.310 28.074 1.00 97.69 389 PHE A O 1
ATOM 2846 N N . SER A 1 390 ? -8.105 4.042 26.002 1.00 97.94 390 SER A N 1
ATOM 2847 C CA . SER A 1 390 ? -9.486 4.417 26.312 1.00 97.94 390 SER A CA 1
ATOM 2848 C C . SER A 1 390 ? -10.489 3.593 25.511 1.00 97.94 390 SER A C 1
ATOM 2850 O O . SER A 1 390 ? -10.269 3.271 24.346 1.00 97.94 390 SER A O 1
ATOM 2852 N N . VAL A 1 391 ? -11.621 3.280 26.135 1.00 98.12 391 VAL A N 1
ATOM 2853 C CA . VAL A 1 391 ? -12.737 2.582 25.502 1.00 98.12 391 VAL A CA 1
ATOM 2854 C C . VAL A 1 391 ? -14.032 3.356 25.710 1.00 98.12 391 VAL A C 1
ATOM 2856 O O . VAL A 1 391 ? -14.499 3.503 26.843 1.00 98.12 391 VAL A O 1
ATOM 2859 N N . ASP A 1 392 ? -14.657 3.749 24.607 1.00 98.00 392 ASP A N 1
ATOM 2860 C CA . ASP A 1 392 ? -16.007 4.303 24.548 1.00 98.00 392 ASP A CA 1
ATOM 2861 C C . ASP A 1 392 ? -16.981 3.156 24.259 1.00 98.00 392 ASP A C 1
ATOM 2863 O O . ASP A 1 392 ? -17.305 2.828 23.116 1.00 98.00 392 ASP A O 1
ATOM 2867 N N . ASN A 1 393 ? -17.400 2.465 25.317 1.00 97.75 393 ASN A N 1
ATOM 2868 C CA . ASN A 1 393 ? -18.189 1.247 25.215 1.00 97.75 393 ASN A CA 1
ATOM 2869 C C . ASN A 1 393 ? -19.691 1.555 25.252 1.00 97.75 393 ASN A C 1
ATOM 2871 O O . ASN A 1 393 ? -20.248 1.850 26.312 1.00 97.75 393 ASN A O 1
ATOM 2875 N N . PHE A 1 394 ? -20.374 1.417 24.118 1.00 97.94 394 PHE A N 1
ATOM 2876 C CA . PHE A 1 394 ? -21.839 1.442 24.029 1.00 97.94 394 PHE A CA 1
ATOM 2877 C C . PHE A 1 394 ? -22.443 0.053 23.759 1.00 97.94 394 PHE A C 1
ATOM 2879 O O . PHE A 1 394 ? -23.669 -0.085 23.743 1.00 97.94 394 PHE A O 1
ATOM 2886 N N . GLY A 1 395 ? -21.601 -0.968 23.576 1.00 97.94 395 GLY A N 1
ATOM 2887 C CA . GLY A 1 395 ? -21.974 -2.349 23.279 1.00 97.94 395 GLY A CA 1
ATOM 2888 C C . GLY A 1 395 ? -21.599 -3.324 24.397 1.00 97.94 395 GLY A C 1
ATOM 2889 O O . GLY A 1 395 ? -21.780 -3.041 25.583 1.00 97.94 395 GLY A O 1
ATOM 2890 N N . THR A 1 396 ? -21.115 -4.505 24.017 1.00 98.25 396 THR A N 1
ATOM 2891 C CA . THR A 1 396 ? -20.669 -5.553 24.946 1.00 98.25 396 THR A CA 1
ATOM 2892 C C . THR A 1 396 ? -19.226 -5.941 24.661 1.00 98.25 396 THR A C 1
ATOM 2894 O O . THR A 1 396 ? -18.871 -6.231 23.525 1.00 98.25 396 THR A O 1
ATOM 2897 N N . ILE A 1 397 ? -18.397 -6.009 25.699 1.00 98.38 397 ILE A N 1
ATOM 2898 C CA . ILE A 1 397 ? -17.065 -6.620 25.649 1.00 98.38 397 ILE A CA 1
ATOM 2899 C C . ILE A 1 397 ? -17.135 -7.886 26.502 1.00 98.38 397 ILE A C 1
ATOM 2901 O O . ILE A 1 397 ? -17.286 -7.792 27.721 1.00 98.38 397 ILE A O 1
ATOM 2905 N N . GLN A 1 398 ? -17.062 -9.067 25.885 1.00 98.50 398 GLN A N 1
ATOM 2906 C CA . GLN A 1 398 ? -17.216 -10.328 26.627 1.00 98.50 398 GLN A CA 1
ATOM 2907 C C . GLN A 1 398 ? -16.001 -10.571 27.529 1.00 98.50 398 GLN A C 1
ATOM 2909 O O . GLN A 1 398 ? -16.145 -10.821 28.725 1.00 98.50 398 GLN A O 1
ATOM 2914 N N . PHE A 1 399 ? -14.794 -10.429 26.978 1.00 98.31 399 PHE A N 1
ATOM 2915 C CA . PHE A 1 399 ? -13.551 -10.621 27.717 1.00 98.31 399 PHE A CA 1
ATOM 2916 C C . PHE A 1 399 ? -12.571 -9.480 27.462 1.00 98.31 399 PHE A C 1
ATOM 2918 O O . PHE A 1 399 ? -12.136 -9.265 26.336 1.00 98.31 399 PHE A O 1
ATOM 2925 N N . LEU A 1 400 ? -12.165 -8.787 28.523 1.00 98.19 400 LEU A N 1
ATOM 2926 C CA . LEU A 1 400 ? -11.060 -7.833 28.506 1.00 98.19 400 LEU A CA 1
ATOM 2927 C C . LEU A 1 400 ? -9.830 -8.445 29.182 1.00 98.19 400 LEU A C 1
ATOM 2929 O O . LEU A 1 400 ? -9.887 -8.869 30.335 1.00 98.19 400 LEU A O 1
ATOM 2933 N N . VAL A 1 401 ? -8.697 -8.427 28.489 1.00 98.38 401 VAL A N 1
ATOM 2934 C CA . VAL A 1 401 ? -7.382 -8.788 29.021 1.00 98.38 401 VAL A CA 1
ATOM 2935 C C . VAL A 1 401 ? -6.467 -7.576 28.918 1.00 98.38 401 VAL A C 1
ATOM 2937 O O . VAL A 1 401 ? -5.902 -7.296 27.863 1.00 98.38 401 VAL A O 1
ATOM 2940 N N . ASN A 1 402 ? -6.310 -6.861 30.028 1.00 98.12 402 ASN A N 1
ATOM 2941 C CA . ASN A 1 402 ? -5.377 -5.753 30.137 1.00 98.12 402 ASN A CA 1
ATOM 2942 C C . ASN A 1 402 ? -4.040 -6.229 30.717 1.00 98.12 402 ASN A C 1
ATOM 2944 O O . ASN A 1 402 ? -3.944 -6.509 31.914 1.00 98.12 402 ASN A O 1
ATOM 2948 N N . SER A 1 403 ? -3.013 -6.293 29.868 1.00 97.75 403 SER A N 1
ATOM 2949 C CA . SER A 1 403 ? -1.645 -6.618 30.290 1.00 97.75 403 SER A CA 1
ATOM 2950 C C . SER A 1 403 ? -0.769 -5.377 30.501 1.00 97.75 403 SER A C 1
ATOM 2952 O O . SER A 1 403 ? 0.378 -5.526 30.922 1.00 97.75 403 SER A O 1
ATOM 2954 N N . SER A 1 404 ? -1.280 -4.176 30.203 1.00 97.25 404 SER A N 1
ATOM 2955 C CA . SER A 1 404 ? -0.586 -2.904 30.428 1.00 97.25 404 SER A CA 1
ATOM 2956 C C . SER A 1 404 ? -0.423 -2.620 31.929 1.00 97.25 404 SER A C 1
ATOM 2958 O O . SER A 1 404 ? -1.278 -3.011 32.733 1.00 97.25 404 SER A O 1
ATOM 2960 N N . PRO A 1 405 ? 0.647 -1.910 32.342 1.00 95.94 405 PRO A N 1
ATOM 2961 C CA . PRO A 1 405 ? 0.767 -1.400 33.707 1.00 95.94 405 PRO A CA 1
ATOM 2962 C C . PRO A 1 405 ? -0.313 -0.367 34.072 1.00 95.94 405 PRO A C 1
ATOM 2964 O O . PRO A 1 405 ? -0.563 -0.154 35.261 1.00 95.94 405 PRO A O 1
ATOM 2967 N N . ASN A 1 406 ? -0.955 0.268 33.086 1.00 97.12 406 ASN A N 1
ATOM 2968 C CA . ASN A 1 406 ? -1.963 1.298 33.304 1.00 97.12 406 ASN A CA 1
ATOM 2969 C C . ASN A 1 406 ? -3.387 0.728 33.198 1.00 97.12 406 ASN A C 1
ATOM 2971 O O . ASN A 1 406 ? -3.656 -0.121 32.342 1.00 97.12 406 ASN A O 1
ATOM 2975 N N . PRO A 1 407 ? -4.333 1.187 34.039 1.00 96.56 407 PRO A N 1
ATOM 2976 C CA . PRO A 1 407 ? -5.730 0.803 33.898 1.00 96.56 407 PRO A CA 1
ATOM 2977 C C . PRO A 1 407 ? -6.319 1.247 32.554 1.00 96.56 407 PRO A C 1
ATOM 2979 O O . PRO A 1 407 ? -6.053 2.357 32.099 1.00 96.56 407 PRO A O 1
ATOM 2982 N N . VAL A 1 408 ? -7.182 0.415 31.964 1.00 97.44 408 VAL A N 1
ATOM 2983 C CA . VAL A 1 408 ? -8.008 0.831 30.818 1.00 97.44 408 VAL A CA 1
ATOM 2984 C C . VAL A 1 408 ? -9.056 1.829 31.301 1.00 97.44 408 VAL A C 1
ATOM 2986 O O . VAL A 1 408 ? -9.825 1.517 32.215 1.00 97.44 408 VAL A O 1
ATOM 2989 N N . SER A 1 409 ? -9.111 3.009 30.685 1.00 97.12 409 SER A N 1
ATOM 2990 C CA . SER A 1 409 ? -10.197 3.965 30.910 1.00 97.12 409 SER A CA 1
ATOM 2991 C C . SER A 1 409 ? -11.409 3.520 30.106 1.00 97.12 409 SER A C 1
ATOM 2993 O O . SER A 1 409 ? -11.311 3.383 28.894 1.00 97.12 409 SER A O 1
ATOM 2995 N N . SER A 1 410 ? -12.548 3.263 30.746 1.00 95.75 410 SER A N 1
ATOM 2996 C CA . SER A 1 410 ? -13.759 2.848 30.030 1.00 95.75 410 SER A CA 1
ATOM 2997 C C . SER A 1 410 ? -14.934 3.741 30.383 1.00 95.75 410 SER A C 1
ATOM 2999 O O . SER A 1 410 ? -15.296 3.831 31.550 1.00 95.75 410 SER A O 1
ATOM 3001 N N . GLN A 1 411 ? -15.549 4.365 29.383 1.00 96.31 411 GLN A N 1
ATOM 3002 C CA . GLN A 1 411 ? -16.767 5.163 29.518 1.00 96.31 411 GLN A CA 1
ATOM 3003 C C . GLN A 1 411 ? -17.886 4.636 28.610 1.00 96.31 411 GLN A C 1
ATOM 3005 O O . GLN A 1 411 ? -17.657 3.772 27.769 1.00 96.31 411 GLN A O 1
ATOM 3010 N N . GLY A 1 412 ? -19.104 5.151 28.791 1.00 95.25 412 GLY A N 1
ATOM 3011 C CA . GLY A 1 412 ? -20.291 4.740 28.034 1.00 95.25 412 GLY A CA 1
ATOM 3012 C C . GLY A 1 412 ? -21.283 3.911 28.855 1.00 95.25 412 GLY A C 1
ATOM 3013 O O . GLY A 1 412 ? -21.186 3.820 30.078 1.00 95.25 412 GLY A O 1
ATOM 3014 N N . THR A 1 413 ? -22.298 3.368 28.180 1.00 95.81 413 THR A N 1
ATOM 3015 C CA . THR A 1 413 ? -23.395 2.590 28.796 1.00 95.81 413 THR A CA 1
ATOM 3016 C C . THR A 1 413 ? -23.297 1.088 28.534 1.00 95.81 413 THR A C 1
ATOM 3018 O O . THR A 1 413 ? -24.196 0.343 28.923 1.00 95.81 413 THR A O 1
ATOM 3021 N N . GLY A 1 414 ? -22.260 0.655 27.821 1.00 96.44 414 GLY A N 1
ATOM 3022 C CA . GLY A 1 414 ? -22.006 -0.736 27.482 1.00 96.44 414 GLY A CA 1
ATOM 3023 C C . GLY A 1 414 ? -21.536 -1.567 28.674 1.00 96.44 414 GLY A C 1
ATOM 3024 O O . GLY A 1 414 ? -21.233 -1.050 29.751 1.00 96.44 414 GLY A O 1
ATOM 3025 N N . ALA A 1 415 ? -21.479 -2.880 28.474 1.00 96.50 415 ALA A N 1
ATOM 3026 C CA . ALA A 1 415 ? -21.060 -3.840 29.488 1.00 96.50 415 ALA A CA 1
ATOM 3027 C C . ALA A 1 415 ? -19.672 -4.415 29.181 1.00 96.50 415 ALA A C 1
ATOM 3029 O O . ALA A 1 415 ? -19.310 -4.617 28.021 1.00 96.50 415 ALA A O 1
ATOM 3030 N N . VAL A 1 416 ? -18.917 -4.717 30.238 1.00 97.12 416 VAL A N 1
ATOM 3031 C CA . VAL A 1 416 ? -17.737 -5.590 30.192 1.00 97.12 416 VAL A CA 1
ATOM 3032 C C . VAL A 1 416 ? -18.060 -6.798 31.066 1.00 97.12 416 VAL A C 1
ATOM 3034 O O . VAL A 1 416 ? -18.215 -6.646 32.278 1.00 97.12 416 VAL A O 1
ATOM 3037 N N . GLU A 1 417 ? -18.236 -7.975 30.468 1.00 97.50 417 GLU A N 1
ATOM 3038 C CA . GLU A 1 417 ? -18.744 -9.153 31.192 1.00 97.50 417 GLU A CA 1
ATOM 3039 C C . GLU A 1 417 ? -17.673 -9.784 32.088 1.00 97.50 417 GLU A C 1
ATOM 3041 O O . GLU A 1 417 ? -17.950 -10.166 33.227 1.00 97.50 417 GLU A O 1
ATOM 3046 N N . ALA A 1 418 ? -16.436 -9.858 31.594 1.00 96.94 418 ALA A N 1
ATOM 3047 C CA . ALA A 1 418 ? -15.282 -10.330 32.342 1.00 96.94 418 ALA A CA 1
ATOM 3048 C C . ALA A 1 418 ? -14.038 -9.495 32.021 1.00 96.94 418 ALA A C 1
ATOM 3050 O O . ALA A 1 418 ? -13.766 -9.169 30.866 1.00 96.94 418 ALA A O 1
ATOM 3051 N N . ALA A 1 419 ? -13.247 -9.187 33.050 1.00 96.69 419 ALA A N 1
ATOM 3052 C CA . ALA A 1 419 ? -12.002 -8.442 32.911 1.00 96.69 419 ALA A CA 1
ATOM 3053 C C . ALA A 1 419 ? -10.870 -9.085 33.723 1.00 96.69 419 ALA A C 1
ATOM 3055 O O . ALA A 1 419 ? -11.047 -9.458 34.885 1.00 96.69 419 ALA A O 1
ATOM 3056 N N . MET A 1 420 ? -9.691 -9.173 33.113 1.00 97.44 420 MET A N 1
ATOM 3057 C CA . MET A 1 420 ? -8.421 -9.496 33.754 1.00 97.44 420 MET A CA 1
ATOM 3058 C C . MET A 1 420 ? -7.487 -8.293 33.607 1.00 97.44 420 MET A C 1
ATOM 3060 O O . MET A 1 420 ? -7.185 -7.888 32.489 1.00 97.44 420 MET A O 1
ATOM 3064 N N . GLY A 1 421 ? -7.034 -7.730 34.729 1.00 95.62 421 GLY A N 1
ATOM 3065 C CA . GLY A 1 421 ? -6.241 -6.495 34.773 1.00 95.62 421 GLY A CA 1
ATOM 3066 C C . GLY A 1 421 ? -7.028 -5.309 35.338 1.00 95.62 421 GLY A C 1
ATOM 3067 O O . GLY A 1 421 ? -8.188 -5.444 35.726 1.00 95.62 421 GLY A O 1
ATOM 3068 N N . ALA A 1 422 ? -6.379 -4.148 35.447 1.00 92.25 422 ALA A N 1
ATOM 3069 C CA . ALA A 1 422 ? -7.007 -2.952 36.002 1.00 92.25 422 ALA A CA 1
ATOM 3070 C C . ALA A 1 422 ? -7.864 -2.225 34.951 1.00 92.25 422 ALA A C 1
ATOM 3072 O O . ALA A 1 422 ? -7.450 -2.065 33.800 1.00 92.25 422 ALA A O 1
ATOM 3073 N N . MET A 1 423 ? -9.036 -1.748 35.371 1.00 94.56 423 MET A N 1
ATOM 3074 C CA . MET A 1 423 ? -9.934 -0.897 34.591 1.00 94.56 423 MET A CA 1
ATOM 3075 C C . MET A 1 423 ? -10.480 0.204 35.499 1.00 94.56 423 MET A C 1
ATOM 3077 O O . MET A 1 423 ? -10.823 -0.050 36.656 1.00 94.56 423 MET A O 1
ATOM 3081 N N . THR A 1 424 ? -10.565 1.422 34.979 1.00 92.19 424 THR A N 1
ATOM 3082 C CA . THR A 1 424 ? -11.202 2.557 35.645 1.00 92.19 424 THR A CA 1
ATOM 3083 C C . THR A 1 424 ? -12.476 2.916 34.902 1.00 92.19 424 THR A C 1
ATOM 3085 O O . THR A 1 424 ? -12.429 3.386 33.767 1.00 92.19 424 THR A O 1
ATOM 3088 N N . THR A 1 425 ? -13.615 2.722 35.554 1.00 83.94 425 THR A N 1
ATOM 3089 C CA . THR A 1 425 ? -14.891 3.287 35.115 1.00 83.94 425 THR A CA 1
ATOM 3090 C C . THR A 1 425 ? -15.045 4.668 35.750 1.00 83.94 425 THR A C 1
ATOM 3092 O O . THR A 1 425 ? -14.841 4.766 36.968 1.00 83.94 425 THR A O 1
ATOM 3095 N N . PRO A 1 426 ? -15.420 5.728 35.007 1.00 75.50 426 PRO A N 1
ATOM 3096 C CA . PRO A 1 426 ? -15.849 6.980 35.600 1.00 75.50 426 PRO A CA 1
ATOM 3097 C C . PRO A 1 426 ? -16.862 6.655 36.690 1.00 75.50 426 PRO A C 1
ATOM 3099 O O . PRO A 1 426 ? -17.861 5.982 36.430 1.00 75.50 426 PRO A O 1
ATOM 3102 N N . GLN A 1 427 ? -16.586 7.078 37.927 1.00 65.75 427 GLN A N 1
ATOM 3103 C CA . GLN A 1 427 ? -17.608 7.047 38.963 1.00 65.75 427 GLN A CA 1
ATOM 3104 C C . GLN A 1 427 ? -18.798 7.802 38.386 1.00 65.75 427 GLN A C 1
ATOM 3106 O O . GLN A 1 427 ? -18.672 8.993 38.097 1.00 65.75 427 GLN A O 1
ATOM 3111 N N . ALA A 1 428 ? -19.911 7.096 38.158 1.00 60.00 428 ALA A N 1
ATOM 3112 C CA . ALA A 1 428 ? -21.178 7.720 37.824 1.00 60.00 428 ALA A CA 1
ATOM 3113 C C . ALA A 1 428 ? -21.392 8.772 38.903 1.00 60.00 428 ALA A C 1
ATOM 3115 O O . ALA A 1 428 ? -21.581 8.407 40.066 1.00 60.00 428 ALA A O 1
ATOM 3116 N N . GLY A 1 429 ? -21.184 10.043 38.537 1.00 54.06 429 GLY A N 1
ATOM 3117 C CA . GLY A 1 429 ? -21.093 11.123 39.504 1.00 54.06 429 GLY A CA 1
ATOM 3118 C C . GLY A 1 429 ? -22.280 10.995 40.432 1.00 54.06 429 GLY A C 1
ATOM 3119 O O . GLY A 1 429 ? -23.404 10.870 39.943 1.00 54.06 429 GLY A O 1
ATOM 3120 N N . GLU A 1 430 ? -22.019 10.928 41.740 1.00 48.03 430 GLU A N 1
ATOM 3121 C CA . GLU A 1 430 ? -23.060 11.024 42.751 1.00 48.03 430 GLU A CA 1
ATOM 3122 C C . GLU A 1 430 ? -23.898 12.241 42.373 1.00 48.03 430 GLU A C 1
ATOM 3124 O O . GLU A 1 430 ? -23.489 13.388 42.566 1.00 48.03 430 GLU A O 1
ATOM 3129 N N . ALA A 1 431 ? -25.047 11.997 41.741 1.00 52.28 431 ALA A N 1
ATOM 3130 C CA . ALA A 1 431 ? -26.034 13.018 41.513 1.00 52.28 431 ALA A CA 1
ATOM 3131 C C . ALA A 1 431 ? -26.405 13.457 42.920 1.00 52.28 431 ALA A C 1
ATOM 3133 O O . ALA A 1 431 ? -27.056 12.704 43.644 1.00 52.28 431 ALA A O 1
ATOM 3134 N N . ALA A 1 432 ? -25.882 14.611 43.337 1.00 46.69 432 ALA A N 1
ATOM 3135 C CA . ALA A 1 432 ? -26.120 15.166 44.649 1.00 46.69 432 ALA A CA 1
ATOM 3136 C C . ALA A 1 432 ? -27.635 15.229 44.843 1.00 46.69 432 ALA A C 1
ATOM 3138 O O . ALA A 1 432 ? -28.314 16.103 44.298 1.00 46.69 432 ALA A O 1
ATOM 3139 N N . VAL A 1 433 ? -28.177 14.263 45.585 1.00 50.28 433 VAL A N 1
ATOM 3140 C CA . VAL A 1 433 ? -29.557 14.286 46.043 1.00 50.28 433 VAL A CA 1
ATOM 3141 C C . VAL A 1 433 ? -29.593 15.408 47.068 1.00 50.28 433 VAL A C 1
ATOM 3143 O O . VAL A 1 433 ? -29.349 15.209 48.255 1.00 50.28 433 VAL A O 1
ATOM 3146 N N . SER A 1 434 ? -29.815 16.627 46.577 1.00 51.06 434 SER A N 1
ATOM 3147 C CA . SER A 1 434 ? -30.115 17.796 47.390 1.00 51.06 434 SER A CA 1
ATOM 3148 C C . SER A 1 434 ? -31.477 17.553 48.033 1.00 51.06 434 SER A C 1
ATOM 3150 O O . SER A 1 434 ? -32.531 17.886 47.488 1.00 51.06 434 SER A O 1
ATOM 3152 N N . GLY A 1 435 ? -31.448 16.849 49.163 1.00 50.12 435 GLY A N 1
ATOM 3153 C CA . GLY A 1 435 ? -32.593 16.622 50.022 1.00 50.12 435 GLY A CA 1
ATOM 3154 C C . GLY A 1 435 ? -33.055 17.950 50.601 1.00 50.12 435 GLY A C 1
ATOM 3155 O O . GLY A 1 435 ? -32.446 18.493 51.519 1.00 50.12 435 GLY A O 1
ATOM 3156 N N . VAL A 1 436 ? -34.158 18.451 50.055 1.00 49.06 436 VAL A N 1
ATOM 3157 C CA . VAL A 1 436 ? -34.998 19.489 50.648 1.00 49.06 436 VAL A CA 1
ATOM 3158 C C . VAL A 1 436 ? -35.473 18.995 52.018 1.00 49.06 436 VAL A C 1
ATOM 3160 O O . VAL A 1 436 ? -36.362 18.152 52.111 1.00 49.06 436 VAL A O 1
ATOM 3163 N N . THR A 1 437 ? -34.900 19.524 53.098 1.00 50.62 437 THR A N 1
ATOM 3164 C CA . THR A 1 437 ? -35.524 19.484 54.425 1.00 50.62 437 THR A CA 1
ATOM 3165 C C . THR A 1 437 ? -36.540 20.620 54.507 1.00 50.62 437 THR A C 1
ATOM 3167 O O . THR A 1 437 ? -36.167 21.769 54.735 1.00 50.62 437 THR A O 1
ATOM 3170 N N . GLY A 1 438 ? -37.815 20.302 54.290 1.00 51.53 438 GLY A N 1
ATOM 3171 C CA . GLY A 1 438 ? -38.941 21.161 54.650 1.00 51.53 438 GLY A CA 1
ATOM 3172 C C . GLY A 1 438 ? -39.633 20.602 55.889 1.00 51.53 438 GLY A C 1
ATOM 3173 O O . GLY A 1 438 ? -40.219 19.522 55.818 1.00 51.53 438 GLY A O 1
ATOM 3174 N N . ALA A 1 439 ? -39.531 21.332 56.999 1.00 45.88 439 ALA A N 1
ATOM 3175 C CA . ALA A 1 439 ? -40.398 21.242 58.170 1.00 45.88 439 ALA A CA 1
ATOM 3176 C C . ALA A 1 439 ? -41.238 22.520 58.247 1.00 45.88 439 ALA A C 1
ATOM 3178 O O . ALA A 1 439 ? -40.690 23.583 57.866 1.00 45.88 439 ALA A O 1
#

Radius of gyration: 33.04 Å; chains: 1; bounding box: 114×67×113 Å

pLDDT: mean 82.2, std 22.14, range [25.89, 98.62]

Organism: Alicyclobacillus acidocaldarius subsp. acidocaldarius (strain ATCC 27009 / DSM 446 / BCRC 14685 / JCM 5260 / KCTC 1825 / NBRC 15652 / NCIMB 11725 / NRRL B-14509 / 104-IA) (NCBI:txid521098)

Sequence (439 aa):
MRATWRVQPVTAVVSLACLCTWIDAPKLEAQVIHRLPSVETARASFVLPERTIYRVASPPSGGDGFLAVAALRIGTASIPMDLWVTGSSDSGEVYVPLNILQNALNSIGLRSSWNASQFTWAIQTPTSRADTWEFPAGTGIGAVEVDGSLVTRLNVVPGVDLTSGWNGVDTVFLPLSQVAQLLADVGVQNTWDGATRVWTWVPPLQTSDALGPSQGVEEVRSDILASGANIVLRNLQVDGDVIVAPSPNGSVSLDHVSIDGKLVILASPGAPIQLTDIASPRIDVDSQGAVSLHLNGGAVGVLDVLPGMGGVQVASSKSSVLEVDDFATSPVVLAGSAYEAAEIRADDGVLNAETSLPLVRVWASGATLTVGQGETVGLLQVSPAVDGFSVDNFGTIQFLVNSSPNPVSSQGTGAVEAAMGAMTTPQAGEAAVSGVTGA

Foldseek 3Di:
DDDDDDDDDDDDDDDDDDDDDDDDDDDPDDPPDDDDDDDDDDDDDDDDPDDDDPPFPQPPVNFDKDWDWAWEAEPPDIHIWIWIWGDDLVPTFIWTWVVVVQVVCVVLVWHWDADPVQLEIETEDPDPDQVPADDDAEPASHFYHYNRHTRYHWNWGWDFICSVDPVTDTTIITGPVSVQVVCVSSFWHWDADSVRRYIYTYHAAEDQDADADPDAADEAAGEHEYEEQEYHYERYEYNYEYEYHYDANGEAAYALYEYAAEYEYADEANYEYEYYQYEGQEYEYEYQEEYEHEAHHHEYNEYEDAAYPYEYEYAYHRYAYAEYEYQYLYEYEYHYDHYAEYEDDHANYEYEYNAAYQYYEYDYENYEYEDDAQHEHNEYYYDQVYDEYEYAYNEEYAEYEYNHPDAYEYEHDYDYNYYDDHHDYPPPPPPPPPDDDDD